Protein 4FMV (pdb70)

Solvent-accessible surface area: 14353 Å² total; per-residue (Å²): 104,64,0,50,1,26,22,53,30,71,85,25,70,0,47,0,0,0,0,0,0,0,110,20,41,87,5,47,84,133,0,1,62,12,0,4,22,97,10,4,0,1,0,0,0,0,14,0,47,36,38,10,24,68,38,22,112,120,44,85,47,73,120,2,48,45,14,16,25,0,0,102,45,0,44,85,85,54,8,43,3,0,0,0,0,9,23,1,0,81,52,0,37,59,90,38,77,78,120,76,62,81,74,6,56,64,4,78,124,103,41,20,84,24,0,4,96,0,0,27,16,1,12,130,23,0,129,92,53,69,4,112,15,30,0,1,0,0,0,1,10,0,30,130,0,141,125,55,0,43,5,67,44,104,12,0,25,46,0,0,82,118,20,2,52,70,15,117,25,104,3,0,0,2,0,2,34,50,3,66,47,95,1,2,43,36,1,1,98,25,83,64,0,30,108,26,0,43,1,1,0,0,0,1,49,66,16,52,59,110,72,5,40,9,103,39,7,80,133,66,31,95,80,38,23,0,0,0,0,12,24,72,20,95,52,44,82,38,42,29,2,12,82,0,0,53,18,0,5,9,0,0,31,45,1,45,0,14,0,0,0,0,18,39,0,23,87,102,34,0,0,0,44,86,92,5,75,30,43,30,4,0,46,0,0,0,0,0,0,74,28,0,72,52,40,8,89,19,1,51,18,50,30,87,9,66,111,63,0,42,0,2,0,1,24,20,96,122,71,4,1,3,1,0,0,1,32,13,119,64,58,45,63,6,81,0,39,17,82,108,41,47,8,88,52,4,57,9,59,9,0,13,84,94,85,62,25,33,86,32,70,123,29,74,19,96,153,14,20,7,72,8,120,0,31,32,59,0,0,6,0,4,24,6,93,71

Secondary structure (DSSP, 8-state):
-PEEEEEEEEEEEP-EEEEE-TT--S--HHHHIIIIIIS---EEEEEP-GGGTTGGGGT--GGGHHHHHHHHHHHHTT-EEEEE-S---GGGEEEEEETTEEEEEEE-GGGHHHHHHHHHHHHHHHHHTT---SEEES-S-TTS-TTSEE--HHHHHHHHHHTGGG-SSEEEEEEETT--HHHHHHHHT-HHHHHH-SEEEEE-SS--GGGG--HHHHHT-TT-EEEEEE---S-SSHHHHHHHHHHHHHHHHTS--SEEEEEESSSTTSSB-TTS-B-HHHHHHHHHHTTS-TT-EEEEE-S-SBTTEEEEEEEETTEEEEEEEE-SSS-EEEEEEEESS--SEEEEEEESSS-SSEE---EE-BTTEEEEEE-TTEEEEEEEE-

Radius of gyration: 21.22 Å; Cα contacts (8 Å, |Δi|>4): 945; chains: 1; bounding box: 60×41×52 Å

InterPro domains:
  IPR001139 Glycoside hydrolase family 30 [PTHR11069] (36-416)
  IPR002105 Dockerin type I repeat [PF00404] (565-618)
  IPR005084 Carbohydrate binding module family 6 [PF03422] (435-556)
  IPR005084 Carbohydrate binding module family 6 [PS51175] (432-556)
  IPR006584 Cellulose binding, type IV [SM00606] (427-557)
  IPR008979 Galactose-binding-like domain superfamily [SSF49785] (427-555)
  IPR013780 Glycosyl hydrolase, all-beta [G3DSA:2.60.40.1180] (43-417)
  IPR016134 Dockerin domain [PS51766] (561-626)
  IPR017853 Glycoside hydrolase superfamily [SSF51445] (48-330)
  IPR018247 EF-Hand 1, calcium-binding site [PS00018] (598-610)
  IPR036439 Dockerin domain superfamily [G3DSA:1.10.1330.10] (563-627)
  IPR036439 Dockerin domain superfamily [SSF63446] (562-626)
  IPR049161 Glycosyl hydrolase family 59, catalytic domain [PF02057] (119-299)

CATH classification: 2.60.40.1180 (+1 more: 3.20.20.80)

Organism: NCBI:txid588581

Sequence (386 aa):
SDVTVNLGSTKQEIRGFGASSAWCGTISDYVMNSLYGDLGYSILRLRIEEGIGDAWKTGNFSKWSPELANAKKASAKGAIVFASPWNPPASMQENFSKSGDSSAQRLRYDKYTEYAQYLNAYVKYMKDNGVDLYAISVQNEPDYAQDWTWWTPQEMLNFMKNNAGSINCRVMAPESFQFLKNMSDPILNDATALDNMDVLGCHFYGTSVNNMAYPLYQQKSAGKELWMTEKYFDDDTTGNIMNMSKEIHDSMVTGNMNAYIIYWWITWPNGLATSSGTIYKRAYVLGQFAKFIRPGYKRVDATATPNTNVYVSAYTGDNKAVIVAINTGTAAVVSQKFNFQNGSASSVVSYVTDSSRNMAAGANIAVTNGSFTAQLPAQSITTFVGNA

Nearest PDB structures (foldseek):
  4fmv-assembly1_A  TM=1.003E+00  e=9.236E-91  Ruminiclostridium papyrosolvens DSM 2782
  4qaw-assembly1_A  TM=9.466E-01  e=1.411E-60  Paenibacillus barcinonensis
  4qaw-assembly2_B  TM=9.473E-01  e=1.695E-60  Paenibacillus barcinonensis
  4qaw-assembly5_E  TM=9.475E-01  e=2.445E-60  Paenibacillus barcinonensis
  4qaw-assembly7_G  TM=9.470E-01  e=1.954E-59  Paenibacillus barcinonensis

Foldseek 3Di:
DAKEFEQPFFFFFAQFEEAEAEPVQAFDLLQLCVQCPVLNGAEYEYEDDLVCACCLVVPDCVVVVSVLNVLVSNVVSNHAYEYAYQAHHPVQKDFDQDPNRRRAIAGDPVCLQVLLVVLQSSQVVSVVSPHRHQEYEPHAQLPVNRPGHHDQLVRLLVSLQPPLQVRPHAYEDDAHQDLPVNNVVSQLPDPRSLVSHAEYEYEHDPHDLLSLADVSCVVSVVNHFYEDAEDFFQAQPLVRLQVLLVVVLSNVPVNVHNYYYYYHDQDNSHAANSVNRGGLSSLSSSLCRVPQDRRKTWGDMDADPDPQKGWTWIDDPQKIKIKIFRQAQAKDKHKYAYDPDAFQWKWKFKRGPPHRRHTDDTWGQDPRMTMDIDGHSMMMMIMGGD

Structure (mmCIF, N/CA/C/O backbone):
data_4FMV
#
_entry.id   4FMV
#
_cell.length_a   66.020
_cell.length_b   76.520
_cell.length_c   150.550
_cell.angle_alpha   90.00
_cell.angle_beta   90.00
_cell.angle_gamma   90.00
#
_symmetry.space_group_name_H-M   'C 2 2 21'
#
loop_
_entity.id
_entity.type
_entity.pdbx_description
1 polymer 'Glucuronoarabinoxylan endo-1,4-beta-xylanase'
2 water water
#
loop_
_atom_site.group_PDB
_atom_site.id
_atom_site.type_symbol
_atom_site.label_atom_id
_atom_site.label_alt_id
_atom_site.label_comp_id
_atom_site.label_asym_id
_atom_site.label_entity_id
_atom_site.label_seq_id
_atom_site.pdbx_PDB_ins_code
_atom_site.Cartn_x
_atom_site.Cartn_y
_atom_site.Cartn_z
_atom_site.occupancy
_atom_site.B_iso_or_equiv
_atom_site.auth_seq_id
_atom_site.auth_comp_id
_atom_site.auth_asym_id
_atom_site.auth_atom_id
_atom_site.pdbx_PDB_model_num
ATOM 1 N N . SER A 1 3 ? 28.546 -16.508 25.552 1.00 37.49 3 SER A N 1
ATOM 2 C CA . SER A 1 3 ? 27.850 -16.095 26.768 1.00 36.18 3 SER A CA 1
ATOM 3 C C . SER A 1 3 ? 27.102 -17.264 27.423 1.00 31.80 3 SER A C 1
ATOM 4 O O . SER A 1 3 ? 26.624 -18.169 26.741 1.00 29.49 3 SER A O 1
ATOM 7 N N . ASP A 1 4 ? 27.008 -17.239 28.750 1.00 29.21 4 ASP A N 1
ATOM 8 C CA . ASP A 1 4 ? 26.375 -18.316 29.499 1.00 27.99 4 ASP A CA 1
ATOM 9 C C . ASP A 1 4 ? 24.881 -18.289 29.271 1.00 27.41 4 ASP A C 1
ATOM 10 O O . ASP A 1 4 ? 24.303 -17.238 28.999 1.00 28.12 4 ASP A O 1
ATOM 15 N N . VAL A 1 5 ? 24.251 -19.447 29.402 1.00 25.19 5 VAL A N 1
ATOM 16 C CA . VAL A 1 5 ? 22.803 -19.517 29.456 1.00 22.22 5 VAL A CA 1
ATOM 17 C C . VAL A 1 5 ? 22.388 -19.539 30.921 1.00 24.25 5 VAL A C 1
ATOM 18 O O . VAL A 1 5 ? 22.917 -20.325 31.716 1.00 26.41 5 VAL A O 1
ATOM 22 N N . THR A 1 6 ? 21.460 -18.660 31.281 1.00 23.91 6 THR A N 1
ATOM 23 C CA . THR A 1 6 ? 20.854 -18.674 32.610 1.00 24.45 6 THR A CA 1
ATOM 24 C C . THR A 1 6 ? 19.482 -19.331 32.520 1.00 22.77 6 THR A C 1
ATOM 25 O O . THR A 1 6 ? 18.608 -18.853 31.801 1.00 23.83 6 THR A O 1
ATOM 29 N N . VAL A 1 7 ? 19.297 -20.444 33.217 1.00 21.35 7 VAL A N 1
ATOM 30 C CA . VAL A 1 7 ? 17.985 -21.088 33.261 1.00 20.67 7 VAL A CA 1
ATOM 31 C C . VAL A 1 7 ? 17.335 -20.743 34.594 1.00 20.49 7 VAL A C 1
ATOM 32 O O . VAL A 1 7 ? 17.836 -21.131 35.657 1.00 18.39 7 VAL A O 1
ATOM 36 N N . ASN A 1 8 ? 16.250 -19.972 34.560 1.00 20.23 8 ASN A N 1
ATOM 37 C CA . ASN A 1 8 ? 15.645 -19.576 35.827 1.00 20.73 8 ASN A CA 1
ATOM 38 C C . ASN A 1 8 ? 14.448 -20.456 36.053 1.00 19.37 8 ASN A C 1
ATOM 39 O O . ASN A 1 8 ? 13.386 -20.249 35.479 1.00 20.94 8 ASN A O 1
ATOM 44 N N . LEU A 1 9 ? 14.617 -21.396 36.968 1.00 21.33 9 LEU A N 1
ATOM 45 C CA . LEU A 1 9 ? 13.632 -22.443 37.209 1.00 22.83 9 LEU A CA 1
ATOM 46 C C . LEU A 1 9 ? 12.434 -21.863 37.941 1.00 25.28 9 LEU A C 1
ATOM 47 O O . LEU A 1 9 ? 11.390 -22.505 38.054 1.00 23.18 9 LEU A O 1
ATOM 52 N N . GLY A 1 10 ? 12.608 -20.644 38.447 1.00 26.72 10 GLY A N 1
ATOM 53 C CA . GLY A 1 10 ? 11.596 -20.001 39.259 1.00 26.20 10 GLY A CA 1
ATOM 54 C C . GLY A 1 10 ? 10.719 -19.093 38.432 1.00 26.03 10 GLY A C 1
ATOM 55 O O . GLY A 1 10 ? 9.734 -18.542 38.940 1.00 24.79 10 GLY A O 1
ATOM 56 N N . SER A 1 11 ? 11.062 -18.930 37.154 1.00 22.22 11 SER A N 1
ATOM 57 C CA . SER A 1 11 ? 10.260 -18.066 36.297 1.00 22.08 11 SER A CA 1
ATOM 58 C C . SER A 1 11 ? 9.580 -18.872 35.198 1.00 23.18 11 SER A C 1
ATOM 59 O O . SER A 1 11 ? 10.210 -19.217 34.186 1.00 25.15 11 SER A O 1
ATOM 62 N N . THR A 1 12 ? 8.271 -19.058 35.343 1.00 19.68 12 THR A N 1
ATOM 63 C CA . THR A 1 12 ? 7.513 -19.916 34.450 1.00 18.31 12 THR A CA 1
ATOM 64 C C . THR A 1 12 ? 6.749 -19.140 33.376 1.00 18.50 12 THR A C 1
ATOM 65 O O . THR A 1 12 ? 6.326 -18.013 33.560 1.00 20.82 12 THR A O 1
ATOM 69 N N . LYS A 1 13 ? 6.597 -19.804 32.248 1.00 16.19 13 LYS A N 1
ATOM 70 C CA . LYS A 1 13 ? 6.098 -19.301 30.985 1.00 18.34 13 LYS A CA 1
ATOM 71 C C . LYS A 1 13 ? 4.949 -20.253 30.732 1.00 20.50 13 LYS A C 1
ATOM 72 O O . LYS A 1 13 ? 4.317 -20.666 31.711 1.00 20.26 13 LYS A O 1
ATOM 78 N N . GLN A 1 14 ? 4.500 -20.387 29.484 1.00 15.38 14 GLN A N 1
ATOM 79 C CA . GLN A 1 14 ? 3.334 -21.220 29.172 1.00 13.20 14 GLN A CA 1
ATOM 80 C C . GLN A 1 14 ? 3.422 -22.689 29.635 1.00 12.85 14 GLN A C 1
ATOM 81 O O . GLN A 1 14 ? 4.499 -23.271 29.760 1.00 12.85 14 GLN A O 1
ATOM 87 N N . GLU A 1 15 ? 2.262 -23.268 29.920 1.00 13.48 15 GLU A N 1
ATOM 88 C CA . GLU A 1 15 ? 2.163 -24.677 30.266 1.00 14.75 15 GLU A CA 1
ATOM 89 C C . GLU A 1 15 ? 2.239 -25.525 29.001 1.00 16.98 15 GLU A C 1
ATOM 90 O O . GLU A 1 15 ? 1.702 -25.151 27.957 1.00 19.95 15 GLU A O 1
ATOM 96 N N . ILE A 1 16 ? 2.926 -26.655 29.082 1.00 12.85 16 ILE A N 1
ATOM 97 C CA . ILE A 1 16 ? 3.066 -27.514 27.911 1.00 12.77 16 ILE A CA 1
ATOM 98 C C . ILE A 1 16 ? 1.929 -28.522 27.843 1.00 13.79 16 ILE A C 1
ATOM 99 O O . ILE A 1 16 ? 1.718 -29.295 28.777 1.00 12.76 16 ILE A O 1
ATOM 104 N N . ARG A 1 17 ? 1.161 -28.475 26.757 1.00 12.06 17 ARG A N 1
ATOM 105 C CA . ARG A 1 17 ? 0.120 -29.462 26.531 1.00 8.27 17 ARG A CA 1
ATOM 106 C C . ARG A 1 17 ? 0.708 -30.753 25.936 1.00 12.34 17 ARG A C 1
ATOM 107 O O . ARG A 1 17 ? 0.292 -31.858 26.295 1.00 10.70 17 ARG A O 1
ATOM 115 N N . GLY A 1 18 ? 1.673 -30.611 25.027 1.00 10.21 18 GLY A N 1
ATOM 116 C CA . GLY A 1 18 ? 2.313 -31.780 24.451 1.00 11.47 18 GLY A CA 1
ATOM 117 C C . GLY A 1 18 ? 2.805 -31.588 23.035 1.00 12.19 18 GLY A C 1
ATOM 118 O O . GLY A 1 18 ? 2.890 -30.455 22.542 1.00 10.41 18 GLY A O 1
ATOM 119 N N . PHE A 1 19 ? 3.142 -32.703 22.385 1.00 9.76 19 PHE A N 1
ATOM 120 C CA . PHE A 1 19 ? 3.756 -32.698 21.057 1.00 8.96 19 PHE A CA 1
ATOM 121 C C . PHE A 1 19 ? 3.302 -33.963 20.378 1.00 8.68 19 PHE A C 1
ATOM 122 O O . PHE A 1 19 ? 3.076 -34.959 21.042 1.00 9.59 19 PHE A O 1
ATOM 130 N N . GLY A 1 20 ? 3.189 -33.961 19.059 1.00 10.80 20 GLY A N 1
ATOM 131 C CA . GLY A 1 20 ? 2.615 -35.125 18.399 1.00 10.36 20 GLY A CA 1
ATOM 132 C C . GLY A 1 20 ? 2.583 -34.976 16.895 1.00 10.94 20 GLY A C 1
ATOM 133 O O . GLY A 1 20 ? 3.348 -34.198 16.323 1.00 10.02 20 GLY A O 1
ATOM 134 N N . ALA A 1 21 ? 1.686 -35.732 16.263 1.00 8.13 21 ALA A N 1
ATOM 135 C CA . ALA A 1 21 ? 1.597 -35.798 14.813 1.00 7.66 21 ALA A CA 1
ATOM 136 C C . ALA A 1 21 ? 0.165 -36.151 14.425 1.00 6.75 21 ALA A C 1
ATOM 137 O O . ALA A 1 21 ? -0.723 -36.215 15.283 1.00 8.62 21 ALA A O 1
ATOM 139 N N . SER A 1 22 ? -0.068 -36.422 13.148 1.00 6.64 22 SER A N 1
ATOM 140 C CA . SER A 1 22 ? -1.419 -36.726 12.707 1.00 8.58 22 SER A CA 1
ATOM 141 C C . SER A 1 22 ? -1.525 -38.095 12.031 1.00 7.95 22 SER A C 1
ATOM 142 O O . SER A 1 22 ? -0.643 -38.495 11.282 1.00 9.10 22 SER A O 1
ATOM 145 N N . SER A 1 23 ? -2.610 -38.803 12.312 1.00 7.46 23 SER A N 1
ATOM 146 C CA . SER A 1 23 ? -2.935 -40.061 11.623 1.00 8.00 23 SER A CA 1
ATOM 147 C C . SER A 1 23 ? -3.829 -39.855 10.383 1.00 8.61 23 SER A C 1
ATOM 148 O O . SER A 1 23 ? -4.332 -40.825 9.810 1.00 8.36 23 SER A O 1
ATOM 151 N N . ALA A 1 24 ? -4.080 -38.596 10.008 1.00 7.72 24 ALA A N 1
ATOM 152 C CA . ALA A 1 24 ? -4.944 -38.293 8.851 1.00 7.26 24 ALA A CA 1
ATOM 153 C C . ALA A 1 24 ? -4.508 -39.033 7.600 1.00 8.06 24 ALA A C 1
ATOM 154 O O . ALA A 1 24 ? -3.333 -39.031 7.261 1.00 11.68 24 ALA A O 1
ATOM 156 N N . TRP A 1 25 ? -5.458 -39.675 6.926 1.00 10.37 25 TRP A N 1
ATOM 157 C CA . TRP A 1 25 ? -5.202 -40.418 5.686 1.00 10.35 25 TRP A CA 1
ATOM 158 C C . TRP A 1 25 ? -4.143 -41.522 5.822 1.00 12.31 25 TRP A C 1
ATOM 159 O O . TRP A 1 25 ? -3.579 -41.971 4.828 1.00 13.52 25 TRP A O 1
ATOM 170 N N . CYS A 1 26 ? -3.900 -41.982 7.045 1.00 9.96 26 CYS A N 1
ATOM 171 C CA . CYS A 1 26 ? -2.962 -43.093 7.289 1.00 10.31 26 CYS A CA 1
ATOM 172 C C . CYS A 1 26 ? -3.654 -44.448 7.395 1.00 14.49 26 CYS A C 1
ATOM 173 O O . CYS A 1 26 ? -3.022 -45.458 7.757 1.00 18.22 26 CYS A O 1
ATOM 176 N N . GLY A 1 27 ? -4.958 -44.466 7.138 1.00 12.64 27 GLY A N 1
ATOM 177 C CA . GLY A 1 27 ? -5.743 -45.665 7.375 1.00 13.39 27 GLY A CA 1
ATOM 178 C C . GLY A 1 27 ? -5.599 -46.071 8.836 1.00 13.32 27 GLY A C 1
ATOM 179 O O . GLY A 1 27 ? -5.608 -45.216 9.740 1.00 7.94 27 GLY A O 1
ATOM 180 N N . THR A 1 28 ? -5.462 -47.377 9.062 1.00 12.41 28 THR A N 1
ATOM 181 C CA . THR A 1 28 ? -5.223 -47.907 10.393 1.00 13.94 28 THR A CA 1
ATOM 182 C C . THR A 1 28 ? -3.729 -48.103 10.586 1.00 15.99 28 THR A C 1
ATOM 183 O O . THR A 1 28 ? -3.122 -48.981 9.959 1.00 13.16 28 THR A O 1
ATOM 187 N N . ILE A 1 29 ? -3.139 -47.289 11.468 1.00 15.23 29 ILE A N 1
ATOM 188 C CA . ILE A 1 29 ? -1.702 -47.346 11.708 1.00 12.26 29 ILE A CA 1
ATOM 189 C C . ILE A 1 29 ? -1.364 -48.579 12.582 1.00 12.86 29 ILE A C 1
ATOM 190 O O . ILE A 1 29 ? -2.153 -48.954 13.469 1.00 11.46 29 ILE A O 1
ATOM 195 N N . SER A 1 30 ? -0.221 -49.219 12.309 1.00 9.24 30 SER A N 1
ATOM 196 C CA . SER A 1 30 ? 0.156 -50.441 13.036 1.00 13.90 30 SER A CA 1
ATOM 197 C C . SER A 1 30 ? 0.508 -50.173 14.502 1.00 13.31 30 SER A C 1
ATOM 198 O O . SER A 1 30 ? 0.881 -49.055 14.875 1.00 8.77 30 SER A O 1
ATOM 201 N N . ASP A 1 31 ? 0.404 -51.195 15.343 1.00 11.52 31 ASP A N 1
ATOM 202 C CA . ASP A 1 31 ? 0.917 -51.057 16.696 1.00 14.11 31 ASP A CA 1
ATOM 203 C C . ASP A 1 31 ? 2.390 -50.680 16.644 1.00 12.97 31 ASP A C 1
ATOM 204 O O . ASP A 1 31 ? 2.849 -49.879 17.443 1.00 14.11 31 ASP A O 1
ATOM 209 N N . TYR A 1 32 ? 3.137 -51.269 15.711 1.00 10.77 32 TYR A N 1
ATOM 210 C CA . TYR A 1 32 ? 4.576 -51.017 15.635 1.00 12.78 32 TYR A CA 1
ATOM 211 C C . TYR A 1 32 ? 4.871 -49.508 15.538 1.00 13.25 32 TYR A C 1
ATOM 212 O O . TYR A 1 32 ? 5.705 -48.943 16.271 1.00 10.82 32 TYR A O 1
ATOM 221 N N . VAL A 1 33 ? 4.207 -48.854 14.605 1.00 10.26 33 VAL A N 1
ATOM 222 C CA . VAL A 1 33 ? 4.478 -47.436 14.374 1.00 9.79 33 VAL A CA 1
ATOM 223 C C . VAL A 1 33 ? 4.012 -46.558 15.543 1.00 12.47 33 VAL A C 1
ATOM 224 O O . VAL A 1 33 ? 4.732 -45.652 15.972 1.00 13.17 33 VAL A O 1
ATOM 228 N N . MET A 1 34 ? 2.816 -46.836 16.065 1.00 13.33 34 MET A N 1
ATOM 229 C CA . MET A 1 34 ? 2.296 -46.124 17.243 1.00 11.81 34 MET A CA 1
ATOM 230 C C . MET A 1 34 ? 3.158 -46.358 18.489 1.00 11.65 34 MET A C 1
ATOM 231 O O . MET A 1 34 ? 3.369 -45.434 19.291 1.00 12.01 34 MET A O 1
ATOM 236 N N . ASN A 1 35 ? 3.678 -47.580 18.641 1.00 10.89 35 ASN A N 1
ATOM 237 C CA . ASN A 1 35 ? 4.572 -47.895 19.772 1.00 14.02 35 ASN A CA 1
ATOM 238 C C . ASN A 1 35 ? 5.892 -47.161 19.664 1.00 12.57 35 ASN A C 1
ATOM 239 O O . ASN A 1 35 ? 6.450 -46.713 20.670 1.00 13.04 35 ASN A O 1
ATOM 244 N N . SER A 1 36 ? 6.392 -47.018 18.438 1.00 11.55 36 SER A N 1
ATOM 245 C CA . SER A 1 36 ? 7.632 -46.275 18.224 1.00 10.28 36 SER A CA 1
ATOM 246 C C . SER A 1 36 ? 7.429 -44.792 18.527 1.00 10.77 36 SER A C 1
ATOM 247 O O . SER A 1 36 ? 8.238 -44.174 19.222 1.00 12.71 36 SER A O 1
ATOM 250 N N . LEU A 1 37 ? 6.357 -44.222 17.980 1.00 9.09 37 LEU A N 1
ATOM 251 C CA . LEU A 1 37 ? 6.113 -42.785 18.103 1.00 10.75 37 LEU A CA 1
ATOM 252 C C . LEU A 1 37 ? 5.528 -42.386 19.454 1.00 9.93 37 LEU A C 1
ATOM 253 O O . LEU A 1 37 ? 5.972 -41.405 20.075 1.00 8.57 37 LEU A O 1
ATOM 258 N N . TYR A 1 38 ? 4.483 -43.101 19.867 1.00 7.25 38 TYR A N 1
ATOM 259 C CA . TYR A 1 38 ? 3.805 -42.792 21.116 1.00 8.02 38 TYR A CA 1
ATOM 260 C C . TYR A 1 38 ? 4.432 -43.387 22.368 1.00 13.31 38 TYR A C 1
ATOM 261 O O . TYR A 1 38 ? 4.335 -42.775 23.434 1.00 11.81 38 TYR A O 1
ATOM 270 N N . GLY A 1 39 ? 4.946 -44.619 22.287 1.00 14.25 39 GLY A N 1
ATOM 271 C CA . GLY A 1 39 ? 5.810 -45.136 23.347 1.00 13.72 39 GLY A CA 1
ATOM 272 C C . GLY A 1 39 ? 7.270 -44.716 23.455 1.00 12.21 39 GLY A C 1
ATOM 273 O O . GLY A 1 39 ? 7.631 -43.968 24.368 1.00 12.20 39 GLY A O 1
ATOM 274 N N . ASP A 1 40 ? 8.067 -45.048 22.432 1.00 10.91 40 ASP A N 1
ATOM 275 C CA . ASP A 1 40 ? 9.518 -44.841 22.453 1.00 10.43 40 ASP A CA 1
ATOM 276 C C . ASP A 1 40 ? 9.829 -43.354 22.464 1.00 10.06 40 ASP A C 1
ATOM 277 O O . ASP A 1 40 ? 10.621 -42.916 23.278 1.00 12.25 40 ASP A O 1
ATOM 282 N N . LEU A 1 41 ? 9.233 -42.602 21.537 1.00 6.91 41 LEU A N 1
ATOM 283 C CA . LEU A 1 41 ? 9.464 -41.157 21.466 1.00 11.15 41 LEU A CA 1
ATOM 284 C C . LEU A 1 41 ? 8.500 -40.321 22.309 1.00 11.20 41 LEU A C 1
ATOM 285 O O . LEU A 1 41 ? 8.587 -39.089 22.319 1.00 11.56 41 LEU A O 1
ATOM 290 N N . GLY A 1 42 ? 7.564 -40.983 22.980 1.00 8.48 42 G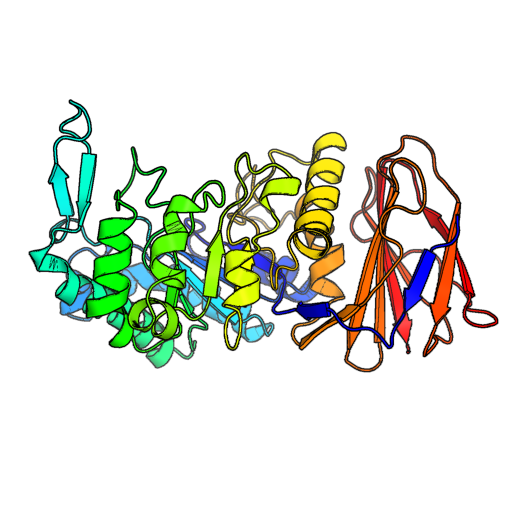LY A N 1
ATOM 291 C CA . GLY A 1 42 ? 6.697 -40.316 23.940 1.00 10.80 42 GLY A CA 1
ATOM 292 C C . GLY A 1 42 ? 5.768 -39.229 23.403 1.00 9.55 42 GLY A C 1
ATOM 293 O O . GLY A 1 42 ? 5.405 -38.315 24.154 1.00 9.67 42 GLY A O 1
ATOM 294 N N . TYR A 1 43 ? 5.362 -39.310 22.134 1.00 11.92 43 TYR A N 1
ATOM 295 C CA . TYR A 1 43 ? 4.406 -38.323 21.607 1.00 11.89 43 TYR A CA 1
ATOM 296 C C . TYR A 1 43 ? 3.143 -38.317 22.475 1.00 14.02 43 TYR A C 1
ATOM 297 O O . TYR A 1 43 ? 2.589 -39.376 22.821 1.00 10.35 43 TYR A O 1
ATOM 306 N N . SER A 1 44 ? 2.770 -37.120 22.917 1.00 13.91 44 SER A N 1
ATOM 307 C CA . SER A 1 44 ? 1.624 -36.913 23.800 1.00 12.78 44 SER A CA 1
ATOM 308 C C . SER A 1 44 ? 0.316 -36.382 23.158 1.00 6.85 44 SER A C 1
ATOM 309 O O . SER A 1 44 ? -0.641 -36.096 23.866 1.00 6.83 44 SER A O 1
ATOM 312 N N . ILE A 1 45 ? 0.302 -36.179 21.842 1.00 7.04 45 ILE A N 1
ATOM 313 C CA . ILE A 1 45 ? -0.894 -35.697 21.161 1.00 8.40 45 ILE A CA 1
ATOM 314 C C . ILE A 1 45 ? -1.017 -36.371 19.790 1.00 8.70 45 ILE A C 1
ATOM 315 O O . ILE A 1 45 ? -0.027 -36.501 19.069 1.00 10.28 45 ILE A O 1
ATOM 320 N N . LEU A 1 46 ? -2.232 -36.791 19.446 1.00 7.20 46 LEU A N 1
ATOM 321 C CA . LEU A 1 46 ? -2.549 -37.317 18.117 1.00 7.79 46 LEU A CA 1
ATOM 322 C C . LEU A 1 46 ? -3.687 -36.523 17.500 1.00 9.84 46 LEU A C 1
ATOM 323 O O . LEU A 1 46 ? -4.703 -36.257 18.154 1.00 9.08 46 LEU A O 1
ATOM 328 N N . ARG A 1 47 ? -3.516 -36.157 16.235 1.00 10.28 47 ARG A N 1
ATOM 329 C CA . ARG A 1 47 ? -4.537 -35.455 15.466 1.00 9.26 47 ARG A CA 1
ATOM 330 C C . ARG A 1 47 ? -5.174 -36.404 14.450 1.00 8.10 47 ARG A C 1
ATOM 331 O O . ARG A 1 47 ? -4.490 -36.911 13.554 1.00 9.90 47 ARG A O 1
ATOM 339 N N . LEU A 1 48 ? -6.493 -36.579 14.563 1.00 8.23 48 LEU A N 1
ATOM 340 C CA . LEU A 1 48 ? -7.310 -37.353 13.628 1.00 9.34 48 LEU A CA 1
ATOM 341 C C . LEU A 1 48 ? -7.897 -36.446 12.543 1.00 10.78 48 LEU A C 1
ATOM 342 O O . LEU A 1 48 ? -8.095 -35.245 12.757 1.00 7.04 48 LEU A O 1
ATOM 347 N N . ARG A 1 49 ? -8.075 -36.993 11.347 1.00 9.49 49 ARG A N 1
ATOM 348 C CA . ARG A 1 49 ? -8.881 -36.311 10.344 1.00 10.47 49 ARG A CA 1
ATOM 349 C C . ARG A 1 49 ? -10.280 -36.924 10.360 1.00 12.31 49 ARG A C 1
ATOM 350 O O . ARG A 1 49 ? -10.422 -38.150 10.321 1.00 11.45 49 ARG A O 1
ATOM 358 N N . ILE A 1 50 ? -11.303 -36.071 10.404 1.00 11.43 50 ILE A N 1
ATOM 359 C CA . ILE A 1 50 ? -12.696 -36.520 10.397 1.00 11.02 50 ILE A CA 1
ATOM 360 C C . ILE A 1 50 ? -13.118 -36.866 8.967 1.00 12.83 50 ILE A C 1
ATOM 361 O O . ILE A 1 50 ? -13.200 -35.982 8.091 1.00 10.24 50 ILE A O 1
ATOM 366 N N . GLU A 1 51 ? -13.496 -38.122 8.740 1.00 11.66 51 GLU A N 1
ATOM 367 C CA . GLU A 1 51 ? -13.659 -38.587 7.361 1.00 11.27 51 GLU A CA 1
ATOM 368 C C . GLU A 1 51 ? -15.079 -38.323 6.841 1.00 8.44 51 GLU A C 1
ATOM 369 O O . GLU A 1 51 ? -16.025 -38.997 7.233 1.00 7.97 51 GLU A O 1
ATOM 375 N N . GLU A 1 52 ? -15.198 -37.390 5.891 1.00 8.65 52 GLU A N 1
ATOM 376 C CA . GLU A 1 52 ? -16.506 -36.949 5.368 1.00 7.92 52 GLU A CA 1
ATOM 377 C C . GLU A 1 52 ? -17.043 -37.942 4.348 1.00 9.90 52 GLU A C 1
ATOM 378 O O . GLU A 1 52 ? -18.193 -37.842 3.927 1.00 12.45 52 GLU A O 1
ATOM 384 N N . GLY A 1 53 ? -16.213 -38.925 3.995 1.00 8.87 53 GLY A N 1
ATOM 385 C CA . GLY A 1 53 ? -16.606 -39.999 3.099 1.00 8.72 53 GLY A CA 1
ATOM 386 C C . GLY A 1 53 ? -17.774 -40.791 3.657 1.00 10.19 53 GLY A C 1
ATOM 387 O O . GLY A 1 53 ? -18.428 -41.544 2.934 1.00 12.00 53 GLY A O 1
ATOM 388 N N . ILE A 1 54 ? -18.024 -40.631 4.955 1.00 9.23 54 ILE A N 1
ATOM 389 C CA . ILE A 1 54 ? -19.199 -41.202 5.607 1.00 9.55 54 ILE A CA 1
ATOM 390 C C . ILE A 1 54 ? -20.488 -40.653 4.979 1.00 11.42 54 ILE A C 1
ATOM 391 O O . ILE A 1 54 ? -21.519 -41.322 4.971 1.00 9.22 54 ILE A O 1
ATOM 396 N N . GLY A 1 55 ? -20.440 -39.438 4.434 1.00 10.36 55 GLY A N 1
ATOM 397 C CA . GLY A 1 55 ? -21.643 -38.898 3.824 1.00 13.07 55 GLY A CA 1
ATOM 398 C C . GLY A 1 55 ? -22.733 -38.651 4.860 1.00 12.36 55 GLY A C 1
ATOM 399 O O . GLY A 1 55 ? -22.457 -38.114 5.925 1.00 12.42 55 GLY A O 1
ATOM 400 N N . ASP A 1 56 ? -23.965 -39.053 4.572 1.00 11.71 56 ASP A N 1
ATOM 401 C CA . ASP A 1 56 ? -25.048 -38.826 5.529 1.00 15.63 56 ASP A CA 1
ATOM 402 C C . ASP A 1 56 ? -25.251 -39.991 6.499 1.00 16.75 56 ASP A C 1
ATOM 403 O O . ASP A 1 56 ? -26.142 -39.936 7.357 1.00 15.10 56 ASP A O 1
ATOM 408 N N . ALA A 1 57 ? -24.428 -41.035 6.362 1.00 14.10 57 ALA A N 1
ATOM 409 C CA . ALA A 1 57 ? -24.637 -42.273 7.117 1.00 9.47 57 ALA A CA 1
ATOM 410 C C . ALA A 1 57 ? -24.469 -42.043 8.618 1.00 13.34 57 ALA A C 1
ATOM 411 O O . ALA A 1 57 ? -24.936 -42.847 9.436 1.00 15.01 57 ALA A O 1
ATOM 413 N N . TRP A 1 58 ? -23.809 -40.942 8.987 1.00 11.86 58 TRP A N 1
ATOM 414 C CA . TRP A 1 58 ? -23.683 -40.605 10.394 1.00 12.20 58 TRP A CA 1
ATOM 415 C C . TRP A 1 58 ? -25.039 -40.378 11.056 1.00 14.55 58 TRP A C 1
ATOM 416 O O . TRP A 1 58 ? -25.182 -40.581 12.264 1.00 15.33 58 TRP A O 1
ATOM 427 N N . LYS A 1 59 ? -26.024 -39.940 10.273 1.00 13.08 59 LYS A N 1
ATOM 428 C CA . LYS A 1 59 ? -27.358 -39.693 10.807 1.00 14.71 59 LYS A CA 1
ATOM 429 C C . LYS A 1 59 ? -28.048 -40.986 11.232 1.00 16.59 59 LYS A C 1
ATOM 430 O O . LYS A 1 59 ? -28.888 -40.974 12.135 1.00 16.66 59 LYS A O 1
ATOM 436 N N . THR A 1 60 ? -27.717 -42.091 10.568 1.00 19.73 60 THR A N 1
ATOM 437 C CA . THR A 1 60 ? -28.292 -43.399 10.918 1.00 22.23 60 THR A CA 1
ATOM 438 C C . THR A 1 60 ? -27.399 -44.238 11.828 1.00 18.97 60 THR A C 1
ATOM 439 O O . THR A 1 60 ? -27.742 -45.366 12.132 1.00 18.83 60 THR A O 1
ATOM 443 N N . GLY A 1 61 ? -26.253 -43.693 12.240 1.00 15.58 61 GLY A N 1
ATOM 444 C CA . GLY A 1 61 ? -25.404 -44.347 13.208 1.00 15.97 61 GLY A CA 1
ATOM 445 C C . GLY A 1 61 ? -24.512 -45.444 12.636 1.00 18.91 61 GLY A C 1
ATOM 446 O O . GLY A 1 61 ? -24.075 -46.345 13.372 1.00 15.04 61 GLY A O 1
ATOM 447 N N . ASN A 1 62 ? -24.216 -45.387 11.336 1.00 16.42 62 ASN A N 1
ATOM 448 C CA . ASN A 1 62 ? -23.222 -46.324 10.835 1.00 16.59 62 ASN A CA 1
ATOM 449 C C . ASN A 1 62 ? -21.900 -45.574 10.703 1.00 14.83 62 ASN A C 1
ATOM 450 O O . ASN A 1 62 ? -21.673 -44.816 9.778 1.00 14.86 62 ASN A O 1
ATOM 455 N N . PHE A 1 63 ? -21.028 -45.842 11.661 1.00 14.95 63 PHE A N 1
ATOM 456 C CA . PHE A 1 63 ? -19.764 -45.151 11.854 1.00 14.21 63 PHE A CA 1
ATOM 457 C C . PHE A 1 63 ? -18.541 -45.901 11.298 1.00 14.87 63 PHE A C 1
ATOM 458 O O . PHE A 1 63 ? -17.407 -45.580 11.643 1.00 13.47 63 PHE A O 1
ATOM 466 N N . SER A 1 64 ? -18.763 -46.991 10.575 1.00 15.76 64 SER A N 1
ATOM 467 C CA . SER A 1 64 ? -17.629 -47.822 10.149 1.00 18.04 64 SER A CA 1
ATOM 468 C C . SER A 1 64 ? -16.509 -47.020 9.474 1.00 14.51 64 SER A C 1
ATOM 469 O O . SER A 1 64 ? -15.335 -47.349 9.623 1.00 17.16 64 SER A O 1
ATOM 472 N N . LYS A 1 65 ? -16.852 -45.960 8.749 1.00 10.85 65 LYS A N 1
ATOM 473 C CA . LYS A 1 65 ? -15.825 -45.221 8.013 1.00 9.76 65 LYS A CA 1
ATOM 474 C C . LYS A 1 65 ? -14.965 -44.366 8.930 1.00 11.85 65 LYS A C 1
ATOM 475 O O . LYS A 1 65 ? -13.920 -43.817 8.516 1.00 13.18 65 LYS A O 1
ATOM 481 N N . TRP A 1 66 ? -15.422 -44.257 10.172 1.00 9.26 66 TRP A N 1
ATOM 482 C CA . TRP A 1 66 ? -14.681 -43.586 11.243 1.00 9.13 66 TRP A CA 1
ATOM 483 C C . TRP A 1 66 ? -13.849 -44.545 12.108 1.00 10.93 66 TRP A C 1
ATOM 484 O O . TRP A 1 66 ? -13.128 -44.120 13.024 1.00 8.87 66 TRP A O 1
ATOM 495 N N . SER A 1 67 ? -13.956 -45.844 11.830 1.00 12.24 67 SER A N 1
ATOM 496 C CA . SER A 1 67 ? -13.250 -46.852 12.610 1.00 11.41 67 SER A CA 1
ATOM 497 C C . SER A 1 67 ? -11.710 -46.825 12.514 1.00 10.01 67 SER A C 1
ATOM 498 O O . SER A 1 67 ? -11.041 -47.167 13.485 1.00 8.69 67 SER A O 1
ATOM 501 N N . PRO A 1 68 ? -11.151 -46.521 11.328 1.00 8.60 68 PRO A N 1
ATOM 502 C CA . PRO A 1 68 ? -9.688 -46.452 11.266 1.00 9.91 68 PRO A CA 1
ATOM 503 C C . PRO A 1 68 ? -9.115 -45.401 12.231 1.00 9.36 68 PRO A C 1
ATOM 504 O O . PRO A 1 68 ? -8.125 -45.659 12.902 1.00 11.10 68 PRO A O 1
ATOM 508 N N . GLU A 1 69 ? -9.735 -44.233 12.309 1.00 8.77 69 GLU A N 1
ATOM 509 C CA . GLU A 1 69 ? -9.225 -43.189 13.174 1.00 6.95 69 GLU A CA 1
ATOM 510 C C . GLU A 1 69 ? -9.544 -43.489 14.638 1.00 8.89 69 GLU A C 1
ATOM 511 O O . GLU A 1 69 ? -8.778 -43.129 15.521 1.00 8.57 69 GLU A O 1
ATOM 517 N N . LEU A 1 70 ? -10.669 -44.152 14.900 1.00 9.42 70 LEU A N 1
ATOM 518 C CA . LEU A 1 70 ? -10.901 -44.690 16.248 1.00 11.06 70 LEU A CA 1
ATOM 519 C C . LEU A 1 70 ? -9.744 -45.614 16.698 1.00 11.63 70 LEU A C 1
ATOM 520 O O . LEU A 1 70 ? -9.270 -45.527 17.828 1.00 10.21 70 LEU A O 1
ATOM 525 N N . ALA A 1 71 ? -9.295 -46.504 15.818 1.00 11.67 71 ALA A N 1
ATOM 526 C CA . ALA A 1 71 ? -8.223 -47.417 16.177 1.00 11.91 71 ALA A CA 1
ATOM 527 C C . ALA A 1 71 ? -6.929 -46.643 16.471 1.00 9.66 71 ALA A C 1
ATOM 528 O O . ALA A 1 71 ? -6.196 -46.964 17.414 1.00 7.90 71 ALA A O 1
ATOM 530 N N . ASN A 1 72 ? -6.651 -45.628 15.658 1.00 11.34 72 ASN A N 1
ATOM 531 C CA . ASN A 1 72 ? -5.491 -44.769 15.859 1.00 10.59 72 ASN A CA 1
ATOM 532 C C . ASN A 1 72 ? -5.571 -44.062 17.207 1.00 12.33 72 ASN A C 1
ATOM 533 O O . ASN A 1 72 ? -4.622 -44.060 17.983 1.00 14.99 72 ASN A O 1
ATOM 538 N N . ALA A 1 73 ? -6.739 -43.496 17.483 1.00 12.14 73 ALA A N 1
ATOM 539 C CA . ALA A 1 73 ? -7.022 -42.835 18.747 1.00 11.36 73 ALA A CA 1
ATOM 540 C C . ALA A 1 73 ? -6.799 -43.760 19.932 1.00 11.41 73 ALA A C 1
ATOM 541 O O . ALA A 1 73 ? -6.194 -43.363 20.931 1.00 11.04 73 ALA A O 1
ATOM 543 N N . LYS A 1 74 ? -7.277 -45.004 19.834 1.00 9.98 74 LYS A N 1
ATOM 544 C CA . LYS A 1 74 ? -7.100 -45.940 20.945 1.00 9.56 74 LYS A CA 1
ATOM 545 C C . LYS A 1 74 ? -5.628 -46.254 21.206 1.00 10.04 74 LYS A C 1
ATOM 546 O O . LYS A 1 74 ? -5.223 -46.397 22.360 1.00 11.74 74 LYS A O 1
ATOM 552 N N . LYS A 1 75 ? -4.823 -46.368 20.148 1.00 8.92 75 LYS A N 1
ATOM 553 C CA . LYS A 1 75 ? -3.397 -46.645 20.341 1.00 13.14 75 LYS A CA 1
ATOM 554 C C . LYS A 1 75 ? -2.665 -45.468 21.001 1.00 10.71 75 LYS A C 1
ATOM 555 O O . LYS A 1 75 ? -1.843 -45.660 21.908 1.00 13.06 75 LYS A O 1
ATOM 561 N N . ALA A 1 76 ? -2.970 -44.258 20.550 1.00 7.73 76 ALA A N 1
ATOM 562 C CA . ALA A 1 76 ? -2.379 -43.062 21.134 1.00 9.39 76 ALA A CA 1
ATOM 563 C C . ALA A 1 76 ? -2.788 -42.929 22.599 1.00 12.87 76 ALA A C 1
ATOM 564 O O . ALA A 1 76 ? -1.944 -42.679 23.459 1.00 14.91 76 ALA A O 1
ATOM 566 N N . SER A 1 77 ? -4.073 -43.137 22.887 1.00 12.99 77 SER A N 1
ATOM 567 C CA . SER A 1 77 ? -4.591 -4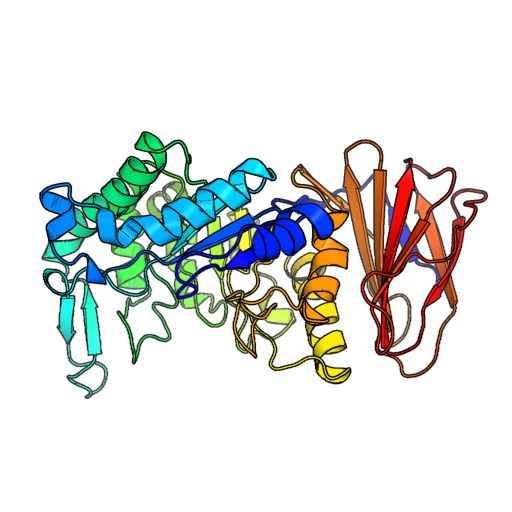2.979 24.241 1.00 14.33 77 SER A CA 1
ATOM 568 C C . SER A 1 77 ? -3.969 -43.959 25.217 1.00 14.48 77 SER A C 1
ATOM 569 O O . SER A 1 77 ? -3.767 -43.627 26.383 1.00 13.41 77 SER A O 1
ATOM 572 N N . ALA A 1 78 ? -3.705 -45.181 24.755 1.00 12.86 78 ALA A N 1
ATOM 573 C CA . ALA A 1 78 ? -3.168 -46.211 25.631 1.00 14.71 78 ALA A CA 1
ATOM 574 C C . ALA A 1 78 ? -1.754 -45.833 26.050 1.00 15.87 78 ALA A C 1
ATOM 575 O O . ALA A 1 78 ? -1.214 -46.385 27.018 1.00 17.72 78 ALA A O 1
ATOM 577 N N . LYS A 1 79 ? -1.139 -44.935 25.278 1.00 15.15 79 LYS A N 1
ATOM 578 C CA . LYS A 1 79 ? 0.214 -44.428 25.549 1.00 14.92 79 LYS A CA 1
ATOM 579 C C . LYS A 1 79 ? 0.191 -43.104 26.311 1.00 15.33 79 LYS A C 1
ATOM 580 O O . LYS A 1 79 ? 1.220 -42.438 26.447 1.00 16.11 79 LYS A O 1
ATOM 586 N N . GLY A 1 80 ? -0.996 -42.676 26.712 1.00 13.20 80 GLY A N 1
ATOM 587 C CA . GLY A 1 80 ? -1.121 -41.440 27.459 1.00 16.84 80 GLY A CA 1
ATOM 588 C C . GLY A 1 80 ? -1.258 -40.165 26.628 1.00 14.21 80 GLY A C 1
ATOM 589 O O . GLY A 1 80 ? -1.230 -39.063 27.184 1.00 17.30 80 GLY A O 1
ATOM 590 N N . ALA A 1 81 ? -1.398 -40.285 25.312 1.00 9.56 81 ALA A N 1
ATOM 591 C CA . ALA A 1 81 ? -1.604 -39.081 24.484 1.00 9.69 81 ALA A CA 1
ATOM 592 C C . ALA A 1 81 ? -3.037 -38.602 24.546 1.00 12.14 81 ALA A C 1
ATOM 593 O O . ALA A 1 81 ? -3.950 -39.400 24.778 1.00 13.73 81 ALA A O 1
ATOM 595 N N . ILE A 1 82 ? -3.256 -37.308 24.314 1.00 8.58 82 ILE A N 1
ATOM 596 C CA . ILE A 1 82 ? -4.621 -36.853 24.132 1.00 7.35 82 ILE A CA 1
ATOM 597 C C . ILE A 1 82 ? -4.875 -36.897 22.636 1.00 8.32 82 ILE A C 1
ATOM 598 O O . ILE A 1 82 ? -3.933 -37.051 21.854 1.00 9.94 82 ILE A O 1
ATOM 603 N N . VAL A 1 83 ? -6.115 -36.650 22.232 1.00 7.13 83 VAL A N 1
ATOM 604 C CA . VAL A 1 83 ? -6.508 -36.829 20.831 1.00 8.91 83 VAL A CA 1
ATOM 605 C C . VAL A 1 83 ? -7.434 -35.709 20.426 1.00 8.82 83 VAL A C 1
ATOM 606 O O . VAL A 1 83 ? -8.381 -35.401 21.150 1.00 9.15 83 VAL A O 1
ATOM 610 N N . PHE A 1 84 ? -7.173 -35.096 19.279 1.00 8.44 84 PHE A N 1
ATOM 611 C CA . PHE A 1 84 ? -8.119 -34.134 18.720 1.00 8.17 84 PHE A CA 1
ATOM 612 C C . PHE A 1 84 ? -8.378 -34.444 17.257 1.00 9.16 84 PHE A C 1
ATOM 613 O O . PHE A 1 84 ? -7.690 -35.285 16.675 1.00 10.19 84 PHE A O 1
ATOM 621 N N . ALA A 1 85 ? -9.396 -33.803 16.683 1.00 11.51 85 ALA A N 1
ATOM 622 C CA . ALA A 1 85 ? -9.840 -34.104 15.319 1.00 11.26 85 ALA A CA 1
ATOM 623 C C . ALA A 1 85 ? -10.105 -32.834 14.522 1.00 10.34 85 ALA A C 1
ATOM 624 O O . ALA A 1 85 ? -10.684 -31.883 15.067 1.00 9.94 85 ALA A O 1
ATOM 626 N N . SER A 1 86 ? -9.687 -32.812 13.249 1.00 8.17 86 SER A N 1
ATOM 627 C CA . SER A 1 86 ? -10.010 -31.687 12.346 1.00 4.55 86 SER A CA 1
ATOM 628 C C . SER A 1 86 ? -10.711 -32.239 11.098 1.00 8.22 86 SER A C 1
ATOM 629 O O . SER A 1 86 ? -10.294 -33.289 10.565 1.00 10.14 86 SER A O 1
ATOM 632 N N . PRO A 1 87 ? -11.796 -31.576 10.651 1.00 8.09 87 PRO A N 1
ATOM 633 C CA . PRO A 1 87 ? -12.441 -31.725 9.336 1.00 9.57 87 PRO A CA 1
ATOM 634 C C . PRO A 1 87 ? -11.790 -30.901 8.202 1.00 8.43 87 PRO A C 1
ATOM 635 O O . PRO A 1 87 ? -11.519 -29.704 8.414 1.00 5.58 87 PRO A O 1
ATOM 639 N N . TRP A 1 88 ? -11.586 -31.493 7.025 1.00 10.40 88 TRP A N 1
ATOM 640 C CA . TRP A 1 88 ? -11.351 -30.742 5.786 1.00 7.59 88 TRP A CA 1
ATOM 641 C C . TRP A 1 88 ? -12.616 -30.314 5.054 1.00 9.13 88 TRP A C 1
ATOM 642 O O . TRP A 1 88 ? -12.621 -29.310 4.358 1.00 9.13 88 TRP A O 1
ATOM 653 N N . ASN A 1 89 ? -13.653 -31.146 5.129 1.00 10.50 89 ASN A N 1
ATOM 654 C CA . ASN A 1 89 ? -14.940 -30.825 4.520 1.00 11.04 89 ASN A CA 1
ATOM 655 C C . ASN A 1 89 ? -16.067 -31.366 5.381 1.00 11.41 89 ASN A C 1
ATOM 656 O O . ASN A 1 89 ? -15.891 -32.364 6.084 1.00 10.16 89 ASN A O 1
ATOM 661 N N . PRO A 1 90 ? -17.247 -30.727 5.322 1.00 8.94 90 PRO A N 1
ATOM 662 C CA . PRO A 1 90 ? -18.364 -31.488 5.882 1.00 10.69 90 PRO A CA 1
ATOM 663 C C . PRO A 1 90 ? -18.806 -32.539 4.857 1.00 9.86 90 PRO A C 1
ATOM 664 O O . PRO A 1 90 ? -18.261 -32.543 3.749 1.00 6.86 90 PRO A O 1
ATOM 668 N N . PRO A 1 91 ? -19.817 -33.368 5.194 1.00 8.59 91 PRO A N 1
ATOM 669 C CA . PRO A 1 91 ? -20.427 -34.234 4.184 1.00 8.27 91 PRO A CA 1
ATOM 670 C C . PRO A 1 91 ? -20.882 -33.435 2.971 1.00 9.72 91 PRO A C 1
ATOM 671 O O . PRO A 1 91 ? -21.294 -32.281 3.106 1.00 11.79 91 PRO A O 1
ATOM 675 N N . ALA A 1 92 ? -20.800 -34.053 1.799 1.00 9.00 92 ALA A N 1
ATOM 676 C CA . ALA A 1 92 ? -21.100 -33.380 0.541 1.00 8.48 92 ALA A CA 1
ATOM 677 C C . ALA A 1 92 ? -22.466 -32.699 0.557 1.00 11.30 92 ALA A C 1
ATOM 678 O O . ALA A 1 92 ? -22.620 -31.633 -0.035 1.00 14.38 92 ALA A O 1
ATOM 680 N N . SER A 1 93 ? -23.447 -33.295 1.246 1.00 9.47 93 SER A N 1
ATOM 681 C CA . SER A 1 93 ? -24.816 -32.763 1.230 1.00 11.04 93 SER A CA 1
ATOM 682 C C . SER A 1 93 ? -24.954 -31.429 1.964 1.00 12.70 93 SER A C 1
ATOM 683 O O . SER A 1 93 ? -25.974 -30.758 1.831 1.00 13.83 93 SER A O 1
ATOM 686 N N . MET A 1 94 ? -23.954 -31.070 2.773 1.00 14.77 94 MET A N 1
ATOM 687 C CA . MET A 1 94 ? -23.975 -29.784 3.474 1.00 10.41 94 MET A CA 1
ATOM 688 C C . MET A 1 94 ? -23.276 -28.638 2.725 1.00 11.65 94 MET A C 1
ATOM 689 O O . MET A 1 94 ? -23.375 -27.476 3.139 1.00 11.56 94 MET A O 1
ATOM 694 N N . GLN A 1 95 ? -22.539 -28.980 1.673 1.00 9.87 95 GLN A N 1
ATOM 695 C CA . GLN A 1 95 ? -21.803 -28.021 0.842 1.00 9.28 95 GLN A CA 1
ATOM 696 C C . GLN A 1 95 ? -22.611 -27.316 -0.248 1.00 14.18 95 GLN A C 1
ATOM 697 O O . GLN A 1 95 ? -23.633 -27.814 -0.708 1.00 14.27 95 GLN A O 1
ATOM 703 N N . GLU A 1 96 ? -22.144 -26.144 -0.659 1.00 14.16 96 GLU A N 1
ATOM 704 C CA . GLU A 1 96 ? -22.640 -25.546 -1.884 1.00 12.72 96 GLU A CA 1
ATOM 705 C C . GLU A 1 96 ? -21.497 -24.855 -2.575 1.00 13.83 96 GLU A C 1
ATOM 706 O O . GLU A 1 96 ? -20.528 -24.457 -1.926 1.00 13.52 96 GLU A O 1
ATOM 712 N N . ASN A 1 97 ? -21.615 -24.708 -3.894 1.00 13.85 97 ASN A N 1
ATOM 713 C CA . ASN A 1 97 ? -20.696 -23.879 -4.650 1.00 16.26 97 ASN A CA 1
ATOM 714 C C . ASN A 1 97 ? -21.012 -22.431 -4.420 1.00 16.40 97 ASN A C 1
ATOM 715 O O . ASN A 1 97 ? -22.147 -22.086 -4.122 1.00 17.47 97 ASN A O 1
ATOM 720 N N . PHE A 1 98 ? -20.009 -21.578 -4.563 1.00 14.97 98 PHE A N 1
ATOM 721 C CA . PHE A 1 98 ? -20.241 -20.148 -4.598 1.00 13.47 98 PHE A CA 1
ATOM 722 C C . PHE A 1 98 ? -19.154 -19.565 -5.477 1.00 15.71 98 PHE A C 1
ATOM 723 O O . PHE A 1 98 ? -18.142 -20.219 -5.760 1.00 13.14 98 PHE A O 1
ATOM 731 N N . SER A 1 99 ? -19.366 -18.337 -5.915 1.00 16.39 99 SER A N 1
ATOM 732 C CA . SER A 1 99 ? -18.432 -17.698 -6.824 1.00 18.80 99 SER A CA 1
ATOM 733 C C . SER A 1 99 ? -17.420 -16.914 -5.981 1.00 15.30 99 SER A C 1
ATOM 734 O O . SER A 1 99 ? -17.781 -15.940 -5.320 1.00 14.27 99 SER A O 1
ATOM 737 N N . LYS A 1 100 ? -16.162 -17.358 -5.984 1.00 11.46 100 LYS A N 1
ATOM 738 C CA . LYS A 1 100 ? -15.126 -16.693 -5.198 1.00 12.09 100 LYS A CA 1
ATOM 739 C C . LYS A 1 100 ? -14.214 -15.986 -6.189 1.00 14.09 100 LYS A C 1
ATOM 740 O O . LYS A 1 100 ? -13.430 -16.619 -6.896 1.00 11.50 100 LYS A O 1
ATOM 746 N N . SER A 1 101 ? -14.358 -14.665 -6.230 1.00 12.31 101 SER A N 1
ATOM 747 C CA . SER A 1 101 ? -13.712 -13.801 -7.209 1.00 13.93 101 SER A CA 1
ATOM 748 C C . SER A 1 101 ? -13.665 -14.398 -8.610 1.00 13.83 101 SER A C 1
ATOM 749 O O . SER A 1 101 ? -12.603 -14.416 -9.237 1.00 14.99 101 SER A O 1
ATOM 752 N N . GLY A 1 102 ? -14.834 -14.714 -9.159 1.00 12.43 102 GLY A N 1
ATOM 753 C CA . GLY A 1 102 ? -14.922 -15.229 -10.510 1.00 14.35 102 GLY A CA 1
ATOM 754 C C . GLY A 1 102 ? -14.677 -16.719 -10.667 1.00 17.50 102 GLY A C 1
ATOM 755 O O . GLY A 1 102 ? -14.683 -17.215 -11.793 1.00 22.09 102 GLY A O 1
ATOM 756 N N . ASP A 1 103 ? -14.439 -17.438 -9.569 1.00 13.26 103 ASP A N 1
ATOM 757 C CA . ASP A 1 103 ? -14.256 -18.895 -9.654 1.00 13.75 103 ASP A CA 1
ATOM 758 C C . ASP A 1 103 ? -15.460 -19.617 -9.048 1.00 11.66 103 ASP A C 1
ATOM 759 O O . ASP A 1 103 ? -15.613 -19.653 -7.830 1.00 10.92 103 ASP A O 1
ATOM 764 N N . SER A 1 104 ? -16.282 -20.233 -9.895 1.00 9.41 104 SER A N 1
ATOM 765 C CA . SER A 1 104 ? -17.548 -20.826 -9.466 1.00 11.60 104 SER A CA 1
ATOM 766 C C . SER A 1 104 ? -17.377 -22.215 -8.863 1.00 15.16 104 SER A C 1
ATOM 767 O O . SER A 1 104 ? -18.356 -22.832 -8.432 1.00 15.49 104 SER A O 1
ATOM 770 N N . SER A 1 105 ? -16.144 -22.705 -8.823 1.00 13.66 105 SER A N 1
ATOM 771 C CA . SER A 1 105 ? -15.901 -24.043 -8.301 1.00 16.12 105 SER A CA 1
ATOM 772 C C . SER A 1 105 ? -15.700 -24.071 -6.785 1.00 16.24 105 SER A C 1
ATOM 773 O O . SER A 1 105 ? -15.577 -25.147 -6.195 1.00 15.49 105 SER A O 1
ATOM 776 N N . ALA A 1 106 ? -15.660 -22.899 -6.153 1.00 11.43 106 ALA A N 1
ATOM 777 C CA . ALA A 1 106 ? -15.317 -22.818 -4.729 1.00 8.79 106 ALA A CA 1
ATOM 778 C C . ALA A 1 106 ? -16.445 -23.453 -3.934 1.00 10.99 106 ALA A C 1
ATOM 779 O O . ALA A 1 106 ? -17.593 -23.407 -4.359 1.00 11.78 106 ALA A O 1
ATOM 781 N N . GLN A 1 107 ? -16.110 -24.082 -2.811 1.00 11.93 107 GLN A N 1
ATOM 782 C CA . GLN A 1 107 ? -17.095 -24.780 -1.992 1.00 13.09 107 GLN A CA 1
ATOM 783 C C . GLN A 1 107 ? -17.138 -24.128 -0.625 1.00 11.77 107 GLN A C 1
ATOM 784 O O . GLN A 1 107 ? -16.104 -23.716 -0.104 1.00 11.63 107 GLN A O 1
ATOM 790 N N . ARG A 1 108 ? -18.328 -24.040 -0.045 1.00 7.21 108 ARG A N 1
ATOM 791 C CA . ARG A 1 108 ? -18.466 -23.604 1.339 1.00 10.16 108 ARG A CA 1
ATOM 792 C C . ARG A 1 108 ? -19.569 -24.432 1.995 1.00 10.28 108 ARG A C 1
ATOM 793 O O . ARG A 1 108 ? -20.356 -25.077 1.295 1.00 11.42 108 ARG A O 1
ATOM 801 N N . LEU A 1 109 ? -19.622 -24.405 3.328 1.00 8.89 109 LEU A N 1
ATOM 802 C CA . LEU A 1 109 ? -20.748 -24.959 4.088 1.00 8.73 109 LEU A CA 1
ATOM 803 C C . LEU A 1 109 ? -21.969 -24.087 3.884 1.00 12.37 109 LEU A C 1
ATOM 804 O O . LEU A 1 109 ? -21.901 -22.866 4.109 1.00 8.23 109 LEU A O 1
ATOM 809 N N . ARG A 1 110 ? -23.082 -24.697 3.466 1.00 9.46 110 ARG A N 1
ATOM 810 C CA . ARG A 1 110 ? -24.340 -23.974 3.366 1.00 12.63 110 ARG A CA 1
ATOM 811 C C . ARG A 1 110 ? -24.674 -23.290 4.699 1.00 11.71 110 ARG A C 1
ATOM 812 O O . ARG A 1 110 ? -24.530 -23.894 5.762 1.00 10.15 110 ARG A O 1
ATOM 820 N N . TYR A 1 111 ? -25.107 -22.038 4.655 1.00 11.61 111 TYR A N 1
ATOM 821 C CA . TYR A 1 111 ? -25.507 -21.346 5.894 1.00 12.91 111 TYR A CA 1
ATOM 822 C C . TYR A 1 111 ? -26.663 -22.074 6.602 1.00 14.41 111 TYR A C 1
ATOM 823 O O . TYR A 1 111 ? -26.725 -22.133 7.839 1.00 13.22 111 TYR A O 1
ATOM 832 N N . ASP A 1 112 ? -27.564 -22.660 5.824 1.00 14.71 112 ASP A N 1
ATOM 833 C CA . ASP A 1 112 ? -28.683 -23.385 6.426 1.00 14.79 112 ASP A CA 1
ATOM 834 C C . ASP A 1 112 ? -28.272 -24.734 7.018 1.00 14.68 112 ASP A C 1
ATOM 835 O O . ASP A 1 112 ? -29.111 -25.438 7.585 1.00 16.33 112 ASP A O 1
ATOM 840 N N . LYS A 1 113 ? -27.007 -25.116 6.805 1.00 10.76 113 LYS A N 1
ATOM 841 C CA . LYS A 1 113 ? -26.412 -26.340 7.359 1.00 12.77 113 LYS A CA 1
ATOM 842 C C . LYS A 1 113 ? -25.543 -26.162 8.601 1.00 13.83 113 LYS A C 1
ATOM 843 O O . LYS A 1 113 ? -24.900 -27.112 9.041 1.00 13.77 113 LYS A O 1
ATOM 849 N N . TYR A 1 114 ? -25.434 -24.948 9.126 1.00 9.58 114 TYR A N 1
ATOM 850 C CA . TYR A 1 114 ? -24.505 -24.755 10.236 1.00 12.02 114 TYR A CA 1
ATOM 851 C C . TYR A 1 114 ? -24.943 -25.602 11.439 1.00 12.60 114 TYR A C 1
ATOM 852 O O . TYR A 1 114 ? -24.102 -26.143 12.177 1.00 11.89 114 TYR A O 1
ATOM 861 N N . THR A 1 115 ? -26.255 -25.693 11.645 1.00 11.20 115 THR A N 1
ATOM 862 C CA . THR A 1 115 ? -26.815 -26.485 12.757 1.00 11.43 115 THR A CA 1
ATOM 863 C C . THR A 1 115 ? -26.518 -27.976 12.550 1.00 13.06 115 THR A C 1
ATOM 864 O O . THR A 1 115 ? -26.003 -28.647 13.444 1.00 13.06 115 THR A O 1
ATOM 868 N N . GLU A 1 116 ? -26.810 -28.475 11.352 1.00 12.09 116 GLU A N 1
ATOM 869 C CA . GLU A 1 116 ? -26.514 -29.861 11.023 1.00 12.44 116 GLU A CA 1
ATOM 870 C C . GLU A 1 116 ? -25.018 -30.152 11.186 1.00 10.40 116 GLU A C 1
ATOM 871 O O . GLU A 1 116 ? -24.619 -31.225 11.674 1.00 10.13 116 GLU A O 1
ATOM 877 N N . TYR A 1 117 ? -24.185 -29.195 10.801 1.00 9.97 117 TYR A N 1
ATOM 878 C CA . TYR A 1 117 ? -22.739 -29.395 10.881 1.00 9.56 117 TYR A CA 1
ATOM 879 C C . TYR A 1 117 ? -22.268 -29.541 12.331 1.00 10.80 117 TYR A C 1
ATOM 880 O O . TYR A 1 117 ? -21.401 -30.372 12.627 1.00 9.60 117 TYR A O 1
ATOM 889 N N . ALA A 1 118 ? -22.847 -28.755 13.235 1.00 10.23 118 ALA A N 1
ATOM 890 C CA . ALA A 1 118 ? -22.553 -28.899 14.656 1.00 12.15 118 ALA A CA 1
ATOM 891 C C . ALA A 1 118 ? -23.010 -30.263 15.171 1.00 12.40 118 ALA A C 1
ATOM 892 O O . ALA A 1 118 ? -22.348 -30.850 16.011 1.00 14.24 118 ALA A O 1
ATOM 894 N N . GLN A 1 119 ? -24.143 -30.758 14.681 1.00 11.54 119 GLN A N 1
ATOM 895 C CA . GLN A 1 119 ? -24.612 -32.114 15.048 1.00 14.99 119 GLN A CA 1
ATOM 896 C C . GLN A 1 119 ? -23.678 -33.196 14.523 1.00 13.46 119 GLN A C 1
ATOM 897 O O . GLN A 1 119 ? -23.428 -34.207 15.176 1.00 15.35 119 GLN A O 1
ATOM 903 N N . TYR A 1 120 ? -23.184 -32.976 13.316 1.00 11.97 120 TYR A N 1
ATOM 904 C CA . TYR A 1 120 ? -22.186 -33.852 12.714 1.00 9.60 120 TYR A CA 1
ATOM 905 C C . TYR A 1 120 ? -20.933 -33.905 13.575 1.00 8.42 120 TYR A C 1
ATOM 906 O O . TYR A 1 120 ? -20.450 -34.984 13.940 1.00 5.94 120 TYR A O 1
ATOM 915 N N . LEU A 1 121 ? -20.385 -32.738 13.900 1.00 7.50 121 LEU A N 1
ATOM 916 C CA . LEU A 1 121 ? -19.233 -32.690 14.790 1.00 8.49 121 LEU A CA 1
ATOM 917 C C . LEU A 1 121 ? -19.544 -33.386 16.121 1.00 12.36 121 LEU A C 1
ATOM 918 O O . LEU A 1 121 ? -18.714 -34.133 16.656 1.00 13.55 121 LEU A O 1
ATOM 923 N N . ASN A 1 122 ? -20.729 -33.136 16.669 1.00 11.53 122 ASN A N 1
ATOM 924 C CA . ASN A 1 122 ? -21.114 -33.806 17.908 1.00 12.65 122 ASN A CA 1
ATOM 925 C C . ASN A 1 122 ? -21.192 -35.322 17.739 1.00 11.49 122 ASN A C 1
ATOM 926 O O . ASN A 1 122 ? -20.945 -36.066 18.669 1.00 8.15 122 ASN A O 1
ATOM 931 N N . ALA A 1 123 ? -21.547 -35.786 16.550 1.00 12.80 123 ALA A N 1
ATOM 932 C CA . ALA A 1 123 ? -21.678 -37.227 16.358 1.00 13.32 123 ALA A CA 1
ATOM 933 C C . ALA A 1 123 ? -20.303 -37.913 16.353 1.00 10.38 123 ALA A C 1
ATOM 934 O O . ALA A 1 123 ? -20.161 -39.064 16.786 1.00 11.03 123 ALA A O 1
ATOM 936 N N . TYR A 1 124 ? -19.298 -37.202 15.856 1.00 6.81 124 TYR A N 1
ATOM 937 C CA . TYR A 1 124 ? -17.919 -37.689 15.889 1.00 8.75 124 TYR A CA 1
ATOM 938 C C . TYR A 1 124 ? -17.421 -37.776 17.321 1.00 9.60 124 TYR A C 1
ATOM 939 O O . TYR A 1 124 ? -16.871 -38.790 17.740 1.00 10.60 124 TYR A O 1
ATOM 948 N N . VAL A 1 125 ? -17.616 -36.711 18.078 1.00 7.86 125 VAL A N 1
ATOM 949 C CA . VAL A 1 125 ? -17.308 -36.741 19.500 1.00 8.06 125 VAL A CA 1
ATOM 950 C C . VAL A 1 125 ? -17.997 -37.913 20.222 1.00 7.36 125 VAL A C 1
ATOM 951 O O . VAL A 1 125 ? -17.377 -38.598 21.025 1.00 7.94 125 VAL A O 1
ATOM 955 N N . LYS A 1 126 ? -19.281 -38.140 19.947 1.00 8.49 126 LYS A N 1
ATOM 956 C CA . LYS A 1 126 ? -20.014 -39.174 20.672 1.00 10.47 126 LYS A CA 1
ATOM 957 C C . LYS A 1 126 ? -19.559 -40.574 20.253 1.00 12.68 126 LYS A C 1
ATOM 958 O O . LYS A 1 126 ? -19.397 -41.456 21.094 1.00 13.46 126 LYS A O 1
ATOM 964 N N . TYR A 1 127 ? -19.332 -40.785 18.961 1.00 12.13 127 TYR A N 1
ATOM 965 C CA . TYR A 1 127 ? -18.770 -42.063 18.503 1.00 10.59 127 TYR A CA 1
ATOM 966 C C . TYR A 1 127 ? -17.459 -42.381 19.226 1.00 13.15 127 TYR A C 1
ATOM 967 O O . TYR A 1 127 ? -17.237 -43.502 19.703 1.00 16.11 127 TYR A O 1
ATOM 976 N N . MET A 1 128 ? -16.575 -41.393 19.308 1.00 10.64 128 MET A N 1
ATOM 977 C CA . MET A 1 128 ? -15.338 -41.592 20.045 1.00 12.14 128 MET A CA 1
ATOM 978 C C . MET A 1 128 ? -15.613 -41.908 21.525 1.00 14.35 128 MET A C 1
ATOM 979 O O . MET A 1 128 ? -15.028 -42.850 22.107 1.00 14.26 128 MET A O 1
ATOM 984 N N . LYS A 1 129 ? -16.495 -41.119 22.136 1.00 12.57 129 LYS A N 1
ATOM 985 C CA . LYS A 1 129 ? -16.834 -41.339 23.548 1.00 15.90 129 LYS A CA 1
ATOM 986 C C . LYS A 1 129 ? -17.424 -42.725 23.832 1.00 16.11 129 LYS A C 1
ATOM 987 O O . LYS A 1 129 ? -17.092 -43.367 24.836 1.00 16.50 129 LYS A O 1
ATOM 993 N N . ASP A 1 130 ? -18.319 -43.179 22.962 1.00 16.32 130 ASP A N 1
ATOM 994 C CA . ASP A 1 130 ? -18.997 -44.459 23.160 1.00 16.45 130 ASP A CA 1
ATOM 995 C C . ASP A 1 130 ? -18.000 -45.610 23.011 1.00 16.82 130 ASP A C 1
ATOM 996 O O . ASP A 1 130 ? -18.222 -46.734 23.477 1.00 16.78 130 ASP A O 1
ATOM 1001 N N . ASN A 1 131 ? -16.938 -45.331 22.277 1.00 16.85 131 ASN A N 1
ATOM 1002 C CA . ASN A 1 131 ? -15.850 -46.278 22.044 1.00 15.37 131 ASN A CA 1
ATOM 1003 C C . ASN A 1 131 ? -14.635 -46.140 22.944 1.00 16.92 131 ASN A C 1
ATOM 1004 O O . ASN A 1 131 ? -13.591 -46.699 22.653 1.00 16.23 131 ASN A O 1
ATOM 1009 N N . GLY A 1 132 ? -14.735 -45.287 23.961 1.00 18.13 132 GLY A N 1
ATOM 1010 C CA . GLY A 1 132 ? -13.719 -45.231 24.996 1.00 16.35 132 GLY A CA 1
ATOM 1011 C C . GLY A 1 132 ? -12.662 -44.157 24.826 1.00 17.61 132 GLY A C 1
ATOM 1012 O O . GLY A 1 132 ? -11.704 -44.100 25.599 1.00 19.43 132 GLY A O 1
ATOM 1013 N N . VAL A 1 133 ? -12.812 -43.302 23.822 1.00 15.63 133 VAL A N 1
ATOM 1014 C CA . VAL A 1 133 ? -11.862 -42.213 23.627 1.00 14.19 133 VAL A CA 1
ATOM 1015 C C . VAL A 1 133 ? -12.571 -40.895 23.936 1.00 14.80 133 VAL A C 1
ATOM 1016 O O . VAL A 1 133 ? -13.558 -40.542 23.273 1.00 18.13 133 VAL A O 1
ATOM 1020 N N . ASP A 1 134 ? -12.103 -40.157 24.935 1.00 9.93 134 ASP A N 1
ATOM 1021 C CA . ASP A 1 134 ? -12.714 -38.860 25.167 1.00 13.05 134 ASP A CA 1
ATOM 1022 C C . ASP A 1 134 ? -11.875 -37.846 24.394 1.00 15.66 134 ASP A C 1
ATOM 1023 O O . ASP A 1 134 ? -10.741 -37.510 24.792 1.00 15.38 134 ASP A O 1
ATOM 1028 N N . LEU A 1 135 ? -12.438 -37.333 23.301 1.00 15.20 135 LEU A N 1
ATOM 1029 C CA . LEU A 1 135 ? -11.703 -36.393 22.455 1.00 14.57 135 LEU A CA 1
ATOM 1030 C C . LEU A 1 135 ? -11.342 -35.160 23.252 1.00 13.51 135 LEU A C 1
ATOM 1031 O O . LEU A 1 135 ? -12.207 -34.588 23.919 1.00 12.59 135 LEU A O 1
ATOM 1036 N N . TYR A 1 136 ? -10.091 -34.721 23.147 1.00 11.23 136 TYR A N 1
ATOM 1037 C CA . TYR A 1 136 ? -9.670 -33.519 23.862 1.00 10.63 136 TYR A CA 1
ATOM 1038 C C . TYR A 1 136 ? -10.322 -32.271 23.276 1.00 9.78 136 TYR A C 1
ATOM 1039 O O . TYR A 1 136 ? -10.766 -31.398 24.009 1.00 9.75 136 TYR A O 1
ATOM 1048 N N . ALA A 1 137 ? -10.345 -32.179 21.947 1.00 9.15 137 ALA A N 1
ATOM 1049 C CA . ALA A 1 137 ? -10.920 -31.028 21.259 1.00 8.88 137 ALA A CA 1
ATOM 1050 C C . ALA A 1 137 ? -11.310 -31.422 19.839 1.00 10.20 137 ALA A C 1
ATOM 1051 O O . ALA A 1 137 ? -10.811 -32.416 19.298 1.00 7.80 137 ALA A O 1
ATOM 1053 N N . ILE A 1 138 ? -12.196 -30.636 19.235 1.00 8.65 138 ILE A N 1
ATOM 1054 C CA . ILE A 1 138 ? -12.579 -30.845 17.854 1.00 7.92 138 ILE A CA 1
ATOM 1055 C C . ILE A 1 138 ? -12.574 -29.501 17.121 1.00 9.42 138 ILE A C 1
ATOM 1056 O O . ILE A 1 138 ? -13.010 -28.497 17.686 1.00 7.29 138 ILE A O 1
ATOM 1061 N N . SER A 1 139 ? -12.051 -29.502 15.889 1.00 10.29 139 SER A N 1
ATOM 1062 C CA . SER A 1 139 ? -11.809 -28.290 15.116 1.00 12.75 139 SER A CA 1
ATOM 1063 C C . SER A 1 139 ? -12.958 -28.028 14.153 1.00 12.56 139 SER A C 1
ATOM 1064 O O . SER A 1 139 ? -13.536 -28.966 13.613 1.00 11.72 139 SER A O 1
ATOM 1067 N N . VAL A 1 140 ? -13.297 -26.752 13.965 1.00 10.58 140 VAL A N 1
ATOM 1068 C CA . VAL A 1 140 ? -14.367 -26.357 13.055 1.00 10.16 140 VAL A CA 1
ATOM 1069 C C . VAL A 1 140 ? -13.941 -26.622 11.606 1.00 8.68 140 VAL A C 1
ATOM 1070 O O . 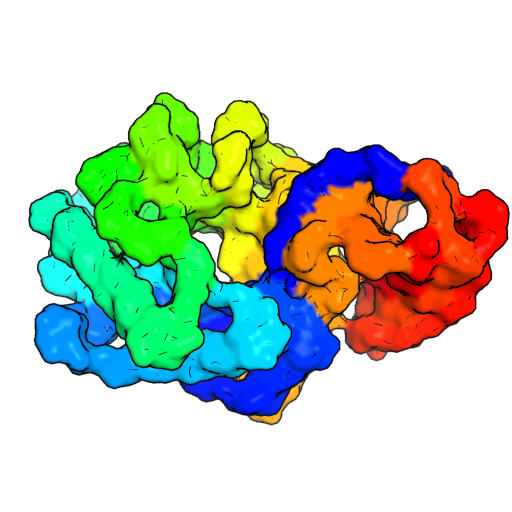VAL A 1 140 ? -14.703 -27.173 10.816 1.00 12.27 140 VAL A O 1
ATOM 1074 N N . GLN A 1 141 ? -12.756 -26.161 11.226 1.00 7.82 141 GLN A N 1
ATOM 1075 C CA . GLN A 1 141 ? -12.286 -26.386 9.865 1.00 7.67 141 GLN A CA 1
ATOM 1076 C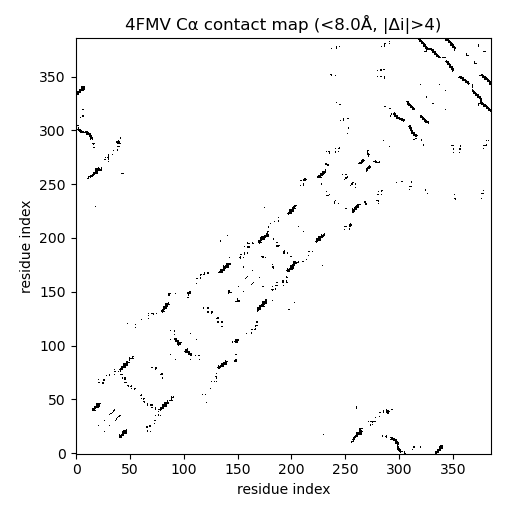 C . GLN A 1 141 ? -10.755 -26.396 9.771 1.00 11.82 141 GLN A C 1
ATOM 1077 O O . GLN A 1 141 ? -10.092 -25.502 10.319 1.00 12.62 141 GLN A O 1
ATOM 1083 N N . ASN A 1 142 ? -10.204 -27.308 8.980 1.00 8.95 142 ASN A N 1
ATOM 1084 C CA . ASN A 1 142 ? -8.807 -27.219 8.567 1.00 9.23 142 ASN A CA 1
ATOM 1085 C C . ASN A 1 142 ? -8.596 -26.147 7.482 1.00 11.74 142 ASN A C 1
ATOM 1086 O O . ASN A 1 142 ? -9.247 -26.189 6.435 1.00 11.21 142 ASN A O 1
ATOM 1091 N N . GLU A 1 143 ? -7.666 -25.227 7.715 1.00 9.60 143 GLU A N 1
ATOM 1092 C CA . GLU A 1 143 ? -7.281 -24.209 6.719 1.00 8.64 143 GLU A CA 1
ATOM 1093 C C . GLU A 1 143 ? -8.450 -23.638 5.927 1.00 11.85 143 GLU A C 1
ATOM 1094 O O . GLU A 1 143 ? -8.483 -23.747 4.696 1.00 13.85 143 GLU A O 1
ATOM 1100 N N . PRO A 1 144 ? -9.406 -23.011 6.633 1.00 7.92 144 PRO A N 1
ATOM 1101 C CA . PRO A 1 144 ? -10.567 -22.402 5.985 1.00 7.52 144 PRO A CA 1
ATOM 1102 C C . PRO A 1 144 ? -10.123 -21.310 5.035 1.00 6.88 144 PRO A C 1
ATOM 1103 O O . PRO A 1 144 ? -10.908 -20.914 4.173 1.00 6.25 144 PRO A O 1
ATOM 1107 N N . ASP A 1 145 ? -8.918 -20.779 5.256 1.00 11.88 145 ASP A N 1
ATOM 1108 C CA . ASP A 1 145 ? -8.337 -19.723 4.399 1.00 8.22 145 ASP A CA 1
ATOM 1109 C C . ASP A 1 145 ? -7.326 -20.194 3.338 1.00 12.44 145 ASP A C 1
ATOM 1110 O O . ASP A 1 145 ? -6.715 -19.353 2.689 1.00 10.25 145 ASP A O 1
ATOM 1115 N N . TYR A 1 146 ? -7.030 -21.491 3.217 1.00 13.45 146 TYR A N 1
ATOM 1116 C CA . TYR A 1 146 ? -6.484 -21.899 1.943 1.00 11.15 146 TYR A CA 1
ATOM 1117 C C . TYR A 1 146 ? -7.275 -23.126 1.547 1.00 10.99 146 TYR A C 1
ATOM 1118 O O . TYR A 1 146 ? -6.749 -24.229 1.530 1.00 11.61 146 TYR A O 1
ATOM 1127 N N . ALA A 1 147 ? -8.418 -22.867 0.939 1.00 13.00 147 ALA A N 1
ATOM 1128 C CA . ALA A 1 147 ? -9.451 -23.887 0.690 1.00 11.44 147 ALA A CA 1
ATOM 1129 C C . ALA A 1 147 ? -9.711 -24.354 -0.717 1.00 11.47 147 ALA A C 1
ATOM 1130 O O . ALA A 1 147 ? -10.761 -24.935 -0.959 1.00 12.05 147 ALA A O 1
ATOM 1132 N N . GLN A 1 148 ? -8.895 -23.925 -1.673 1.00 9.03 148 GLN A N 1
ATOM 1133 C CA . GLN A 1 148 ? -9.232 -24.170 -3.071 1.00 9.31 148 GLN A CA 1
ATOM 1134 C C . GLN A 1 148 ? -9.615 -25.642 -3.302 1.00 12.93 148 GLN A C 1
ATOM 1135 O O . GLN A 1 148 ? -10.441 -25.954 -4.160 1.00 14.02 148 GLN A O 1
ATOM 1141 N N . ASP A 1 149 ? -8.967 -26.540 -2.580 1.00 13.17 149 ASP A N 1
ATOM 1142 C CA . ASP A 1 149 ? -9.230 -27.991 -2.700 1.00 13.95 149 ASP A CA 1
ATOM 1143 C C . ASP A 1 149 ? -10.146 -28.630 -1.637 1.00 12.07 149 ASP A C 1
ATOM 1144 O O . ASP A 1 149 ? -10.207 -29.861 -1.504 1.00 10.34 149 ASP A O 1
ATOM 1149 N N . TRP A 1 150 ? -10.727 -27.780 -0.804 1.00 7.60 150 TRP A N 1
ATOM 1150 C CA . TRP A 1 150 ? -11.601 -28.187 0.311 1.00 13.10 150 TRP A CA 1
ATOM 1151 C C . TRP A 1 150 ? -12.654 -27.104 0.551 1.00 15.42 150 TRP A C 1
ATOM 1152 O O . TRP A 1 150 ? -13.123 -26.533 -0.426 1.00 15.78 150 TRP A O 1
ATOM 1163 N N . THR A 1 151 ? -13.221 -27.040 1.755 1.00 11.24 151 THR A N 1
ATOM 1164 C CA . THR A 1 151 ? -14.257 -26.055 2.110 1.00 7.83 151 THR A CA 1
ATOM 1165 C C . THR A 1 151 ? -13.743 -24.694 2.665 1.00 10.77 151 THR A C 1
ATOM 1166 O O . THR A 1 151 ? -13.048 -24.656 3.686 1.00 10.65 151 THR A O 1
ATOM 1170 N N . TRP A 1 152 ? -14.082 -23.592 1.987 1.00 8.88 152 TRP A N 1
ATOM 1171 C CA . TRP A 1 152 ? -13.729 -22.214 2.416 1.00 8.52 152 TRP A CA 1
ATOM 1172 C C . TRP A 1 152 ? -14.641 -21.659 3.517 1.00 6.83 152 TRP A C 1
ATOM 1173 O O . TRP A 1 152 ? -15.858 -21.872 3.485 1.00 7.56 152 TRP A O 1
ATOM 1184 N N . TRP A 1 153 ? -14.067 -20.902 4.457 1.00 7.01 153 TRP A N 1
ATOM 1185 C CA . TRP A 1 153 ? -14.832 -20.066 5.369 1.00 6.35 153 TRP A CA 1
ATOM 1186 C C . TRP A 1 153 ? -14.148 -18.719 5.445 1.00 9.48 153 TRP A C 1
ATOM 1187 O O . TRP A 1 153 ? -12.957 -18.660 5.703 1.00 11.61 153 TRP A O 1
ATOM 1198 N N . THR A 1 154 ? -14.886 -17.638 5.228 1.00 7.73 154 THR A N 1
ATOM 1199 C CA . THR A 1 154 ? -14.347 -16.315 5.476 1.00 6.27 154 THR A CA 1
ATOM 1200 C C . THR A 1 154 ? -14.172 -16.155 6.979 1.00 7.36 154 THR A C 1
ATOM 1201 O O . THR A 1 154 ? -14.745 -16.924 7.771 1.00 5.05 154 THR A O 1
ATOM 1205 N N . PRO A 1 155 ? -13.363 -15.167 7.394 1.00 10.52 155 PRO A N 1
ATOM 1206 C CA . PRO A 1 155 ? -13.301 -14.876 8.827 1.00 10.97 155 PRO A CA 1
ATOM 1207 C C . PRO A 1 155 ? -14.686 -14.639 9.412 1.00 11.38 155 PRO A C 1
ATOM 1208 O O . PRO A 1 155 ? -14.935 -15.025 10.554 1.00 13.89 155 PRO A O 1
ATOM 1212 N N . GLN A 1 156 ? -15.577 -14.016 8.647 1.00 8.88 156 GLN A N 1
ATOM 1213 C CA . GLN A 1 156 ? -16.919 -13.719 9.167 1.00 9.48 156 GLN A CA 1
ATOM 1214 C C . GLN A 1 156 ? -17.741 -15.001 9.292 1.00 9.81 156 GLN A C 1
ATOM 1215 O O . GLN A 1 156 ? -18.469 -15.185 10.260 1.00 9.06 156 GLN A O 1
ATOM 1221 N N . GLU A 1 157 ? -17.626 -15.891 8.315 1.00 11.57 157 GLU A N 1
ATOM 1222 C CA . GLU A 1 157 ? -18.336 -17.167 8.393 1.00 10.53 157 GLU A CA 1
ATOM 1223 C C . GLU A 1 157 ? -17.926 -17.964 9.628 1.00 9.49 157 GLU A C 1
ATOM 1224 O O . GLU A 1 157 ? -18.780 -18.481 10.347 1.00 10.70 157 GLU A O 1
ATOM 1230 N N . MET A 1 158 ? -16.617 -18.079 9.841 1.00 10.17 158 MET A N 1
ATOM 1231 C CA . MET A 1 158 ? -16.064 -18.731 11.030 1.00 9.94 158 MET A CA 1
ATOM 1232 C C . MET A 1 158 ? -16.586 -18.072 12.311 1.00 12.04 158 MET A C 1
ATOM 1233 O O . MET A 1 158 ? -16.967 -18.771 13.256 1.00 11.65 158 MET A O 1
ATOM 1238 N N . LEU A 1 159 ? -16.607 -16.736 12.341 1.00 9.89 159 LEU A N 1
ATOM 1239 C CA . LEU A 1 159 ? -17.176 -15.998 13.478 1.00 11.30 159 LEU A CA 1
ATOM 1240 C C . LEU A 1 159 ? -18.636 -16.389 13.726 1.00 8.73 159 LEU A C 1
ATOM 1241 O O . LEU A 1 159 ? -19.024 -16.676 14.862 1.00 8.49 159 LEU A O 1
ATOM 1246 N N . ASN A 1 160 ? -19.440 -16.416 12.664 1.00 8.76 160 ASN A N 1
ATOM 1247 C CA . ASN A 1 160 ? -20.864 -16.725 12.812 1.00 11.81 160 ASN A CA 1
ATOM 1248 C C . ASN A 1 160 ? -21.077 -18.101 13.476 1.00 12.82 160 ASN A C 1
ATOM 1249 O O . ASN A 1 160 ? -21.903 -18.254 14.380 1.00 11.15 160 ASN A O 1
ATOM 1254 N N . PHE A 1 161 ? -20.313 -19.093 13.026 1.00 10.89 161 PHE A N 1
ATOM 1255 C CA . PHE A 1 161 ? -20.417 -20.438 13.576 1.00 8.40 161 PHE A CA 1
ATOM 1256 C C . PHE A 1 161 ? -19.958 -20.466 15.036 1.00 11.62 161 PHE A C 1
ATOM 1257 O O . PHE A 1 161 ? -20.609 -21.070 15.920 1.00 13.27 161 PHE A O 1
ATOM 1265 N N . MET A 1 162 ? -18.819 -19.836 15.285 1.00 8.22 162 MET A N 1
ATOM 1266 C CA . MET A 1 162 ? -18.297 -19.709 16.646 1.00 11.23 162 MET A CA 1
ATOM 1267 C C . MET A 1 162 ? -19.269 -19.025 17.619 1.00 13.41 162 MET A C 1
ATOM 126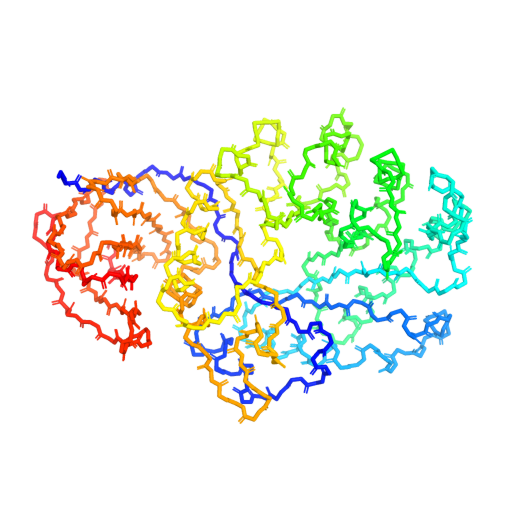8 O O . MET A 1 162 ? -19.363 -19.444 18.774 1.00 13.49 162 MET A O 1
ATOM 1273 N N . LYS A 1 163 ? -19.986 -17.979 17.190 1.00 13.63 163 LYS A N 1
ATOM 1274 C CA . LYS A 1 163 ? -21.006 -17.391 18.085 1.00 12.77 163 LYS A CA 1
ATOM 1275 C C . LYS A 1 163 ? -22.266 -18.246 18.234 1.00 15.79 163 LYS A C 1
ATOM 1276 O O . LYS A 1 163 ? -22.706 -18.529 19.345 1.00 17.25 163 LYS A O 1
ATOM 1282 N N . ASN A 1 164 ? -22.862 -18.618 17.105 1.00 13.39 164 ASN A N 1
ATOM 1283 C CA . ASN A 1 164 ? -24.196 -19.222 17.109 1.00 15.07 164 ASN A CA 1
ATOM 1284 C C . ASN A 1 164 ? -24.314 -20.724 17.191 1.00 13.72 164 ASN A C 1
ATOM 1285 O O . ASN A 1 164 ? -25.363 -21.240 17.533 1.00 12.18 164 ASN A O 1
ATOM 1290 N N . ASN A 1 165 ? -23.217 -21.411 16.928 1.00 11.31 165 ASN A N 1
ATOM 1291 C CA . ASN A 1 165 ? -23.206 -22.866 16.758 1.00 12.81 165 ASN A CA 1
ATOM 1292 C C . ASN A 1 165 ? -22.287 -23.593 17.737 1.00 14.31 165 ASN A C 1
ATOM 1293 O O . ASN A 1 165 ? -22.658 -24.621 18.312 1.00 16.19 165 ASN A O 1
ATOM 1298 N N . ALA A 1 166 ? -21.034 -23.170 17.753 1.00 12.42 166 ALA A N 1
ATOM 1299 C CA . ALA A 1 166 ? -19.973 -23.864 18.487 1.00 13.07 166 ALA A CA 1
ATOM 1300 C C . ALA A 1 166 ? -20.239 -24.091 19.983 1.00 13.82 166 ALA A C 1
ATOM 1301 O O . ALA A 1 166 ? -19.686 -25.010 20.579 1.00 16.06 166 ALA A O 1
ATOM 1303 N N . GLY A 1 167 ? -21.072 -23.267 20.596 1.00 12.81 167 GLY A N 1
ATOM 1304 C CA . GLY A 1 167 ? -21.425 -23.471 21.994 1.00 15.04 167 GLY A CA 1
ATOM 1305 C C . GLY A 1 167 ? -22.176 -24.769 22.255 1.00 17.08 167 GLY A C 1
ATOM 1306 O O . GLY A 1 167 ? -22.229 -25.244 23.386 1.00 19.40 167 GLY A O 1
ATOM 1307 N N . SER A 1 168 ? -22.761 -25.353 21.213 1.00 15.53 168 SER A N 1
ATOM 1308 C CA . SER A 1 168 ? -23.573 -26.556 21.387 1.00 16.56 168 SER A CA 1
ATOM 1309 C C . SER A 1 168 ? -22.705 -27.813 21.241 1.00 15.30 168 SER A C 1
ATOM 1310 O O . SER A 1 168 ? -23.197 -28.946 21.335 1.00 14.50 168 SER A O 1
ATOM 1313 N N . ILE A 1 169 ? -21.413 -27.610 20.986 1.00 12.73 169 ILE A N 1
ATOM 1314 C CA . ILE A 1 169 ? -20.511 -28.739 20.790 1.00 13.69 169 ILE A CA 1
ATOM 1315 C C . ILE A 1 169 ? -20.060 -29.332 22.132 1.00 14.24 169 ILE A C 1
ATOM 1316 O O . ILE A 1 169 ? -19.645 -28.624 23.036 1.00 17.21 169 ILE A O 1
ATOM 1321 N N . ASN A 1 170 ? -20.110 -30.650 22.209 1.00 14.22 170 ASN A N 1
ATOM 1322 C CA . ASN A 1 170 ? -19.997 -31.438 23.441 1.00 15.84 170 ASN A CA 1
ATOM 1323 C C . ASN A 1 170 ? -18.536 -31.697 23.802 1.00 14.06 170 ASN A C 1
ATOM 1324 O O . ASN A 1 170 ? -18.202 -32.769 24.277 1.00 13.56 170 ASN A O 1
ATOM 1329 N N . CYS A 1 171 ? -17.650 -30.874 23.264 1.00 11.44 171 CYS A N 1
ATOM 1330 C CA . CYS A 1 171 ? -16.225 -31.070 23.470 1.00 15.15 171 CYS A CA 1
ATOM 1331 C C . CYS A 1 171 ? -15.533 -29.696 23.472 1.00 15.34 171 CYS A C 1
ATOM 1332 O O . CYS A 1 171 ? -16.181 -28.674 23.201 1.00 17.19 171 CYS A O 1
ATOM 1335 N N . ARG A 1 172 ? -14.228 -29.645 23.734 1.00 9.73 172 ARG A N 1
ATOM 1336 C CA . ARG A 1 172 ? -13.521 -28.373 23.537 1.00 11.26 172 ARG A CA 1
ATOM 1337 C C . ARG A 1 172 ? -13.536 -28.052 22.036 1.00 12.91 172 ARG A C 1
ATOM 1338 O O . ARG A 1 172 ? -13.459 -28.956 21.195 1.00 11.79 172 ARG A O 1
ATOM 1346 N N . VAL A 1 173 ? -13.631 -26.771 21.707 1.00 10.40 173 VAL A N 1
ATOM 1347 C CA . VAL A 1 173 ? -13.647 -26.335 20.317 1.00 11.49 173 VAL A CA 1
ATOM 1348 C C . VAL A 1 173 ? -12.312 -25.702 19.915 1.00 11.03 173 VAL A C 1
ATOM 1349 O O . VAL A 1 173 ? -11.787 -24.822 20.610 1.00 8.42 173 VAL A O 1
ATOM 1353 N N . MET A 1 174 ? -11.773 -26.152 18.786 1.00 6.38 174 MET A N 1
ATOM 1354 C CA . MET A 1 174 ? -10.558 -25.589 18.241 1.00 8.28 174 MET A CA 1
ATOM 1355 C C . MET A 1 174 ? -10.904 -24.771 17.007 1.00 9.53 174 MET A C 1
ATOM 1356 O O . MET A 1 174 ? -11.711 -25.189 16.193 1.00 9.09 174 MET A O 1
ATOM 1361 N N . ALA A 1 175 ? -10.279 -23.611 16.861 1.00 9.38 175 ALA A N 1
ATOM 1362 C CA . ALA A 1 175 ? -10.388 -22.870 15.617 1.00 10.74 175 ALA A CA 1
ATOM 1363 C C . ALA A 1 175 ? -9.263 -21.858 15.521 1.00 8.67 175 ALA A C 1
ATOM 1364 O O . ALA A 1 175 ? -8.660 -21.529 16.545 1.00 10.64 175 ALA A O 1
ATOM 1366 N N . PRO A 1 176 ? -9.136 -21.196 14.365 1.00 9.98 176 PRO A N 1
ATOM 1367 C CA . PRO A 1 176 ? -9.498 -21.462 12.958 1.00 10.49 176 PRO A CA 1
ATOM 1368 C C . PRO A 1 176 ? -8.606 -22.423 12.160 1.00 11.34 176 PRO A C 1
ATOM 1369 O O . PRO A 1 176 ? -8.982 -22.726 11.039 1.00 10.79 176 PRO A O 1
ATOM 1373 N N . GLU A 1 177 ? -7.403 -22.746 12.650 1.00 9.84 177 GLU A N 1
ATOM 1374 C CA . GLU A 1 177 ? -6.410 -23.499 11.876 1.00 10.64 177 GLU A CA 1
ATOM 1375 C C . GLU A 1 177 ? -6.079 -22.851 10.525 1.00 11.64 177 GLU A C 1
ATOM 1376 O O . GLU A 1 177 ? -6.104 -23.508 9.485 1.00 10.28 177 GLU A O 1
ATOM 1382 N N . SER A 1 178 ? -5.778 -21.560 10.554 1.00 10.29 178 SER A N 1
ATOM 1383 C CA . SER A 1 178 ? -5.296 -20.858 9.371 1.00 8.78 178 SER A CA 1
ATOM 1384 C C . SER A 1 178 ? -4.005 -21.496 8.876 1.00 9.57 178 SER A C 1
ATOM 1385 O O . SER A 1 178 ? -3.150 -21.895 9.679 1.00 8.88 178 SER A O 1
ATOM 1388 N N . PHE A 1 179 ? -3.852 -21.586 7.552 1.00 7.87 179 PHE A N 1
ATOM 1389 C CA . PHE A 1 179 ? -2.714 -22.297 6.977 1.00 7.01 179 PHE A CA 1
ATOM 1390 C C . PHE A 1 179 ? -1.381 -21.673 7.366 1.00 11.19 179 PHE A C 1
ATOM 1391 O O . PHE A 1 179 ? -0.378 -22.368 7.448 1.00 9.77 179 PHE A O 1
ATOM 1399 N N . GLN A 1 180 ? -1.341 -20.340 7.393 1.00 12.25 180 GLN A N 1
ATOM 1400 C CA . GLN A 1 180 ? -0.246 -19.537 7.942 1.00 9.85 180 GLN A CA 1
ATOM 1401 C C . GLN A 1 180 ? -0.302 -18.793 9.289 1.00 9.24 180 GLN A C 1
ATOM 1402 O O . GLN A 1 180 ? 0.425 -17.802 9.445 1.00 8.59 180 GLN A O 1
ATOM 1408 N N . PHE A 1 181 ? -1.310 -19.069 10.108 1.00 6.80 181 PHE A N 1
ATOM 1409 C CA . PHE A 1 181 ? -1.509 -18.338 11.361 1.00 10.70 181 PHE A CA 1
ATOM 1410 C C . PHE A 1 181 ? -1.868 -16.888 11.011 1.00 11.75 181 PHE A C 1
ATOM 1411 O O . PHE A 1 181 ? -1.447 -15.948 11.679 1.00 12.92 181 PHE A O 1
ATOM 1419 N N . LEU A 1 182 ? -2.637 -16.707 9.950 1.00 10.06 182 LEU A N 1
ATOM 1420 C CA . LEU A 1 182 ? -3.046 -15.360 9.573 1.00 12.31 182 LEU A CA 1
ATOM 1421 C C . LEU A 1 182 ? -4.045 -14.855 10.611 1.00 12.32 182 LEU A C 1
ATOM 1422 O O . LEU A 1 182 ? -5.104 -15.479 10.850 1.00 8.50 182 LEU A O 1
ATOM 1427 N N . LYS A 1 183 ? -3.705 -13.719 11.222 1.00 11.36 183 LYS A N 1
ATOM 1428 C CA . LYS A 1 183 ? -4.452 -13.220 12.359 1.00 11.36 183 LYS A CA 1
ATOM 1429 C C . LYS A 1 183 ? -5.830 -12.744 11.952 1.00 8.44 183 LYS A C 1
ATOM 1430 O O . LYS A 1 183 ? -6.697 -12.624 12.796 1.00 9.30 183 LYS A O 1
ATOM 1436 N N . ASN A 1 184 ? -6.042 -12.458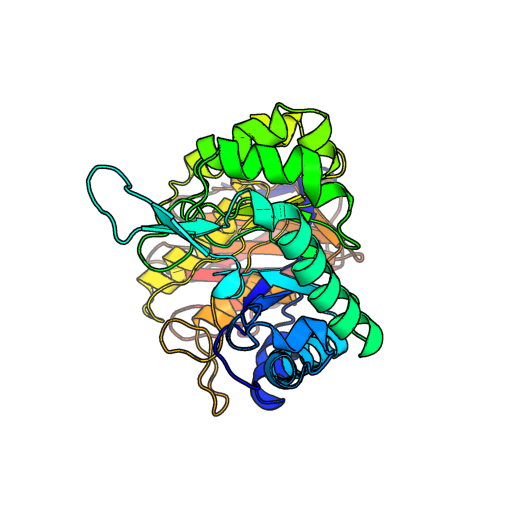 10.673 1.00 8.56 184 ASN A N 1
ATOM 1437 C CA . ASN A 1 184 ? -7.356 -11.971 10.276 1.00 10.18 184 ASN A CA 1
ATOM 1438 C C . ASN A 1 184 ? -8.403 -13.083 10.424 1.00 10.08 184 ASN A C 1
ATOM 1439 O O . ASN A 1 184 ? -9.600 -12.827 10.572 1.00 9.11 184 ASN A O 1
ATOM 1444 N N . MET A 1 185 ? -7.937 -14.326 10.405 1.00 9.11 185 MET A N 1
ATOM 1445 C CA . MET A 1 185 ? -8.824 -15.458 10.530 1.00 8.53 185 MET A CA 1
ATOM 1446 C C . MET A 1 185 ? -9.297 -15.635 11.991 1.00 13.57 185 MET A C 1
ATOM 1447 O O . MET A 1 185 ? -10.435 -16.074 12.223 1.00 13.13 185 MET A O 1
ATOM 1452 N N . SER A 1 186 ? -8.402 -15.409 12.963 1.00 11.45 186 SER A N 1
ATOM 1453 C CA . SER A 1 186 ? -8.757 -15.533 14.388 1.00 9.06 186 SER A CA 1
ATOM 1454 C C . SER A 1 186 ? -9.174 -14.273 15.156 1.00 13.18 186 SER A C 1
ATOM 1455 O O . SER A 1 186 ? -9.835 -14.370 16.211 1.00 14.04 186 SER A O 1
ATOM 1458 N N . ASP A 1 187 ? -8.863 -13.103 14.609 1.00 12.45 187 ASP A N 1
ATOM 1459 C CA . ASP A 1 187 ? -9.111 -11.860 15.327 1.00 12.68 187 ASP A CA 1
ATOM 1460 C C . ASP A 1 187 ? -10.596 -11.713 15.644 1.00 11.12 187 ASP A C 1
ATOM 1461 O O . ASP A 1 187 ? -10.944 -11.250 16.716 1.00 9.13 187 ASP A O 1
ATOM 1466 N N . PRO A 1 188 ? -11.481 -12.073 14.698 1.00 11.37 188 PRO A N 1
ATOM 1467 C CA . PRO A 1 188 ? -12.884 -11.813 15.051 1.00 12.44 188 PRO A CA 1
ATOM 1468 C C . PRO A 1 188 ? -13.360 -12.656 16.241 1.00 12.01 188 PRO A C 1
ATOM 1469 O O . PRO A 1 188 ? -14.188 -12.191 17.031 1.00 12.11 188 PRO A O 1
ATOM 1473 N N . ILE A 1 189 ? -12.844 -13.876 16.362 1.00 10.41 189 ILE A N 1
ATOM 1474 C CA . ILE A 1 189 ? -13.173 -14.753 17.487 1.00 9.33 189 ILE A CA 1
ATOM 1475 C C . ILE A 1 189 ? -12.691 -14.119 18.795 1.00 13.60 189 ILE A C 1
ATOM 1476 O O . ILE A 1 189 ? -13.446 -14.015 19.774 1.00 14.51 189 ILE A O 1
ATOM 1481 N N . LEU A 1 190 ? -11.431 -13.687 18.814 1.00 13.55 190 LEU A N 1
ATOM 1482 C CA . LEU A 1 190 ? -10.858 -13.117 20.035 1.00 13.74 190 LEU A CA 1
ATOM 1483 C C . LEU A 1 190 ? -11.554 -11.813 20.453 1.00 15.29 190 LEU A C 1
ATOM 1484 O O . LEU A 1 190 ? -11.664 -11.524 21.650 1.00 14.16 190 LEU A O 1
ATOM 1489 N N . ASN A 1 191 ? -12.043 -11.041 19.482 1.00 14.42 191 ASN A N 1
ATOM 1490 C CA . ASN A 1 191 ? -12.683 -9.750 19.793 1.00 18.11 191 ASN A CA 1
ATOM 1491 C C . ASN A 1 191 ? -14.171 -9.856 20.094 1.00 17.62 191 ASN A C 1
ATOM 1492 O O . ASN A 1 191 ? -14.843 -8.846 20.348 1.00 16.72 191 ASN A O 1
ATOM 1497 N N . ASP A 1 192 ? -14.707 -11.068 20.025 1.00 13.13 192 ASP A N 1
ATOM 1498 C CA . ASP A 1 192 ? -16.114 -11.237 20.336 1.00 13.30 192 ASP A CA 1
ATOM 1499 C C . ASP A 1 192 ? -16.192 -12.065 21.591 1.00 13.85 192 ASP A C 1
ATOM 1500 O O . ASP A 1 192 ? -15.640 -13.165 21.647 1.00 13.78 192 ASP A O 1
ATOM 1505 N N . ALA A 1 193 ? -16.879 -11.537 22.591 1.00 12.64 193 ALA A N 1
ATOM 1506 C CA . ALA A 1 193 ? -16.981 -12.200 23.889 1.00 16.46 193 ALA A CA 1
ATOM 1507 C C . ALA A 1 193 ? -17.622 -13.595 23.820 1.00 14.66 193 ALA A C 1
ATOM 1508 O O . ALA A 1 193 ? -17.166 -14.536 24.483 1.00 14.72 193 ALA A O 1
ATOM 1510 N N . THR A 1 194 ? -18.677 -13.725 23.024 1.00 13.87 194 THR A N 1
ATOM 1511 C CA . THR A 1 194 ? -19.361 -15.005 22.856 1.00 13.14 194 THR A CA 1
ATOM 1512 C C . THR A 1 194 ? -18.502 -16.015 22.102 1.00 14.90 194 THR A C 1
ATOM 1513 O O . THR A 1 194 ? -18.329 -17.155 22.540 1.00 17.40 194 THR A O 1
ATOM 1517 N N . ALA A 1 195 ? -17.970 -15.614 20.955 1.00 14.15 195 ALA A N 1
ATOM 1518 C CA . ALA A 1 195 ? -17.078 -16.487 20.191 1.00 9.76 195 ALA A CA 1
ATOM 1519 C C . ALA A 1 195 ? -15.886 -16.938 21.040 1.00 13.27 195 ALA A C 1
ATOM 1520 O O . ALA A 1 195 ? -15.516 -18.115 21.043 1.00 10.17 195 ALA A O 1
ATOM 1522 N N . LEU A 1 196 ? -15.282 -15.994 21.755 1.00 12.42 196 LEU A N 1
ATOM 1523 C CA . LEU A 1 196 ? -14.135 -16.296 22.595 1.00 13.45 196 LEU A CA 1
ATOM 1524 C C . LEU A 1 196 ? -14.498 -17.353 23.649 1.00 14.22 196 LEU A C 1
ATOM 1525 O O . LEU A 1 196 ? -13.715 -18.263 23.917 1.00 14.99 196 LEU A O 1
ATOM 1530 N N . ASP A 1 197 ? -15.687 -17.225 24.232 1.00 15.36 197 ASP A N 1
ATOM 1531 C CA . ASP A 1 197 ? -16.196 -18.187 25.210 1.00 18.72 197 ASP A CA 1
ATOM 1532 C C . ASP A 1 197 ? -16.314 -19.574 24.604 1.00 19.29 197 ASP A C 1
ATOM 1533 O O . ASP A 1 197 ? -16.100 -20.596 25.284 1.00 18.73 197 ASP A O 1
ATOM 1538 N N . ASN A 1 198 ? -16.696 -19.606 23.330 1.00 16.04 198 ASN A N 1
ATOM 1539 C CA . ASN A 1 198 ? -16.915 -20.867 22.637 1.00 16.10 198 ASN A CA 1
ATOM 1540 C C . ASN A 1 198 ? -15.639 -21.478 22.050 1.00 13.22 198 ASN A C 1
ATOM 1541 O O . ASN A 1 198 ? -15.681 -22.581 21.528 1.00 18.17 198 ASN A O 1
ATOM 1546 N N . MET A 1 199 ? -14.521 -20.751 22.143 1.00 9.83 199 MET A N 1
ATOM 1547 C CA . MET A 1 199 ? -13.208 -21.239 21.716 1.00 11.86 199 MET A CA 1
ATOM 1548 C C . MET A 1 199 ? -12.361 -21.685 22.892 1.00 12.21 199 MET A C 1
ATOM 1549 O O . MET A 1 199 ? -12.125 -20.911 23.811 1.00 13.37 199 MET A O 1
ATOM 1554 N N . ASP A 1 200 ? -12.025 -22.967 22.925 1.00 7.28 200 ASP A N 1
ATOM 1555 C CA . ASP A 1 200 ? -11.018 -23.505 23.836 1.00 10.65 200 ASP A CA 1
ATOM 1556 C C . ASP A 1 200 ? -9.552 -23.501 23.414 1.00 13.02 200 ASP A C 1
ATOM 1557 O O . ASP A 1 200 ? -8.667 -23.224 24.227 1.00 10.79 200 ASP A O 1
ATOM 1562 N N . VAL A 1 201 ? -9.298 -23.857 22.155 1.00 8.91 201 VAL A N 1
ATOM 1563 C CA . VAL A 1 201 ? -7.935 -23.929 21.659 1.00 10.90 201 VAL A CA 1
ATOM 1564 C C . VAL A 1 201 ? -7.841 -23.132 20.369 1.00 11.42 201 VAL A C 1
ATOM 1565 O O . VAL A 1 201 ? -8.636 -23.346 19.453 1.00 8.97 201 VAL A O 1
ATOM 1569 N N . LEU A 1 202 ? -6.886 -22.208 20.299 1.00 9.06 202 LEU A N 1
ATOM 1570 C CA . LEU A 1 202 ? -6.674 -21.484 19.045 1.00 7.06 202 LEU A CA 1
ATOM 1571 C C . LEU A 1 202 ? -5.621 -22.315 18.317 1.00 7.53 202 LEU A C 1
ATOM 1572 O O . LEU A 1 202 ? -4.479 -22.409 18.783 1.00 10.02 202 LEU A O 1
ATOM 1577 N N . GLY A 1 203 ? -6.036 -22.998 17.245 1.00 8.49 203 GLY A N 1
ATOM 1578 C CA . GLY A 1 203 ? -5.115 -23.733 16.397 1.00 9.85 203 GLY A CA 1
ATOM 1579 C C . GLY A 1 203 ? -4.624 -22.927 15.209 1.00 8.29 203 GLY A C 1
ATOM 1580 O O . GLY A 1 203 ? -5.382 -22.176 14.611 1.00 13.12 203 GLY A O 1
ATOM 1581 N N . CYS A 1 204 ? -3.391 -23.172 14.794 1.00 7.44 204 CYS A N 1
ATOM 1582 C CA . CYS A 1 204 ? -2.817 -22.494 13.642 1.00 7.52 204 CYS A CA 1
ATOM 1583 C C . CYS A 1 204 ? -1.821 -23.416 12.947 1.00 7.33 204 CYS A C 1
ATOM 1584 O O . CYS A 1 204 ? -1.270 -24.327 13.571 1.00 10.38 204 CYS A O 1
ATOM 1587 N N . HIS A 1 205 ? -1.580 -23.167 11.661 1.00 6.13 205 HIS A N 1
ATOM 1588 C CA . HIS A 1 205 ? -0.527 -23.868 10.935 1.00 8.55 205 HIS A CA 1
ATOM 1589 C C . HIS A 1 205 ? 0.569 -22.885 10.539 1.00 11.29 205 HIS A C 1
ATOM 1590 O O . HIS A 1 205 ? 0.349 -21.678 10.460 1.00 11.99 205 HIS A O 1
ATOM 1597 N N . PHE A 1 206 ? 1.753 -23.455 10.354 1.00 10.55 206 PHE A N 1
ATOM 1598 C CA . PHE A 1 206 ? 3.038 -22.808 10.038 1.00 9.77 206 PHE A CA 1
ATOM 1599 C C . PHE A 1 206 ? 3.496 -22.696 8.570 1.00 11.36 206 PHE A C 1
ATOM 1600 O O . PHE A 1 206 ? 4.712 -22.688 8.315 1.00 9.44 206 PHE A O 1
ATOM 1608 N N . TYR A 1 207 ? 2.609 -22.828 7.591 1.00 11.12 207 TYR A N 1
ATOM 1609 C CA . TYR A 1 207 ? 3.158 -22.884 6.263 1.00 10.87 207 TYR A CA 1
ATOM 1610 C C . TYR A 1 207 ? 3.342 -21.452 5.783 1.00 15.02 207 TYR A C 1
ATOM 1611 O O . TYR A 1 207 ? 2.420 -20.814 5.274 1.00 15.21 207 TYR A O 1
ATOM 1620 N N . GLY A 1 208 ? 4.608 -21.024 5.812 1.00 15.36 208 GLY A N 1
ATOM 1621 C CA . GLY A 1 208 ? 5.007 -19.668 5.468 1.00 14.85 208 GLY A CA 1
ATOM 1622 C C . GLY A 1 208 ? 4.968 -18.612 6.572 1.00 14.98 208 GLY A C 1
ATOM 1623 O O . GLY A 1 208 ? 5.131 -17.423 6.292 1.00 12.90 208 GLY A O 1
ATOM 1624 N N . THR A 1 209 ? 4.770 -19.018 7.823 1.00 14.41 209 THR A N 1
ATOM 1625 C CA . THR A 1 209 ? 4.701 -18.062 8.942 1.00 11.43 209 THR A CA 1
ATOM 1626 C C . THR A 1 209 ? 6.095 -17.617 9.369 1.00 13.52 209 THR A C 1
ATOM 1627 O O . THR A 1 209 ? 6.902 -18.451 9.776 1.00 9.96 209 THR A O 1
ATOM 1631 N N . SER A 1 210 ? 6.379 -16.311 9.310 1.00 11.49 210 SER A N 1
ATOM 1632 C CA . SER A 1 210 ? 7.675 -15.812 9.754 1.00 11.97 210 SER A CA 1
ATOM 1633 C C . SER A 1 210 ? 7.742 -15.842 11.280 1.00 12.20 210 SER A C 1
ATOM 1634 O O . SER A 1 210 ? 6.707 -15.846 11.955 1.00 7.94 210 SER A O 1
ATOM 1637 N N . VAL A 1 211 ? 8.955 -15.873 11.823 1.00 8.63 211 VAL A N 1
ATOM 1638 C CA . VAL A 1 211 ? 9.142 -15.937 13.274 1.00 11.76 211 VAL A CA 1
ATOM 1639 C C . VAL A 1 211 ? 8.379 -14.827 14.033 1.00 15.29 211 VAL A C 1
ATOM 1640 O O . VAL A 1 211 ? 7.686 -15.108 15.019 1.00 15.95 211 VAL A O 1
ATOM 1644 N N . ASN A 1 212 ? 8.479 -13.575 13.578 1.00 12.48 212 ASN A N 1
ATOM 1645 C CA . ASN A 1 212 ? 7.783 -12.508 14.275 1.00 14.03 212 ASN A CA 1
ATOM 1646 C C . ASN A 1 212 ? 6.263 -12.718 14.274 1.00 13.30 212 ASN A C 1
ATOM 1647 O O . ASN A 1 212 ? 5.554 -12.246 15.185 1.00 14.14 212 ASN A O 1
ATOM 1652 N N . ASN A 1 213 ? 5.762 -13.424 13.264 1.00 10.43 213 ASN A N 1
ATOM 1653 C CA . ASN A 1 213 ? 4.317 -13.656 13.154 1.00 12.02 213 ASN A CA 1
ATOM 1654 C C . ASN A 1 213 ? 3.854 -14.847 13.968 1.00 11.73 213 ASN A C 1
ATOM 1655 O O . ASN A 1 213 ? 2.675 -15.186 13.968 1.00 13.33 213 ASN A O 1
ATOM 1660 N N . MET A 1 214 ? 4.790 -15.472 14.674 1.00 13.45 214 MET A N 1
ATOM 1661 C CA . MET A 1 214 ? 4.454 -16.539 15.612 1.00 11.15 214 MET A CA 1
ATOM 1662 C C . MET A 1 214 ? 3.935 -15.979 16.935 1.00 12.02 214 MET A C 1
ATOM 1663 O O . MET A 1 214 ? 3.227 -16.672 17.671 1.00 14.13 214 MET A O 1
ATOM 1668 N N . ALA A 1 215 ? 4.315 -14.744 17.259 1.00 12.30 215 ALA A N 1
ATOM 1669 C CA . ALA A 1 215 ? 3.800 -14.065 18.449 1.00 12.32 215 ALA A CA 1
ATOM 1670 C C . ALA A 1 215 ? 2.407 -13.517 18.134 1.00 13.01 215 ALA A C 1
ATOM 1671 O O . ALA A 1 215 ? 2.140 -13.076 17.013 1.00 12.56 215 ALA A O 1
ATOM 1673 N N . TYR A 1 216 ? 1.514 -13.538 19.109 1.00 13.37 216 TYR A N 1
ATOM 1674 C CA . TYR A 1 216 ? 0.138 -13.110 18.857 1.00 14.73 216 TYR A CA 1
ATOM 1675 C C . TYR A 1 216 ? -0.335 -12.282 20.041 1.00 14.10 216 TYR A C 1
ATOM 1676 O O . TYR A 1 216 ? -0.981 -12.811 20.916 1.00 12.52 216 TYR A O 1
ATOM 1685 N N . PRO A 1 217 ? 0.017 -10.988 20.086 1.00 15.21 217 PRO A N 1
ATOM 1686 C CA . PRO A 1 217 ? -0.370 -10.165 21.243 1.00 13.96 217 PRO A CA 1
ATOM 1687 C C . PRO A 1 217 ? -1.860 -10.216 21.594 1.00 13.38 217 PRO A C 1
ATOM 1688 O O . PRO A 1 217 ? -2.210 -10.292 22.779 1.00 15.95 217 PRO A O 1
ATOM 1692 N N . LEU A 1 218 ? -2.743 -10.148 20.607 1.00 12.31 218 LEU A N 1
ATOM 1693 C CA . LEU A 1 218 ? -4.171 -10.132 20.940 1.00 14.04 218 LEU A CA 1
ATOM 1694 C C . LEU A 1 218 ? -4.592 -11.429 21.649 1.00 11.50 218 LEU A C 1
ATOM 1695 O O . LEU A 1 218 ? -5.331 -11.408 22.638 1.00 11.13 218 LEU A O 1
ATOM 1700 N N . TYR A 1 219 ? -4.105 -12.561 21.164 1.00 10.03 219 TYR A N 1
ATOM 1701 C CA . TYR A 1 219 ? -4.400 -13.816 21.851 1.00 10.71 219 TYR A CA 1
ATOM 1702 C C . TYR A 1 219 ? -3.884 -13.779 23.281 1.00 13.46 219 TYR A C 1
ATOM 1703 O O . TYR A 1 219 ? -4.601 -14.159 24.207 1.00 16.55 219 TYR A O 1
ATOM 1712 N N . GLN A 1 220 ? -2.638 -13.340 23.473 1.00 13.98 220 GLN A N 1
ATOM 1713 C CA . GLN A 1 220 ? -2.083 -13.275 24.829 1.00 14.74 220 GLN A CA 1
ATOM 1714 C C . GLN A 1 220 ? -2.964 -12.452 25.755 1.00 16.27 220 GLN A C 1
ATOM 1715 O O . GLN A 1 220 ? -3.198 -12.828 26.898 1.00 19.83 220 GLN A O 1
ATOM 1721 N N . GLN A 1 221 ? -3.467 -11.328 25.273 1.00 15.63 221 GLN A N 1
ATOM 1722 C CA . GLN A 1 221 ? -4.287 -10.501 26.144 1.00 17.54 221 GLN A CA 1
ATOM 1723 C C . GLN A 1 221 ? -5.647 -11.169 26.408 1.00 18.39 221 GLN A C 1
ATOM 1724 O O . GLN A 1 221 ? -6.270 -10.938 27.436 1.00 15.71 221 GLN A O 1
ATOM 1730 N N . LYS A 1 222 ? -6.081 -12.002 25.463 1.00 16.49 222 LYS A N 1
ATOM 1731 C CA . LYS A 1 222 ? -7.337 -12.766 25.519 1.00 17.28 222 LYS A CA 1
ATOM 1732 C C . LYS A 1 222 ? -7.192 -14.224 25.998 1.00 17.12 222 LYS A C 1
ATOM 1733 O O . LYS A 1 222 ? -8.117 -15.016 25.839 1.00 16.45 222 LYS A O 1
ATOM 1739 N N . SER A 1 223 ? -6.008 -14.607 26.460 1.00 14.94 223 SER A N 1
ATOM 1740 C CA . SER A 1 223 ? -5.668 -16.020 26.636 1.00 14.29 223 SER A CA 1
ATOM 1741 C C . SER A 1 223 ? -6.144 -16.714 27.919 1.00 16.91 223 SER A C 1
ATOM 1742 O O . SER A 1 223 ? -5.844 -17.892 28.118 1.00 18.03 223 SER A O 1
ATOM 1745 N N . ALA A 1 224 ? -6.839 -16.011 28.804 1.00 17.79 224 ALA A N 1
ATOM 1746 C CA . ALA A 1 224 ? -7.266 -16.652 30.050 1.00 19.27 224 ALA A CA 1
ATOM 1747 C C . ALA A 1 224 ? -8.205 -17.840 29.773 1.00 17.42 224 ALA A C 1
ATOM 1748 O O . ALA A 1 224 ? -9.284 -17.675 29.186 1.00 18.69 224 ALA A O 1
ATOM 1750 N N . GLY A 1 225 ? -7.827 -19.017 30.260 1.00 14.34 225 GLY A N 1
ATOM 1751 C CA . GLY A 1 225 ? -8.620 -20.216 30.045 1.00 15.58 225 GLY A CA 1
ATOM 1752 C C . GLY A 1 225 ? -8.462 -20.857 28.671 1.00 16.07 225 GLY A C 1
ATOM 1753 O O . GLY A 1 225 ? -9.148 -21.833 28.350 1.00 14.82 225 GLY A O 1
ATOM 1754 N N . LYS A 1 226 ? -7.536 -20.345 27.862 1.00 18.63 226 LYS A N 1
ATOM 1755 C CA . LYS A 1 226 ? -7.404 -20.791 26.464 1.00 15.70 226 LYS A CA 1
ATOM 1756 C C . LYS A 1 226 ? -6.030 -21.403 26.243 1.00 15.13 226 LYS A C 1
ATOM 1757 O O . LYS A 1 226 ? -5.129 -21.240 27.064 1.00 14.76 226 LYS A O 1
ATOM 1763 N N . GLU A 1 227 ? -5.893 -22.101 25.124 1.00 12.55 227 GLU A N 1
ATOM 1764 C CA . GLU A 1 227 ? -4.621 -22.650 24.702 1.00 13.66 227 GLU A CA 1
ATOM 1765 C C . GLU A 1 227 ? -4.357 -22.264 23.250 1.00 11.35 227 GLU A C 1
ATOM 1766 O O . GLU A 1 227 ? -5.277 -21.964 22.498 1.00 12.51 227 GLU A O 1
ATOM 1772 N N . LEU A 1 228 ? -3.085 -22.274 22.879 1.00 11.87 228 LEU A N 1
ATOM 1773 C CA . LEU A 1 228 ? -2.630 -21.925 21.546 1.00 7.27 228 LEU A CA 1
ATOM 1774 C C . LEU A 1 228 ? -1.714 -23.047 21.042 1.00 12.29 228 LEU A C 1
ATOM 1775 O O . LEU A 1 228 ? -0.654 -23.293 21.633 1.00 14.27 228 LEU A O 1
ATOM 1780 N N . TRP A 1 229 ? -2.115 -23.734 19.967 1.00 8.31 229 TRP A N 1
ATOM 1781 C CA . TRP A 1 229 ? -1.341 -24.862 19.467 1.00 10.88 229 TRP A CA 1
ATOM 1782 C C . TRP A 1 229 ? -1.006 -24.649 18.003 1.00 12.57 229 TRP A C 1
ATOM 1783 O O . TRP A 1 229 ? -1.851 -24.198 17.235 1.00 12.90 229 TRP A O 1
ATOM 1794 N N . MET A 1 230 ? 0.197 -25.046 17.608 1.00 11.56 230 MET A N 1
ATOM 1795 C CA . MET A 1 230 ? 0.508 -25.127 16.193 1.00 8.77 230 MET A CA 1
ATOM 1796 C C . MET A 1 230 ? 0.121 -26.564 15.825 1.00 11.85 230 MET A C 1
ATOM 1797 O O . MET A 1 230 ? 0.749 -27.524 16.278 1.00 13.06 230 MET A O 1
ATOM 1802 N N . THR A 1 231 ? -0.957 -26.703 15.058 1.00 10.04 231 THR A N 1
ATOM 1803 C CA . THR A 1 231 ? -1.561 -28.017 14.805 1.00 9.25 231 THR A CA 1
ATOM 1804 C C . THR A 1 231 ? -1.172 -28.783 13.537 1.00 8.00 231 THR A C 1
ATOM 1805 O O . THR A 1 231 ? -1.591 -29.929 13.362 1.00 9.86 231 THR A O 1
ATOM 1809 N N . GLU A 1 232 ? -0.500 -28.141 12.592 1.00 8.38 232 GLU A N 1
ATOM 1810 C CA . GLU A 1 232 ? 0.055 -28.877 11.451 1.00 7.44 232 GLU A CA 1
ATOM 1811 C C . GLU A 1 232 ? 1.284 -28.215 10.854 1.00 8.46 232 GLU A C 1
ATOM 1812 O O . GLU A 1 232 ? 1.243 -27.024 10.510 1.00 8.30 232 GLU A O 1
ATOM 1818 N N . LYS A 1 233 ? 2.353 -28.982 10.667 1.00 12.36 233 LYS A N 1
ATOM 1819 C CA . LYS A 1 233 ? 3.476 -28.553 9.840 1.00 11.46 233 LYS A CA 1
ATOM 1820 C C . LYS A 1 233 ? 4.199 -29.820 9.383 1.00 10.87 233 LYS A C 1
ATOM 1821 O O . LYS A 1 233 ? 4.297 -30.796 10.138 1.00 8.69 233 LYS A O 1
ATOM 1827 N N . TYR A 1 234 ? 4.756 -29.814 8.185 1.00 9.73 234 TYR A N 1
ATOM 1828 C CA . TYR A 1 234 ? 5.698 -30.871 7.834 1.00 10.21 234 TYR A CA 1
ATOM 1829 C C . TYR A 1 234 ? 6.960 -30.253 7.259 1.00 12.52 234 TYR A C 1
ATOM 1830 O O . TYR A 1 234 ? 6.987 -29.053 6.907 1.00 12.53 234 TYR A O 1
ATOM 1839 N N . PHE A 1 235 ? 8.015 -31.062 7.205 1.00 10.39 235 PHE A N 1
ATOM 1840 C CA . PHE A 1 235 ? 9.239 -30.701 6.511 1.00 10.97 235 PHE A CA 1
ATOM 1841 C C . PHE A 1 235 ? 9.537 -31.825 5.532 1.00 12.49 235 PHE A C 1
ATOM 1842 O O . PHE A 1 235 ? 9.242 -33.003 5.795 1.00 11.70 235 PHE A O 1
ATOM 1850 N N . ASP A 1 236 ? 10.134 -31.450 4.406 1.00 13.54 236 ASP A N 1
ATOM 1851 C CA . ASP A 1 236 ? 10.262 -32.321 3.252 1.00 13.08 236 ASP A CA 1
ATOM 1852 C C . ASP A 1 236 ? 10.993 -33.642 3.447 1.00 11.96 236 ASP A C 1
ATOM 1853 O O . ASP A 1 236 ? 10.596 -34.644 2.871 1.00 14.06 236 ASP A O 1
ATOM 1858 N N . ASP A 1 237 ? 12.098 -33.627 4.183 1.00 9.03 237 ASP A N 1
ATOM 1859 C CA . ASP A 1 237 ? 12.983 -34.786 4.214 1.00 12.67 237 ASP A CA 1
ATOM 1860 C C . ASP A 1 237 ? 13.963 -34.695 5.374 1.00 14.71 237 ASP A C 1
ATOM 1861 O O . ASP A 1 237 ? 13.903 -33.760 6.182 1.00 17.22 237 ASP A O 1
ATOM 1866 N N . ASP A 1 238 ? 14.877 -35.661 5.426 1.00 10.35 238 ASP A N 1
ATOM 1867 C CA . ASP A 1 238 ? 15.812 -35.794 6.531 1.00 13.19 238 ASP A CA 1
ATOM 1868 C C . ASP A 1 238 ? 17.191 -35.156 6.319 1.00 12.19 238 ASP A C 1
ATOM 1869 O O . ASP A 1 238 ? 18.108 -35.386 7.120 1.00 8.24 238 ASP A O 1
ATOM 1874 N N . THR A 1 239 ? 17.364 -34.420 5.225 1.00 13.73 239 THR A N 1
ATOM 1875 C CA . THR A 1 239 ? 18.618 -33.703 5.008 1.00 13.58 239 THR A CA 1
ATOM 1876 C C . THR A 1 239 ? 18.870 -32.767 6.196 1.00 11.90 239 THR A C 1
ATOM 1877 O O . THR A 1 239 ? 17.939 -32.321 6.856 1.00 13.07 239 THR A O 1
ATOM 1881 N N . THR A 1 240 ? 20.136 -32.531 6.502 1.00 12.67 240 THR A N 1
ATOM 1882 C CA . THR A 1 240 ? 20.511 -31.694 7.635 1.00 15.98 240 THR A CA 1
ATOM 1883 C C . THR A 1 240 ? 19.856 -30.294 7.651 1.00 14.53 240 THR A C 1
ATOM 1884 O O . THR A 1 240 ? 19.471 -29.801 8.712 1.00 12.12 240 THR A O 1
ATOM 1888 N N . GLY A 1 241 ? 19.714 -29.662 6.491 1.00 12.27 241 GLY A N 1
ATOM 1889 C CA . GLY A 1 241 ? 19.071 -28.350 6.445 1.00 16.92 241 GLY A CA 1
ATOM 1890 C C . GLY A 1 241 ? 17.667 -28.376 7.040 1.00 15.37 241 GLY A C 1
ATOM 1891 O O . GLY A 1 241 ? 17.295 -27.476 7.797 1.00 15.84 241 GLY A O 1
ATOM 1892 N N . ASN A 1 242 ? 16.889 -29.401 6.684 1.00 11.63 242 ASN A N 1
ATOM 1893 C CA . ASN A 1 242 ? 15.528 -29.573 7.207 1.00 12.22 242 ASN A CA 1
ATOM 1894 C C . ASN A 1 242 ? 15.456 -30.060 8.648 1.00 9.47 242 ASN A C 1
ATOM 1895 O O . ASN A 1 242 ? 14.540 -29.703 9.365 1.00 13.26 242 ASN A O 1
ATOM 1900 N N . ILE A 1 243 ? 16.416 -30.886 9.057 1.00 10.73 243 ILE A N 1
ATOM 1901 C CA . ILE A 1 243 ? 16.571 -31.233 10.457 1.00 12.65 243 ILE A CA 1
ATOM 1902 C C . ILE A 1 243 ? 16.741 -29.943 11.282 1.00 14.26 243 ILE A C 1
ATOM 1903 O O . ILE A 1 243 ? 16.105 -29.775 12.319 1.00 13.36 243 ILE A O 1
ATOM 1908 N N . MET A 1 244 ? 17.607 -29.037 10.822 1.00 13.75 244 MET A N 1
ATOM 1909 C CA . MET A 1 244 ? 17.821 -27.760 11.518 1.00 13.01 244 MET A CA 1
ATOM 1910 C C . MET A 1 244 ? 16.628 -26.805 11.391 1.00 14.42 244 MET A C 1
ATOM 1911 O O . MET A 1 244 ? 16.250 -26.134 12.355 1.00 11.92 244 MET A O 1
ATOM 1916 N N . ASN A 1 245 ? 16.042 -26.735 10.200 1.00 12.71 245 ASN A N 1
ATOM 1917 C CA . ASN A 1 245 ? 14.857 -25.913 10.006 1.00 13.68 245 ASN A CA 1
ATOM 1918 C C . ASN A 1 245 ? 13.762 -26.319 10.960 1.00 11.41 245 ASN A C 1
ATOM 1919 O O . ASN A 1 245 ? 13.076 -25.466 11.508 1.00 10.20 245 ASN A O 1
ATOM 1924 N N . MET A 1 246 ? 13.592 -27.630 11.128 1.00 10.09 246 MET A N 1
ATOM 1925 C CA . MET A 1 246 ? 12.520 -28.171 11.973 1.00 9.95 246 MET A CA 1
ATOM 1926 C C . MET A 1 246 ? 12.839 -27.988 13.454 1.00 10.78 246 MET A C 1
ATOM 1927 O O . MET A 1 246 ? 11.975 -27.572 14.210 1.00 10.38 246 MET A O 1
ATOM 1932 N N . SER A 1 247 ? 14.080 -28.277 13.848 1.00 13.43 247 SER A N 1
ATOM 1933 C CA . SER A 1 247 ? 14.535 -28.046 15.232 1.00 11.58 247 SER A CA 1
ATOM 1934 C C . SER A 1 247 ? 14.253 -26.603 15.607 1.00 13.81 247 SER A C 1
ATOM 1935 O O . SER A 1 247 ? 13.619 -26.326 16.623 1.00 11.50 247 SER A O 1
ATOM 1938 N N . LYS A 1 248 ? 14.739 -25.679 14.776 1.00 13.23 248 LYS A N 1
ATOM 1939 C CA . LYS A 1 248 ? 14.622 -24.254 15.063 1.00 7.76 248 LYS A CA 1
ATOM 1940 C C . LYS A 1 248 ? 13.166 -23.767 15.131 1.00 7.99 248 LYS A C 1
ATOM 1941 O O . LYS A 1 248 ? 12.818 -22.982 15.995 1.00 10.84 248 LYS A O 1
ATOM 1947 N N . GLU A 1 249 ? 12.314 -24.213 14.217 1.00 10.05 249 GLU A N 1
ATOM 1948 C CA . GLU A 1 249 ? 10.911 -23.800 14.258 1.00 11.58 249 GLU A CA 1
ATOM 1949 C C . GLU A 1 249 ? 10.166 -24.249 15.524 1.00 11.37 249 GLU A C 1
ATOM 1950 O O . GLU A 1 249 ? 9.347 -23.502 16.085 1.00 10.92 249 GLU A O 1
ATOM 1956 N N . ILE A 1 250 ? 10.437 -25.457 15.999 1.00 5.79 250 ILE A N 1
ATOM 1957 C CA . ILE A 1 250 ? 9.785 -25.867 17.239 1.00 5.52 250 ILE A CA 1
ATOM 1958 C C . ILE A 1 250 ? 10.247 -24.974 18.389 1.00 8.53 250 ILE A C 1
ATOM 1959 O O . ILE A 1 250 ? 9.442 -24.532 19.206 1.00 11.54 250 ILE A O 1
ATOM 1964 N N . HIS A 1 251 ? 11.543 -24.691 18.431 1.00 11.34 251 HIS A N 1
ATOM 1965 C CA . HIS A 1 251 ? 12.083 -23.723 19.386 1.00 12.50 251 HIS A CA 1
ATOM 1966 C C . HIS A 1 251 ? 11.336 -22.397 19.288 1.00 11.96 251 HIS A C 1
ATOM 1967 O O . HIS A 1 251 ? 10.907 -21.842 20.305 1.00 11.69 251 HIS A O 1
ATOM 1974 N N . ASP A 1 252 ? 11.161 -21.893 18.067 1.00 12.38 252 ASP A N 1
ATOM 1975 C CA . ASP A 1 252 ? 10.521 -20.585 17.862 1.00 10.15 252 ASP A CA 1
ATOM 1976 C C . ASP A 1 252 ? 9.046 -20.624 18.297 1.00 10.59 252 ASP A C 1
ATOM 1977 O O . ASP A 1 252 ? 8.529 -19.669 18.866 1.00 11.57 252 ASP A O 1
ATOM 1982 N N . SER A 1 253 ? 8.370 -21.739 18.044 1.00 9.91 253 SER A N 1
ATOM 1983 C CA . SER A 1 253 ? 6.974 -21.892 18.464 1.00 11.22 253 SER A CA 1
ATOM 1984 C C . SER A 1 253 ? 6.853 -21.856 19.990 1.00 11.33 253 SER A C 1
ATOM 1985 O O . SER A 1 253 ? 5.868 -21.355 20.518 1.00 11.44 253 SER A O 1
ATOM 1988 N N . MET A 1 254 ? 7.854 -22.403 20.682 1.00 12.89 254 MET A N 1
ATOM 1989 C CA . MET A 1 254 ? 7.892 -22.411 22.140 1.00 13.69 254 MET A CA 1
ATOM 1990 C C . MET A 1 254 ? 8.290 -21.056 22.711 1.00 15.07 254 MET A C 1
ATOM 1991 O O . MET A 1 254 ? 7.677 -20.577 23.660 1.00 15.76 254 MET A O 1
ATOM 1996 N N . VAL A 1 255 ? 9.328 -20.454 22.131 1.00 13.39 255 VAL A N 1
ATOM 1997 C CA . VAL A 1 255 ? 9.968 -19.269 22.705 1.00 13.36 255 VAL A CA 1
ATOM 1998 C C . VAL A 1 255 ? 9.312 -17.952 22.244 1.00 15.29 255 VAL A C 1
ATOM 1999 O O . VAL A 1 255 ? 8.844 -17.154 23.060 1.00 18.93 255 VAL A O 1
ATOM 2003 N N . THR A 1 256 ? 9.328 -17.696 20.943 1.00 13.13 256 THR A N 1
ATOM 2004 C CA . THR A 1 256 ? 8.579 -16.564 20.396 1.00 13.97 256 THR A CA 1
ATOM 2005 C C . THR A 1 256 ? 7.051 -16.761 20.422 1.00 14.76 256 THR A C 1
ATOM 2006 O O . THR A 1 256 ? 6.306 -15.841 20.766 1.00 15.99 256 THR A O 1
ATOM 2010 N N . GLY A 1 257 ? 6.584 -17.957 20.074 1.00 13.52 257 GLY A N 1
ATOM 2011 C CA . GLY A 1 257 ? 5.154 -18.194 19.995 1.00 13.34 257 GLY A CA 1
ATOM 2012 C C . GLY A 1 257 ? 4.474 -18.420 21.336 1.00 12.46 257 GLY A C 1
ATOM 2013 O O . GLY A 1 257 ? 3.262 -18.205 21.468 1.00 12.92 257 GLY A O 1
ATOM 2014 N N . ASN A 1 258 ? 5.245 -18.835 22.340 1.00 10.86 258 ASN A N 1
ATOM 2015 C CA . ASN A 1 258 ? 4.681 -19.217 23.647 1.00 11.00 258 ASN A CA 1
ATOM 2016 C C . ASN A 1 258 ? 3.568 -20.259 23.517 1.00 11.49 258 ASN A C 1
ATOM 2017 O O . ASN A 1 258 ? 2.638 -20.330 24.322 1.00 12.99 258 ASN A O 1
ATOM 2022 N N . MET A 1 259 ? 3.695 -21.107 22.516 1.00 9.68 259 MET A N 1
ATOM 2023 C CA . MET A 1 259 ? 2.630 -22.053 22.231 1.00 8.90 259 MET A CA 1
ATOM 2024 C C . MET A 1 259 ? 2.617 -23.205 23.206 1.00 10.20 259 MET A C 1
ATOM 2025 O O . MET A 1 259 ? 3.658 -23.561 23.779 1.00 13.44 259 MET A O 1
ATOM 2030 N N . ASN A 1 260 ? 1.422 -23.756 23.429 1.00 8.99 260 ASN A N 1
ATOM 2031 C CA . ASN A 1 260 ? 1.260 -24.870 24.353 1.00 7.97 260 ASN A CA 1
ATOM 2032 C C . ASN A 1 260 ? 1.589 -26.218 23.720 1.00 11.58 260 ASN A C 1
ATOM 2033 O O . ASN A 1 260 ? 1.868 -27.185 24.418 1.00 12.52 260 ASN A O 1
ATOM 2038 N N . ALA A 1 261 ? 1.548 -26.289 22.389 1.00 13.82 261 ALA A N 1
ATOM 2039 C CA . ALA A 1 261 ? 1.762 -27.556 21.696 1.00 9.76 261 ALA A CA 1
ATOM 2040 C C . ALA A 1 261 ? 2.300 -27.338 20.278 1.00 10.98 261 ALA A C 1
ATOM 2041 O O . ALA A 1 261 ? 2.041 -26.301 19.670 1.00 10.29 261 ALA A O 1
ATOM 2043 N N . TYR A 1 262 ? 3.035 -28.318 19.757 1.00 10.09 262 TYR A N 1
ATOM 2044 C CA . TYR A 1 262 ? 3.480 -28.296 18.362 1.00 11.42 262 TYR A CA 1
ATOM 2045 C C . TYR A 1 262 ? 3.178 -29.678 17.786 1.00 11.63 262 TYR A C 1
ATOM 2046 O O . TYR A 1 262 ? 3.722 -30.690 18.249 1.00 11.76 262 TYR A O 1
ATOM 2055 N N A ILE A 1 263 ? 2.299 -29.733 16.787 0.50 9.68 263 ILE A N 1
ATOM 2056 N N B ILE A 1 263 ? 2.309 -29.713 16.777 0.50 9.63 263 ILE A N 1
ATOM 2057 C CA A ILE A 1 263 ? 1.857 -31.015 16.243 0.50 8.59 263 ILE A CA 1
ATOM 2058 C CA B ILE A 1 263 ? 1.843 -30.970 16.209 0.50 8.55 263 ILE A CA 1
ATOM 2059 C C A ILE A 1 263 ? 2.233 -31.132 14.773 0.50 8.72 263 ILE A C 1
ATOM 2060 C C B ILE A 1 263 ? 2.307 -31.077 14.765 0.50 8.71 263 ILE A C 1
ATOM 2061 O O A ILE A 1 263 ? 1.820 -30.321 13.952 0.50 6.84 263 ILE A O 1
ATOM 2062 O O B ILE A 1 263 ? 2.039 -30.198 13.953 0.50 6.82 263 ILE A O 1
ATOM 2071 N N . TYR A 1 264 ? 3.029 -32.148 14.459 1.00 6.22 264 TYR A N 1
ATOM 2072 C CA . TYR A 1 264 ? 3.460 -32.437 13.101 1.00 10.34 264 TYR A CA 1
ATOM 2073 C C . TYR A 1 264 ? 2.266 -32.885 12.236 1.00 9.16 264 TYR A C 1
ATOM 2074 O O . TYR A 1 264 ? 1.216 -33.273 12.732 1.00 8.93 264 TYR A O 1
ATOM 2083 N N . TRP A 1 265 ? 2.460 -32.833 10.933 1.00 7.58 265 TRP A N 1
ATOM 2084 C CA . TRP A 1 265 ? 1.520 -33.358 9.955 1.00 8.39 265 TRP A CA 1
ATOM 2085 C C . TRP A 1 265 ? 1.577 -34.913 9.964 1.00 11.48 265 TRP A C 1
ATOM 2086 O O . TRP A 1 265 ? 1.904 -35.521 10.994 1.00 12.44 265 TRP A O 1
ATOM 2097 N N . TRP A 1 266 ? 1.050 -35.544 8.922 1.00 8.21 266 TRP A N 1
ATOM 2098 C CA . TRP A 1 266 ? 0.759 -36.970 8.933 1.00 6.35 266 TRP A CA 1
ATOM 2099 C C . TRP A 1 266 ? 1.937 -37.941 9.083 1.00 11.24 266 TRP A C 1
ATOM 2100 O O . TRP A 1 266 ? 3.100 -37.621 8.781 1.00 9.68 266 TRP A O 1
ATOM 2111 N N . ILE A 1 267 ? 1.622 -39.145 9.570 1.00 10.59 267 ILE A N 1
ATOM 2112 C CA . ILE A 1 267 ? 2.658 -40.062 10.013 1.00 10.03 267 ILE A CA 1
ATOM 2113 C C . ILE A 1 267 ? 3.250 -40.947 8.921 1.00 11.65 267 ILE A C 1
ATOM 2114 O O . ILE A 1 267 ? 4.448 -40.826 8.639 1.00 13.26 267 ILE A O 1
ATOM 2119 N N . THR A 1 268 ? 2.487 -41.831 8.283 1.00 10.12 268 THR A N 1
ATOM 2120 C CA . THR A 1 268 ? 3.268 -42.731 7.443 1.00 9.88 268 THR A CA 1
ATOM 2121 C C . THR A 1 268 ? 3.181 -42.269 5.999 1.00 8.85 268 THR A C 1
ATOM 2122 O O . THR A 1 268 ? 2.539 -42.893 5.160 1.00 10.29 268 THR A O 1
ATOM 2126 N N . TRP A 1 269 ? 4.099 -41.365 5.695 1.00 10.25 269 TRP A N 1
ATOM 2127 C CA . TRP A 1 269 ? 4.216 -40.687 4.405 1.00 12.82 269 TRP A CA 1
ATOM 2128 C C . TRP A 1 269 ? 5.670 -40.257 4.275 1.00 13.73 269 TRP A C 1
ATOM 2129 O O . TRP A 1 269 ? 6.308 -40.038 5.296 1.00 17.29 269 TRP A O 1
ATOM 2140 N N . PRO A 1 270 ? 6.179 -40.077 3.049 1.00 14.26 270 PRO A N 1
ATOM 2141 C CA . PRO A 1 270 ? 7.557 -39.603 2.843 1.00 15.86 270 PRO A CA 1
ATOM 2142 C C . PRO A 1 270 ? 7.866 -38.230 3.462 1.00 16.49 270 PRO A C 1
ATOM 2143 O O . PRO A 1 270 ? 8.982 -38.030 3.952 1.00 14.42 270 PRO A O 1
ATOM 2147 N N . ASN A 1 271 ? 6.913 -37.298 3.433 1.00 13.81 271 ASN A N 1
ATOM 2148 C CA . ASN A 1 271 ? 7.113 -36.008 4.109 1.00 13.43 271 ASN A CA 1
ATOM 2149 C C . ASN A 1 271 ? 6.620 -36.112 5.547 1.00 12.08 271 ASN A C 1
ATOM 2150 O O . ASN A 1 271 ? 6.546 -35.112 6.271 1.00 11.09 271 ASN A O 1
ATOM 2155 N N . GLY A 1 272 ? 6.240 -37.333 5.926 1.00 12.69 272 GLY A N 1
ATOM 2156 C CA . GLY A 1 272 ? 5.785 -37.632 7.274 1.00 12.17 272 GLY A CA 1
ATOM 2157 C C . GLY A 1 272 ? 6.917 -38.081 8.183 1.00 14.44 272 GLY A C 1
ATOM 2158 O O . GLY A 1 272 ? 8.052 -37.618 8.045 1.00 16.82 272 GLY A O 1
ATOM 2159 N N . LEU A 1 273 ? 6.579 -38.845 9.216 1.00 13.18 273 LEU A N 1
ATOM 2160 C CA . LEU A 1 273 ? 7.574 -39.364 10.157 1.00 8.75 273 LEU A CA 1
ATOM 2161 C C . LEU A 1 273 ? 7.986 -40.843 10.073 1.00 8.73 273 LEU A C 1
ATOM 2162 O O . LEU A 1 273 ? 8.912 -41.265 10.776 1.00 8.88 273 LEU A O 1
ATOM 2167 N N . ALA A 1 274 ? 7.325 -41.634 9.243 1.00 6.67 274 ALA A N 1
ATOM 2168 C CA . ALA A 1 274 ? 7.565 -43.084 9.315 1.00 11.64 274 ALA A CA 1
ATOM 2169 C C . ALA A 1 274 ? 7.120 -43.768 8.034 1.00 13.46 274 ALA A C 1
ATOM 2170 O O . ALA A 1 274 ? 6.351 -43.179 7.271 1.00 12.75 274 ALA A O 1
ATOM 2172 N N . THR A 1 275 ? 7.571 -45.000 7.782 1.00 11.89 275 THR A N 1
ATOM 2173 C CA . THR A 1 275 ? 6.884 -45.766 6.752 1.00 12.53 275 THR A CA 1
ATOM 2174 C C . THR A 1 275 ? 5.852 -46.626 7.446 1.00 12.33 275 THR A C 1
ATOM 2175 O O . THR A 1 275 ? 5.914 -46.835 8.663 1.00 9.67 275 THR A O 1
ATOM 2179 N N . SER A 1 276 ? 5.005 -47.276 6.671 1.00 12.79 276 SER A N 1
ATOM 2180 C CA . SER A 1 276 ? 3.921 -48.011 7.287 1.00 16.67 276 SER A CA 1
ATOM 2181 C C . SER A 1 276 ? 4.446 -49.369 7.793 1.00 18.67 276 SER A C 1
ATOM 2182 O O . SER A 1 276 ? 3.820 -50.007 8.652 1.00 19.18 276 SER A O 1
ATOM 2185 N N . SER A 1 277 ? 5.612 -49.777 7.287 1.00 14.31 277 SER A N 1
ATOM 2186 C CA . SER A 1 277 ? 6.273 -51.009 7.738 1.00 13.43 277 SER A CA 1
ATOM 2187 C C . SER A 1 277 ? 7.133 -50.795 8.995 1.00 12.92 277 SER A C 1
ATOM 2188 O O . SER A 1 277 ? 7.752 -51.736 9.500 1.00 11.86 277 SER A O 1
ATOM 2191 N N . GLY A 1 278 ? 7.160 -49.565 9.503 1.00 8.13 278 GLY A N 1
ATOM 2192 C CA . GLY A 1 278 ? 7.720 -49.290 10.813 1.00 8.11 278 GLY A CA 1
ATOM 2193 C C . GLY A 1 278 ? 9.054 -48.562 10.879 1.00 13.00 278 GLY A C 1
ATOM 2194 O O . GLY A 1 278 ? 9.565 -48.325 11.982 1.00 10.02 278 GLY A O 1
ATOM 2195 N N . THR A 1 279 ? 9.611 -48.187 9.725 1.00 11.00 279 THR A N 1
ATOM 2196 C CA . THR A 1 279 ? 10.807 -47.341 9.678 1.00 9.93 279 THR A CA 1
ATOM 2197 C C . THR A 1 279 ? 10.479 -45.951 10.249 1.00 12.55 279 THR A C 1
ATOM 2198 O O . THR A 1 279 ? 9.408 -45.410 9.981 1.00 9.53 279 THR A O 1
ATOM 2202 N N . ILE A 1 280 ? 11.385 -45.391 11.051 1.00 12.49 280 ILE A N 1
ATOM 2203 C CA . ILE A 1 280 ? 11.166 -44.099 11.713 1.00 12.00 280 ILE A CA 1
ATOM 2204 C C . ILE A 1 280 ? 12.178 -43.067 11.212 1.00 12.06 280 ILE A C 1
ATOM 2205 O O . ILE A 1 280 ? 13.379 -43.287 11.315 1.00 13.28 280 ILE A O 1
ATOM 2210 N N . TYR A 1 281 ? 11.695 -41.948 10.682 1.00 9.47 281 TYR A N 1
ATOM 2211 C CA . TYR A 1 281 ? 12.553 -40.940 10.075 1.00 10.30 281 TYR A CA 1
ATOM 2212 C C . TYR A 1 281 ? 13.245 -40.061 11.097 1.00 9.95 281 TYR A C 1
ATOM 2213 O O . TYR A 1 281 ? 12.774 -39.898 12.220 1.00 10.65 281 TYR A O 1
ATOM 2222 N N . LYS A 1 282 ? 14.371 -39.490 10.696 1.00 7.67 282 LYS A N 1
ATOM 2223 C CA . LYS A 1 282 ? 15.107 -38.588 11.582 1.00 8.68 282 LYS A CA 1
ATOM 2224 C C . LYS A 1 282 ? 14.225 -37.469 12.132 1.00 8.47 282 LYS A C 1
ATOM 2225 O O . LYS A 1 282 ? 14.329 -37.125 13.309 1.00 7.45 282 LYS A O 1
ATOM 2231 N N . ARG A 1 283 ? 13.357 -36.907 11.287 1.00 8.65 283 ARG A N 1
ATOM 2232 C CA . ARG A 1 283 ? 12.437 -35.855 11.713 1.00 10.67 283 ARG A CA 1
ATOM 2233 C C . ARG A 1 283 ? 11.594 -36.261 12.919 1.00 13.39 283 ARG A C 1
ATOM 2234 O O . ARG A 1 283 ? 11.272 -35.414 13.759 1.00 12.12 283 ARG A O 1
ATOM 2242 N N . ALA A 1 284 ? 11.248 -37.546 13.022 1.00 13.53 284 ALA A N 1
ATOM 2243 C CA . ALA A 1 284 ? 10.482 -38.028 14.179 1.00 9.83 284 ALA A CA 1
ATOM 2244 C C . ALA A 1 284 ? 11.271 -37.841 15.469 1.00 9.01 284 ALA A C 1
ATOM 2245 O O . ALA A 1 284 ? 10.709 -37.487 16.502 1.00 9.49 284 ALA A O 1
ATOM 2247 N N . TYR A 1 285 ? 12.573 -38.093 15.400 1.00 10.25 285 TYR A N 1
ATOM 2248 C CA . TYR A 1 285 ? 13.466 -37.942 16.547 1.00 10.84 285 TYR A CA 1
ATOM 2249 C C . TYR A 1 285 ? 13.691 -36.463 16.902 1.00 12.99 285 TYR A C 1
ATOM 2250 O O . TYR A 1 285 ? 13.776 -36.115 18.083 1.00 9.80 285 TYR A O 1
ATOM 2259 N N . VAL A 1 286 ? 13.757 -35.593 15.894 1.00 11.05 286 VAL A N 1
ATOM 2260 C CA . VAL A 1 286 ? 13.795 -34.153 16.165 1.00 10.56 286 VAL A CA 1
ATOM 2261 C C . VAL A 1 286 ? 12.608 -33.773 17.063 1.00 10.57 286 VAL A C 1
ATOM 2262 O O . VAL A 1 286 ? 12.780 -33.117 18.091 1.00 10.92 286 VAL A O 1
ATOM 2266 N N . LEU A 1 287 ? 11.402 -34.185 16.681 1.00 9.86 287 LEU A N 1
ATOM 2267 C CA . LEU A 1 287 ? 10.230 -33.876 17.498 1.00 10.10 287 LEU A CA 1
ATOM 2268 C C . LEU A 1 287 ? 10.311 -34.569 18.854 1.00 12.21 287 LEU A C 1
ATOM 2269 O O . LEU A 1 287 ? 9.881 -34.012 19.874 1.00 12.37 287 LEU A O 1
ATOM 2274 N N . GLY A 1 288 ? 10.869 -35.779 18.874 1.00 12.93 288 GLY A N 1
ATOM 2275 C CA . GLY A 1 288 ? 11.037 -36.520 20.117 1.00 12.95 288 GLY A CA 1
ATOM 2276 C C . GLY A 1 288 ? 11.954 -35.873 21.153 1.00 12.78 288 GLY A C 1
ATOM 2277 O O . GLY A 1 288 ? 11.799 -36.109 22.359 1.00 10.53 288 GLY A O 1
ATOM 2278 N N . GLN A 1 289 ? 12.933 -35.089 20.694 1.00 9.86 289 GLN A N 1
ATOM 2279 C CA . GLN A 1 289 ? 13.812 -34.335 21.589 1.00 9.84 289 GLN A CA 1
ATOM 2280 C C . GLN A 1 289 ? 12.992 -33.434 22.499 1.00 12.36 289 GLN A C 1
ATOM 2281 O O . GLN A 1 289 ? 13.430 -33.071 23.609 1.00 12.75 289 GLN A O 1
ATOM 2287 N N . PHE A 1 290 ? 11.813 -33.052 22.002 1.00 12.93 290 PHE A N 1
ATOM 2288 C CA . PHE A 1 290 ? 10.812 -32.310 22.776 1.00 7.51 290 PHE A CA 1
ATOM 2289 C C . PHE A 1 290 ? 9.849 -33.255 23.477 1.00 8.21 290 PHE A C 1
ATOM 2290 O O . PHE A 1 290 ? 9.734 -33.214 24.714 1.00 9.26 290 PHE A O 1
ATOM 2298 N N . ALA A 1 291 ? 9.121 -34.052 22.683 1.00 6.29 291 ALA A N 1
ATOM 2299 C CA . ALA A 1 291 ? 7.979 -34.857 23.155 1.00 6.00 291 ALA A CA 1
ATOM 2300 C C . ALA A 1 291 ? 8.306 -35.803 24.270 1.00 10.22 291 ALA A C 1
ATOM 2301 O O . ALA A 1 291 ? 7.538 -35.941 25.212 1.00 13.78 291 ALA A O 1
ATOM 2303 N N . LYS A 1 292 ? 9.426 -36.503 24.133 1.00 10.37 292 LYS A N 1
ATOM 2304 C CA . LYS A 1 292 ? 9.763 -37.556 25.080 1.00 11.99 292 LYS A CA 1
ATOM 2305 C C . LYS A 1 292 ? 9.996 -36.963 26.452 1.00 14.39 292 LYS A C 1
ATOM 2306 O O . LYS A 1 292 ? 9.529 -37.512 27.449 1.00 14.39 292 LYS A O 1
ATOM 2312 N N . PHE A 1 293 ? 10.788 -35.887 26.501 1.00 12.25 293 PHE A N 1
ATOM 2313 C CA . PHE A 1 293 ? 11.184 -35.318 27.783 1.00 13.33 293 PHE A CA 1
ATOM 2314 C C . PHE A 1 293 ? 10.354 -34.173 28.364 1.00 11.77 293 PHE A C 1
ATOM 2315 O O . PHE A 1 293 ? 10.379 -33.970 29.582 1.00 12.13 293 PHE A O 1
ATOM 2323 N N . ILE A 1 294 ? 9.526 -33.508 27.557 1.00 10.03 294 ILE A N 1
ATOM 2324 C CA . ILE A 1 294 ? 8.741 -32.425 28.132 1.00 9.20 294 ILE A CA 1
ATOM 2325 C C . ILE A 1 294 ? 7.315 -32.930 28.135 1.00 10.66 294 ILE A C 1
ATOM 2326 O O . ILE A 1 294 ? 6.586 -32.800 27.144 1.00 7.70 294 ILE A O 1
ATOM 2331 N N . ARG A 1 295 ? 6.874 -33.343 29.316 1.00 14.31 295 ARG A N 1
ATOM 2332 C CA . ARG A 1 295 ? 5.625 -34.081 29.458 1.00 14.30 295 ARG A CA 1
ATOM 2333 C C . ARG A 1 295 ? 4.468 -33.104 29.608 1.00 13.71 295 ARG A C 1
ATOM 2334 O O . ARG A 1 295 ? 4.654 -31.980 30.062 1.00 17.17 295 ARG A O 1
ATOM 2342 N N . PRO A 1 296 ? 3.265 -33.537 29.246 1.00 12.23 296 PRO A N 1
ATOM 2343 C CA . PRO A 1 296 ? 2.108 -32.680 29.469 1.00 10.14 296 PRO A CA 1
ATOM 2344 C C . PRO A 1 296 ? 2.055 -32.202 30.926 1.00 16.00 296 PRO A C 1
ATOM 2345 O O . PRO A 1 296 ? 2.137 -33.017 31.860 1.00 15.24 296 PRO A O 1
ATOM 2349 N N . GLY A 1 297 ? 1.900 -30.894 31.118 1.00 15.92 297 GLY A N 1
ATOM 2350 C CA . GLY A 1 297 ? 1.842 -30.360 32.462 1.00 17.45 297 GLY A CA 1
ATOM 2351 C C . GLY A 1 297 ? 3.129 -29.698 32.905 1.00 17.55 297 GLY A C 1
ATOM 2352 O O . GLY A 1 297 ? 3.136 -28.984 33.898 1.00 18.69 297 GLY A O 1
ATOM 2353 N N . TYR A 1 298 ? 4.214 -29.922 32.167 1.00 16.82 298 TYR A N 1
ATOM 2354 C CA . TYR A 1 298 ? 5.451 -29.175 32.370 1.00 14.17 298 TYR A CA 1
ATOM 2355 C C . TYR A 1 298 ? 5.189 -27.725 31.977 1.00 16.29 298 TYR A C 1
ATOM 2356 O O . TYR A 1 298 ? 4.205 -27.415 31.301 1.00 16.16 298 TYR A O 1
ATOM 2365 N N . LYS A 1 299 ? 6.046 -26.829 32.435 1.00 14.97 299 LYS A N 1
ATOM 2366 C CA . LYS A 1 299 ? 5.958 -25.450 32.010 1.00 14.55 299 LYS A CA 1
ATOM 2367 C C . LYS A 1 299 ? 7.276 -25.022 31.371 1.00 12.75 299 LYS A C 1
ATOM 2368 O O . LYS A 1 299 ? 8.338 -25.446 31.794 1.00 12.61 299 LYS A O 1
ATOM 2374 N N . ARG A 1 300 ? 7.217 -24.182 30.350 1.00 11.25 300 ARG A N 1
ATOM 2375 C CA . ARG A 1 300 ? 8.440 -23.560 29.910 1.00 10.43 300 ARG A CA 1
ATOM 2376 C C . ARG A 1 300 ? 8.898 -22.602 31.013 1.00 14.45 300 ARG A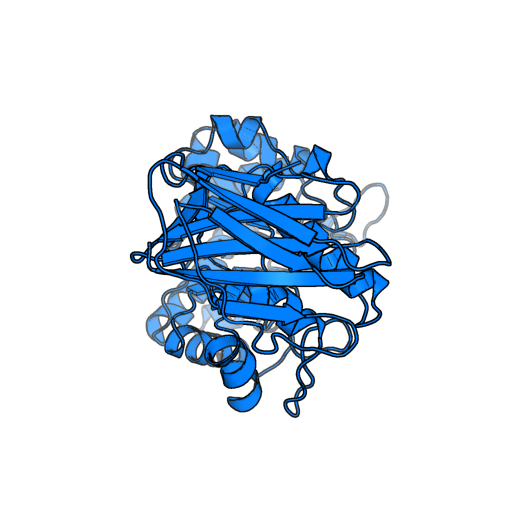 C 1
ATOM 2377 O O . ARG A 1 300 ? 8.077 -22.036 31.751 1.00 15.52 300 ARG A O 1
ATOM 2385 N N . VAL A 1 301 ? 10.206 -22.442 31.151 1.00 14.98 301 VAL A N 1
ATOM 2386 C CA . VAL A 1 301 ? 10.752 -21.454 32.073 1.00 16.81 301 VAL A CA 1
ATOM 2387 C C . VAL A 1 301 ? 11.746 -20.573 31.329 1.00 17.44 301 VAL A C 1
ATOM 2388 O O . VAL A 1 301 ? 12.194 -20.926 30.232 1.00 14.19 301 VAL A O 1
ATOM 2392 N N . ASP A 1 302 ? 12.076 -19.424 31.919 1.00 18.96 302 ASP A N 1
ATOM 2393 C CA . ASP A 1 302 ? 13.010 -18.480 31.310 1.00 20.97 302 ASP A CA 1
ATOM 2394 C C . ASP A 1 302 ? 14.397 -19.053 31.159 1.00 18.64 302 ASP A C 1
ATOM 2395 O O . ASP A 1 302 ? 14.965 -19.556 32.117 1.00 20.97 302 ASP A O 1
ATOM 2400 N N . ALA A 1 303 ? 14.943 -18.950 29.956 1.00 17.37 303 ALA A N 1
ATOM 2401 C CA . ALA A 1 303 ? 16.321 -19.342 29.693 1.00 19.04 303 ALA A CA 1
ATOM 2402 C C . ALA A 1 303 ? 16.898 -18.429 28.621 1.00 19.23 303 ALA A C 1
ATOM 2403 O O . ALA A 1 303 ? 16.184 -18.022 27.687 1.00 16.95 303 ALA A O 1
ATOM 2405 N N . THR A 1 304 ? 18.181 -18.098 28.742 1.00 19.67 304 THR A N 1
ATOM 2406 C CA . THR A 1 304 ? 18.791 -17.247 27.732 1.00 20.60 304 THR A CA 1
ATOM 2407 C C . THR A 1 304 ? 18.599 -17.954 26.388 1.00 21.02 304 THR A C 1
ATOM 2408 O O . THR A 1 304 ? 19.136 -19.040 26.176 1.00 24.63 304 THR A O 1
ATOM 2412 N N . ALA A 1 305 ? 17.902 -17.298 25.457 1.00 16.44 305 ALA A N 1
ATOM 2413 C CA . ALA A 1 305 ? 17.403 -17.985 24.255 1.00 17.42 305 ALA A CA 1
ATOM 2414 C C . ALA A 1 305 ? 18.380 -18.134 23.086 1.00 18.45 305 ALA A C 1
ATOM 2415 O O . ALA A 1 305 ? 18.310 -19.107 22.303 1.00 16.44 305 ALA A O 1
ATOM 2417 N N . THR A 1 306 ? 19.271 -17.156 22.954 1.00 16.80 306 THR A N 1
ATOM 2418 C CA . THR A 1 306 ? 20.255 -17.140 21.868 1.00 18.35 306 THR A CA 1
ATOM 2419 C C . THR A 1 306 ? 21.602 -16.732 22.443 1.00 20.08 306 THR A C 1
ATOM 2420 O O . THR A 1 306 ? 22.026 -15.583 22.269 1.00 21.56 306 THR A O 1
ATOM 2424 N N . PRO A 1 307 ? 22.267 -17.656 23.171 1.00 20.01 307 PRO A N 1
ATOM 2425 C CA . PRO A 1 307 ? 23.513 -17.353 23.894 1.00 20.73 307 PRO A CA 1
ATOM 2426 C C . PRO A 1 307 ? 24.709 -17.110 22.981 1.00 20.36 307 PRO A C 1
ATOM 2427 O O . PRO A 1 307 ? 25.708 -16.534 23.409 1.00 21.50 307 PRO A O 1
ATOM 2431 N N . ASN A 1 308 ? 24.610 -17.571 21.742 1.00 18.26 308 ASN A N 1
ATOM 2432 C CA . ASN A 1 308 ? 25.715 -17.478 20.807 1.00 18.62 308 ASN A CA 1
ATOM 2433 C C . ASN A 1 308 ? 25.156 -17.522 19.409 1.00 15.47 308 ASN A C 1
ATOM 2434 O O . ASN A 1 308 ? 23.999 -17.884 19.210 1.00 16.98 308 ASN A O 1
ATOM 2439 N N . THR A 1 309 ? 25.955 -17.146 18.427 1.00 15.98 309 THR A N 1
ATOM 2440 C CA . THR A 1 309 ? 25.521 -17.281 17.039 1.00 20.05 309 THR A CA 1
ATOM 2441 C C . THR A 1 309 ? 25.107 -18.716 16.696 1.00 18.33 309 THR A C 1
ATOM 2442 O O . THR A 1 309 ? 25.862 -19.664 16.918 1.00 20.33 309 THR A O 1
ATOM 2446 N N . ASN A 1 310 ? 23.919 -18.857 16.118 1.00 16.25 310 ASN A N 1
ATOM 2447 C CA . ASN A 1 310 ? 23.394 -20.143 15.673 1.00 14.47 310 ASN A CA 1
ATOM 2448 C C . ASN A 1 310 ? 23.170 -21.134 16.816 1.00 14.11 310 ASN A C 1
ATOM 2449 O O . ASN A 1 310 ? 23.043 -22.327 16.589 1.00 14.50 310 ASN A O 1
ATOM 2454 N N . VAL A 1 311 ? 23.036 -20.624 18.036 1.00 12.35 311 VAL A N 1
ATOM 2455 C CA . VAL A 1 311 ? 22.674 -21.467 19.170 1.00 13.80 311 VAL A CA 1
ATOM 2456 C C . VAL A 1 311 ? 21.340 -20.990 19.718 1.00 13.36 311 VAL A C 1
ATOM 2457 O O . VAL A 1 311 ? 21.158 -19.810 20.000 1.00 11.75 311 VAL A O 1
ATOM 2461 N N . TYR A 1 312 ? 20.407 -21.915 19.857 1.00 14.53 312 TYR A N 1
ATOM 2462 C CA . TYR A 1 312 ? 19.055 -21.591 20.305 1.00 11.96 312 TYR A CA 1
ATOM 2463 C C . TYR A 1 312 ? 18.704 -22.486 21.480 1.00 11.92 312 TYR A C 1
ATOM 2464 O O . TYR A 1 312 ? 18.870 -23.702 21.404 1.00 9.90 312 TYR A O 1
ATOM 2473 N N . VAL A 1 313 ? 18.243 -21.897 22.574 1.00 10.33 313 VAL A N 1
ATOM 2474 C CA . VAL A 1 313 ? 18.025 -22.678 23.785 1.00 10.73 313 VAL A CA 1
ATOM 2475 C C . VAL A 1 313 ? 16.677 -22.383 24.421 1.00 11.65 313 VAL A C 1
ATOM 2476 O O . VAL A 1 313 ? 16.272 -21.227 24.512 1.00 14.07 313 VAL A O 1
ATOM 2480 N N . SER A 1 314 ? 15.975 -23.428 24.850 1.00 11.25 314 SER A N 1
ATOM 2481 C CA . SER A 1 314 ? 14.773 -23.248 25.668 1.00 11.86 314 SER A CA 1
ATOM 2482 C C . SER A 1 314 ? 14.862 -24.195 26.842 1.00 13.43 314 SER A C 1
ATOM 2483 O O . SER A 1 314 ? 15.704 -25.076 26.839 1.00 13.52 314 SER A O 1
ATOM 2486 N N . ALA A 1 315 ? 14.017 -24.004 27.850 1.00 14.78 315 ALA A N 1
ATOM 2487 C CA . ALA A 1 315 ? 14.078 -24.821 29.062 1.00 15.49 315 ALA A CA 1
ATOM 2488 C C . ALA A 1 315 ? 12.686 -25.024 29.668 1.00 14.27 315 ALA A C 1
ATOM 2489 O O . ALA A 1 315 ? 11.796 -24.212 29.460 1.00 13.15 315 ALA A O 1
ATOM 2491 N N . TYR A 1 316 ? 12.498 -26.116 30.405 1.00 13.83 316 TYR A N 1
ATOM 2492 C CA . TYR A 1 316 ? 11.177 -26.513 30.901 1.00 12.58 316 TYR A CA 1
ATOM 2493 C C . TYR A 1 316 ? 11.334 -27.222 32.243 1.00 14.70 316 TYR A C 1
ATOM 2494 O O . TYR A 1 316 ? 12.397 -27.774 32.526 1.00 17.06 316 TYR A O 1
ATOM 2503 N N . THR A 1 317 ? 10.291 -27.209 33.074 1.00 13.89 317 THR A N 1
ATOM 2504 C CA . THR A 1 317 ? 10.320 -27.960 34.333 1.00 14.78 317 THR A CA 1
ATOM 2505 C C . THR A 1 317 ? 8.989 -28.636 34.600 1.00 16.22 317 THR A C 1
ATOM 2506 O O . THR A 1 317 ? 7.947 -28.200 34.116 1.00 16.38 317 THR A O 1
ATOM 2510 N N . GLY A 1 318 ? 9.035 -29.692 35.406 1.00 18.19 318 GLY A N 1
ATOM 2511 C CA . GLY A 1 318 ? 7.842 -30.354 35.900 1.00 18.70 318 GLY A CA 1
ATOM 2512 C C . GLY A 1 318 ? 8.254 -31.699 36.462 1.00 17.88 318 GLY A C 1
ATOM 2513 O O . GLY A 1 318 ? 9.355 -32.158 36.176 1.00 15.57 318 GLY A O 1
ATOM 2514 N N . ASP A 1 319 ? 7.378 -32.331 37.242 1.00 20.15 319 ASP A N 1
ATOM 2515 C CA . ASP A 1 319 ? 7.666 -33.657 37.809 1.00 23.30 319 ASP A CA 1
ATOM 2516 C C . ASP A 1 319 ? 9.078 -33.751 38.405 1.00 23.24 319 ASP A C 1
ATOM 2517 O O . ASP A 1 319 ? 9.768 -34.766 38.235 1.00 22.88 319 ASP A O 1
ATOM 2522 N N . ASN A 1 320 ? 9.495 -32.689 39.090 1.00 21.78 320 ASN A N 1
ATOM 2523 C CA . ASN A 1 320 ? 10.801 -32.622 39.751 1.00 24.43 320 ASN A CA 1
ATOM 2524 C C . ASN A 1 320 ? 11.957 -32.899 38.806 1.00 22.86 320 ASN A C 1
ATOM 2525 O O . ASN A 1 320 ? 12.981 -33.475 39.203 1.00 20.74 320 ASN A O 1
ATOM 2530 N N . LYS A 1 321 ? 11.774 -32.489 37.551 1.00 21.70 321 LYS A N 1
ATOM 2531 C CA . LYS A 1 321 ? 12.792 -32.618 36.512 1.00 18.46 321 LYS A CA 1
ATOM 2532 C C . LYS A 1 321 ? 13.035 -31.262 35.828 1.00 17.81 321 LYS A C 1
ATOM 2533 O O . LYS A 1 321 ? 12.134 -30.410 35.765 1.00 17.72 321 LYS A O 1
ATOM 2539 N N . ALA A 1 322 ? 14.249 -31.061 35.323 1.00 19.15 322 ALA A N 1
ATOM 2540 C CA . ALA A 1 322 ? 14.561 -29.901 34.481 1.00 17.11 322 ALA A CA 1
ATOM 2541 C C . ALA A 1 322 ? 14.940 -30.403 33.100 1.00 17.29 322 ALA A C 1
ATOM 2542 O O . ALA A 1 322 ? 15.644 -31.410 32.988 1.00 17.07 322 ALA A O 1
ATOM 2544 N N . VAL A 1 323 ? 14.469 -29.707 32.064 1.00 14.51 323 VAL A N 1
ATOM 2545 C CA . VAL A 1 323 ? 14.761 -30.040 30.677 1.00 13.58 323 VAL A CA 1
ATOM 2546 C C . VAL A 1 323 ? 15.275 -28.808 29.922 1.00 15.47 323 VAL A C 1
ATOM 2547 O O . VAL A 1 323 ? 14.644 -27.737 29.968 1.00 15.57 323 VAL A O 1
ATOM 2551 N N . ILE A 1 324 ? 16.421 -28.965 29.251 1.00 12.54 324 ILE A N 1
ATOM 2552 C CA . ILE A 1 324 ? 17.030 -27.923 28.410 1.00 9.39 324 ILE A CA 1
ATOM 2553 C C . ILE A 1 324 ? 17.218 -28.495 27.013 1.00 12.83 324 ILE A C 1
ATOM 2554 O O . ILE A 1 324 ? 17.822 -29.561 26.839 1.00 14.87 324 ILE A O 1
ATOM 2559 N N . VAL A 1 325 ? 16.673 -27.796 26.023 1.00 12.93 325 VAL A N 1
ATOM 2560 C CA . VAL A 1 325 ? 16.822 -28.169 24.627 1.00 10.96 325 VAL A CA 1
ATOM 2561 C C . VAL A 1 325 ? 17.697 -27.119 23.969 1.00 13.38 325 VAL A C 1
ATOM 2562 O O . VAL A 1 325 ? 17.344 -25.920 23.919 1.00 12.49 325 VAL A O 1
ATOM 2566 N N . ALA A 1 326 ? 18.848 -27.565 23.481 1.00 12.14 326 ALA A N 1
ATOM 2567 C CA . ALA A 1 326 ? 19.837 -26.660 22.890 1.00 11.87 326 ALA A CA 1
ATOM 2568 C C . ALA A 1 326 ? 20.160 -27.082 21.467 1.00 10.52 326 ALA A C 1
ATOM 2569 O O . ALA A 1 326 ? 20.601 -28.208 21.223 1.00 13.83 326 ALA A O 1
ATOM 2571 N N . ILE A 1 327 ? 19.923 -26.170 20.529 1.00 8.99 327 ILE A N 1
ATOM 2572 C CA . ILE A 1 327 ? 20.107 -26.427 19.110 1.00 9.52 327 ILE A CA 1
ATOM 2573 C C . ILE A 1 327 ? 21.329 -25.665 18.619 1.00 14.98 327 ILE A C 1
ATOM 2574 O O . ILE A 1 327 ? 21.449 -24.483 18.889 1.00 14.22 327 ILE A O 1
ATOM 2579 N N . ASN A 1 328 ? 22.258 -26.344 17.943 1.00 18.62 328 ASN A N 1
ATOM 2580 C CA . ASN A 1 328 ? 23.381 -25.647 17.307 1.00 18.75 328 ASN A CA 1
ATOM 2581 C C . ASN A 1 328 ? 23.292 -25.802 15.789 1.00 16.36 328 ASN A C 1
ATOM 2582 O O . ASN A 1 328 ? 23.597 -26.873 15.264 1.00 15.08 328 ASN A O 1
ATOM 2587 N N . THR A 1 329 ? 22.923 -24.728 15.086 1.00 13.18 329 THR A N 1
ATOM 2588 C CA . THR A 1 329 ? 22.736 -24.791 13.629 1.00 12.92 329 THR A CA 1
ATOM 2589 C C . THR A 1 329 ? 24.041 -24.478 12.909 1.00 18.13 329 THR A C 1
ATOM 2590 O O . THR A 1 329 ? 24.102 -24.500 11.672 1.00 21.14 329 THR A O 1
ATOM 2594 N N . GLY A 1 330 ? 25.080 -24.174 13.684 1.00 18.16 330 GLY A N 1
ATOM 2595 C CA . GLY A 1 330 ? 26.421 -23.962 13.151 1.00 17.81 330 GLY A CA 1
ATOM 2596 C C . GLY A 1 330 ? 27.084 -25.223 12.599 1.00 18.12 330 GLY A C 1
ATOM 2597 O O . GLY A 1 330 ? 26.721 -26.363 12.944 1.00 10.71 330 GLY A O 1
ATOM 2598 N N . THR A 1 331 ? 28.074 -25.023 11.739 1.00 18.81 331 THR A N 1
ATOM 2599 C CA . THR A 1 331 ? 28.760 -26.147 11.111 1.00 23.31 331 THR A CA 1
ATOM 2600 C C . THR A 1 331 ? 29.954 -26.623 11.925 1.00 25.70 331 THR A C 1
ATOM 2601 O O . THR A 1 331 ? 30.704 -27.490 11.484 1.00 26.44 331 THR A O 1
ATOM 2605 N N . ALA A 1 332 ? 30.153 -26.026 13.097 1.00 27.44 332 ALA A N 1
ATOM 2606 C CA . ALA A 1 332 ? 31.195 -26.473 14.008 1.00 26.15 332 ALA A CA 1
ATOM 2607 C C . ALA A 1 332 ? 30.629 -26.660 15.410 1.00 23.36 332 ALA A C 1
ATOM 2608 O O . ALA A 1 332 ? 29.756 -25.900 15.848 1.00 24.26 332 ALA A O 1
ATOM 2610 N N . ALA A 1 333 ? 31.115 -27.683 16.103 1.00 22.36 333 ALA A N 1
ATOM 2611 C CA . ALA A 1 333 ? 30.757 -27.889 17.502 1.00 24.51 333 ALA A CA 1
ATOM 2612 C C . ALA A 1 333 ? 31.164 -26.684 18.354 1.00 23.92 333 ALA A C 1
ATOM 2613 O O . ALA A 1 333 ? 32.218 -26.074 18.134 1.00 25.36 333 ALA A O 1
ATOM 2615 N N A VAL A 1 334 ? 30.324 -26.352 19.330 0.50 21.63 334 VAL A N 1
ATOM 2616 N N B VAL A 1 334 ? 30.310 -26.333 19.308 0.50 21.62 334 VAL A N 1
ATOM 2617 C CA A VAL A 1 334 ? 30.590 -25.244 20.240 0.50 22.33 334 VAL A CA 1
ATOM 2618 C CA B VAL A 1 334 ? 30.623 -25.276 20.255 0.50 22.16 334 VAL A CA 1
ATOM 2619 C C A VAL A 1 334 ? 30.300 -25.666 21.678 0.50 21.40 334 VAL A C 1
ATOM 2620 C C B VAL A 1 334 ? 30.381 -25.765 21.673 0.50 21.44 334 VAL A C 1
ATOM 2621 O O A VAL A 1 334 ? 29.371 -26.434 21.924 0.50 21.27 334 VAL A O 1
ATOM 2622 O O B VAL A 1 334 ? 29.572 -26.667 21.900 0.50 21.35 334 VAL A O 1
ATOM 2629 N N . SER A 1 335 ? 31.103 -25.184 22.621 1.00 19.94 335 SER A N 1
ATOM 2630 C CA . SER A 1 335 ? 30.858 -25.455 24.029 1.00 22.83 335 SER A CA 1
ATOM 2631 C C . SER A 1 335 ? 29.842 -24.427 24.528 1.00 23.38 335 SER A C 1
ATOM 2632 O O . SER A 1 335 ? 29.910 -23.248 24.152 1.00 21.33 335 SER A O 1
ATOM 2635 N N . GLN A 1 336 ? 28.893 -24.872 25.353 1.00 21.81 336 GLN A N 1
ATOM 2636 C CA . GLN A 1 336 ? 27.922 -23.957 25.955 1.00 20.21 336 GLN A CA 1
ATOM 2637 C C . GLN A 1 336 ? 27.806 -24.187 27.461 1.00 21.26 336 GLN A C 1
ATOM 2638 O O . GLN A 1 336 ? 27.607 -25.323 27.921 1.00 18.22 336 GLN A O 1
ATOM 2644 N N . LYS A 1 337 ? 27.939 -23.107 28.227 1.00 22.20 337 LYS A N 1
ATOM 2645 C CA . LYS A 1 337 ? 27.797 -23.174 29.680 1.00 21.76 337 LYS A CA 1
ATOM 2646 C C . LYS A 1 337 ? 26.368 -22.828 30.071 1.00 24.26 337 LYS A C 1
ATOM 2647 O O . LYS A 1 337 ? 25.767 -21.878 29.535 1.00 23.77 337 LYS A O 1
ATOM 2653 N N . PHE A 1 338 ? 25.821 -23.615 30.992 1.00 24.23 338 PHE A N 1
ATOM 2654 C CA . PHE A 1 338 ? 24.469 -23.399 31.477 1.00 24.11 338 PHE A CA 1
ATOM 2655 C C . PHE A 1 338 ? 24.487 -23.175 32.989 1.00 25.98 338 PHE A C 1
ATOM 2656 O O . PHE A 1 338 ? 25.206 -23.869 33.703 1.00 24.85 338 PHE A O 1
ATOM 2664 N N . ASN A 1 339 ? 23.690 -22.217 33.464 1.00 26.38 339 ASN A N 1
ATOM 2665 C CA . ASN A 1 339 ? 23.574 -21.916 34.894 1.00 28.51 339 ASN A CA 1
ATOM 2666 C C . ASN A 1 339 ? 22.124 -21.974 35.369 1.00 27.66 339 ASN A C 1
ATOM 2667 O O . ASN A 1 339 ? 21.271 -21.249 34.854 1.00 26.36 339 ASN A O 1
ATOM 2672 N N . PHE A 1 340 ? 21.853 -22.805 36.372 1.00 27.33 340 PHE A N 1
ATOM 2673 C CA . PHE A 1 340 ? 20.534 -22.848 36.990 1.00 24.51 340 PHE A CA 1
ATOM 2674 C C . PHE A 1 340 ? 20.422 -21.784 38.070 1.00 29.97 340 PHE A C 1
ATOM 2675 O O . PHE A 1 340 ? 21.347 -21.597 38.887 1.00 30.05 340 PHE A O 1
ATOM 2683 N N . GLN A 1 341 ? 19.298 -21.074 38.072 1.00 29.01 341 GLN A N 1
ATOM 2684 C CA . GLN A 1 341 ? 18.993 -20.218 39.197 1.00 33.08 341 GLN A CA 1
ATOM 2685 C C . GLN A 1 341 ? 17.593 -20.511 39.740 1.00 30.50 341 GLN A C 1
ATOM 2686 O O . GLN A 1 341 ? 16.713 -21.015 39.024 1.00 27.19 341 GLN A O 1
ATOM 2692 N N . ASN A 1 342 ? 17.414 -20.246 41.027 1.00 27.47 342 ASN A N 1
ATOM 2693 C CA . ASN A 1 342 ? 16.177 -20.588 41.706 1.00 30.96 342 ASN A CA 1
ATOM 2694 C C . ASN A 1 342 ? 15.890 -22.081 41.680 1.00 33.34 342 ASN A C 1
ATOM 2695 O O . ASN A 1 342 ? 14.739 -22.501 41.593 1.00 33.40 342 ASN A O 1
ATOM 2700 N N . GLY A 1 343 ? 16.960 -22.868 41.755 1.00 34.11 343 GLY A N 1
ATOM 2701 C CA . GLY A 1 343 ? 16.880 -24.315 41.815 1.00 34.72 343 GLY A CA 1
ATOM 2702 C C . GLY A 1 343 ? 18.152 -24.904 41.229 1.00 36.10 343 GLY A C 1
ATOM 2703 O O . GLY A 1 343 ? 19.019 -24.163 40.764 1.00 37.85 343 GLY A O 1
ATOM 2704 N N . SER A 1 344 ? 18.270 -26.228 41.236 1.00 34.67 344 SER A N 1
ATOM 2705 C CA . SER A 1 344 ? 19.407 -26.872 40.595 1.00 36.00 344 SER A CA 1
ATOM 2706 C C . SER A 1 344 ? 19.181 -28.357 40.321 1.00 38.63 344 SER A C 1
ATOM 2707 O O . SER A 1 344 ? 18.119 -28.906 40.626 1.00 39.94 344 SER A O 1
ATOM 2710 N N . ALA A 1 345 ? 20.201 -28.994 39.750 1.00 37.98 345 ALA A N 1
ATOM 2711 C CA . ALA A 1 345 ? 20.164 -30.410 39.435 1.00 35.94 345 ALA A CA 1
ATOM 2712 C C . ALA A 1 345 ? 21.452 -31.042 39.923 1.00 40.20 345 ALA A C 1
ATOM 2713 O O . ALA A 1 345 ? 22.482 -30.377 40.000 1.00 42.20 345 ALA A O 1
ATOM 2715 N N . SER A 1 346 ? 21.393 -32.320 40.280 1.00 43.24 346 SER A N 1
ATOM 2716 C CA . SER A 1 346 ? 22.578 -33.029 40.747 1.00 45.50 346 SER A CA 1
ATOM 2717 C C . SER A 1 346 ?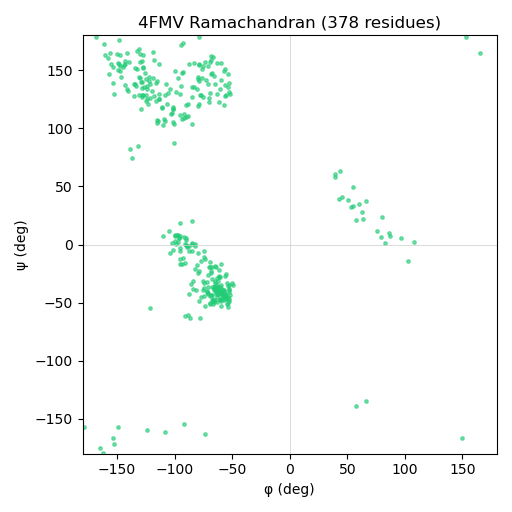 23.468 -33.332 39.548 1.00 42.21 346 SER A C 1
ATOM 2718 O O . SER A 1 346 ? 24.703 -33.263 39.629 1.00 40.24 346 SER A O 1
ATOM 2721 N N . SER A 1 347 ? 22.812 -33.657 38.434 1.00 37.27 347 SER A N 1
ATOM 2722 C CA . SER A 1 347 ? 23.488 -33.955 37.182 1.00 33.51 347 SER A CA 1
ATOM 2723 C C . SER A 1 347 ? 22.445 -33.998 36.064 1.00 30.46 347 SER A C 1
ATOM 2724 O O . SER A 1 347 ? 21.246 -33.838 36.314 1.00 30.44 347 SER A O 1
ATOM 2727 N N . VAL A 1 348 ? 22.897 -34.223 34.836 1.00 26.11 348 VAL A N 1
ATOM 2728 C CA . VAL A 1 348 ? 21.975 -34.358 33.715 1.00 25.45 348 VAL A CA 1
ATOM 2729 C C . VAL A 1 348 ? 22.477 -35.426 32.737 1.00 23.04 348 VAL A C 1
ATOM 2730 O O . VAL A 1 348 ? 23.666 -35.736 32.699 1.00 23.38 348 VAL A O 1
ATOM 2734 N N . VAL A 1 349 ? 21.558 -35.964 31.942 1.00 18.92 349 VAL A N 1
ATOM 2735 C CA . VAL A 1 349 ? 21.903 -36.869 30.869 1.00 18.66 349 VAL A CA 1
ATOM 2736 C C . VAL A 1 349 ? 21.455 -36.164 29.603 1.00 19.71 349 VAL A C 1
ATOM 2737 O O . VAL A 1 349 ? 20.654 -35.240 29.660 1.00 23.20 349 VAL A O 1
ATOM 2741 N N . SER A 1 350 ? 22.017 -36.546 28.466 1.00 18.09 350 SER A N 1
ATOM 2742 C CA . SER A 1 350 ? 21.729 -35.856 27.228 1.00 15.68 350 SER A CA 1
ATOM 2743 C C . SER A 1 350 ? 21.318 -36.838 26.149 1.00 17.96 350 SER A C 1
ATOM 2744 O O . SER A 1 350 ? 21.619 -38.028 26.221 1.00 16.04 350 SER A O 1
ATOM 2747 N N . TYR A 1 351 ? 20.620 -36.326 25.155 1.00 16.08 351 TYR A N 1
ATOM 2748 C CA . TYR A 1 351 ? 20.167 -37.129 24.035 1.00 15.15 351 TYR A CA 1
ATOM 2749 C C . TYR A 1 351 ? 20.335 -36.232 22.838 1.00 13.53 351 TYR A C 1
ATOM 2750 O O . TYR A 1 351 ? 19.928 -35.058 22.899 1.00 13.80 351 TYR A O 1
ATOM 2759 N N . VAL A 1 352 ? 20.909 -36.758 21.753 1.00 11.58 352 VAL A N 1
ATOM 2760 C CA . VAL A 1 352 ? 21.261 -35.890 20.632 1.00 14.60 352 VAL A CA 1
ATOM 2761 C C . VAL A 1 352 ? 20.752 -36.409 19.308 1.00 13.80 352 VAL A C 1
ATOM 2762 O O . VAL A 1 352 ? 20.795 -37.607 19.051 1.00 15.11 352 VAL A O 1
ATOM 2766 N N . THR A 1 353 ? 20.261 -35.500 18.472 1.00 11.32 353 THR A N 1
ATOM 2767 C CA . THR A 1 353 ? 19.913 -35.826 17.094 1.00 11.03 353 THR A CA 1
ATOM 2768 C C . THR A 1 353 ? 20.729 -34.939 16.144 1.00 13.06 353 THR A C 1
ATOM 2769 O O . THR A 1 353 ? 20.747 -33.712 16.274 1.00 10.70 353 THR A O 1
ATOM 2773 N N . ASP A 1 354 ? 21.420 -35.574 15.212 1.00 10.35 354 ASP A N 1
ATOM 2774 C CA . ASP A 1 354 ? 22.207 -34.878 14.194 1.00 13.26 354 ASP A CA 1
ATOM 2775 C C . ASP A 1 354 ? 22.305 -35.790 12.957 1.00 15.44 354 ASP A C 1
ATOM 2776 O O . ASP A 1 354 ? 21.512 -36.736 12.830 1.00 12.14 354 ASP A O 1
ATOM 2781 N N . SER A 1 355 ? 23.197 -35.469 12.019 1.00 16.55 355 SER A N 1
ATOM 2782 C CA . SER A 1 355 ? 23.315 -36.254 10.797 1.00 15.05 355 SER A CA 1
ATOM 2783 C C . SER A 1 355 ? 23.493 -37.761 11.041 1.00 16.52 355 SER A C 1
ATOM 2784 O O . SER A 1 355 ? 23.002 -38.558 10.256 1.00 19.06 355 SER A O 1
ATOM 2787 N N . SER A 1 356 ? 24.271 -38.155 12.049 1.00 16.42 356 SER A N 1
ATOM 2788 C CA . SER A 1 356 ? 24.441 -39.580 12.354 1.00 17.23 356 SER A CA 1
ATOM 2789 C C . SER A 1 356 ? 23.642 -40.137 13.531 1.00 18.86 356 SER A C 1
ATOM 2790 O O . SER A 1 356 ? 23.661 -41.350 13.777 1.00 18.10 356 SER A O 1
ATOM 2793 N N . ARG A 1 357 ? 22.929 -39.287 14.258 1.00 14.59 357 ARG A N 1
ATOM 2794 C CA . ARG A 1 357 ? 22.329 -39.767 15.494 1.00 13.41 357 ARG A CA 1
ATOM 2795 C C . ARG A 1 357 ? 20.846 -39.467 15.606 1.00 14.03 357 ARG A C 1
ATOM 2796 O O . ARG A 1 357 ? 20.401 -38.403 15.197 1.00 13.42 357 ARG A O 1
ATOM 2804 N N . ASN A 1 358 ? 20.085 -40.433 16.121 1.00 12.39 358 ASN A N 1
ATOM 2805 C CA . ASN A 1 358 ? 18.672 -40.223 16.382 1.00 12.83 358 ASN A CA 1
ATOM 2806 C C . ASN A 1 358 ? 18.379 -40.303 17.872 1.00 16.28 358 ASN A C 1
ATOM 2807 O O . ASN A 1 358 ? 18.311 -41.391 18.431 1.00 16.40 358 ASN A O 1
ATOM 2812 N N . MET A 1 359 ? 18.159 -39.160 18.515 1.00 14.06 359 MET A N 1
ATOM 2813 C CA . MET A 1 359 ? 17.937 -39.174 19.961 1.00 15.30 359 MET A CA 1
ATOM 2814 C C . MET A 1 359 ? 18.902 -40.126 20.676 1.00 17.26 359 MET A C 1
ATOM 2815 O O . MET A 1 359 ? 18.496 -40.813 21.607 1.00 19.91 359 MET A O 1
ATOM 2820 N N . ALA A 1 360 ? 20.163 -40.176 20.258 1.00 17.63 360 ALA A N 1
ATOM 2821 C CA . ALA A 1 360 ? 21.142 -41.071 20.877 1.00 18.90 360 ALA A CA 1
ATOM 2822 C C . ALA A 1 360 ? 21.565 -40.593 22.268 1.00 22.52 360 ALA A C 1
ATOM 2823 O O . ALA A 1 360 ? 21.727 -39.395 22.496 1.00 19.18 360 ALA A O 1
ATOM 2825 N N . ALA A 1 361 ? 21.752 -41.537 23.190 1.00 23.62 361 ALA A N 1
ATOM 2826 C CA . ALA A 1 361 ? 22.174 -41.201 24.545 1.00 29.95 361 ALA A CA 1
ATOM 2827 C C . ALA A 1 361 ? 23.458 -40.415 24.462 1.00 35.69 361 ALA A C 1
ATOM 2828 O O . ALA A 1 361 ? 24.332 -40.731 23.666 1.00 38.28 361 ALA A O 1
ATOM 2830 N N . GLY A 1 362 ? 23.560 -39.363 25.255 1.00 39.49 362 GLY A N 1
ATOM 2831 C CA . GLY A 1 362 ? 24.747 -38.535 25.231 1.00 43.27 362 GLY A CA 1
ATOM 2832 C C . GLY A 1 362 ? 25.591 -38.701 26.472 1.00 46.29 362 GLY A C 1
ATOM 2833 O O . GLY A 1 362 ? 25.454 -39.680 27.214 1.00 45.72 362 GLY A O 1
ATOM 2834 N N . ALA A 1 363 ? 26.454 -37.717 26.704 1.00 48.91 363 ALA A N 1
ATOM 2835 C CA . ALA A 1 363 ? 27.360 -37.745 27.844 1.00 51.06 363 ALA A CA 1
ATOM 2836 C C . ALA A 1 363 ? 26.611 -37.385 29.117 1.00 50.91 363 ALA A C 1
ATOM 2837 O O . ALA A 1 363 ? 25.914 -36.375 29.151 1.00 52.69 363 ALA A O 1
ATOM 2839 N N . ASN A 1 364 ? 26.735 -38.211 30.153 1.00 48.86 364 ASN A N 1
ATOM 2840 C CA . ASN A 1 364 ? 26.266 -37.816 31.483 1.00 47.89 364 ASN A CA 1
ATOM 2841 C C . ASN A 1 364 ? 27.157 -36.708 32.022 1.00 44.70 364 ASN A C 1
ATOM 2842 O O . ASN A 1 364 ? 28.381 -36.839 31.998 1.00 45.58 364 ASN A O 1
ATOM 2847 N N . ILE A 1 365 ? 26.552 -35.624 32.505 1.00 40.02 365 ILE A N 1
ATOM 2848 C CA . ILE A 1 365 ? 27.320 -34.446 32.908 1.00 35.29 365 ILE A CA 1
ATOM 2849 C C . ILE A 1 365 ? 27.026 -34.036 34.353 1.00 32.94 365 ILE A C 1
ATOM 2850 O O . ILE A 1 365 ? 25.867 -33.875 34.734 1.00 27.35 365 ILE A O 1
ATOM 2855 N N . ALA A 1 366 ? 28.083 -33.869 35.151 1.00 33.22 366 ALA A N 1
ATOM 2856 C CA . ALA A 1 366 ? 27.928 -33.409 36.530 1.00 31.05 366 ALA A CA 1
ATOM 2857 C C . ALA A 1 366 ? 27.523 -31.937 36.568 1.00 31.85 366 ALA A C 1
ATOM 2858 O O . ALA A 1 366 ? 28.044 -31.123 35.807 1.00 32.95 366 ALA A O 1
ATOM 2860 N N . VAL A 1 367 ? 26.590 -31.601 37.452 1.00 30.45 367 VAL A N 1
ATOM 2861 C CA . VAL A 1 367 ? 26.252 -30.206 37.698 1.00 29.95 367 VAL A CA 1
ATOM 2862 C C . VAL A 1 367 ? 26.907 -29.713 38.996 1.00 31.19 367 VAL A C 1
ATOM 2863 O O . VAL A 1 367 ? 26.630 -30.207 40.085 1.00 30.76 367 VAL A O 1
ATOM 2867 N N . THR A 1 368 ? 27.797 -28.743 38.854 1.00 31.91 368 THR A N 1
ATOM 2868 C CA . THR A 1 368 ? 28.529 -28.191 39.978 1.00 35.09 368 THR A CA 1
ATOM 2869 C C . THR A 1 368 ? 28.142 -26.732 40.237 1.00 36.56 368 THR A C 1
ATOM 2870 O O . THR A 1 368 ? 28.118 -25.906 39.321 1.00 35.74 368 THR A O 1
ATOM 2874 N N . ASN A 1 369 ? 27.823 -26.421 41.487 1.00 38.50 369 ASN A N 1
ATOM 2875 C CA . ASN A 1 369 ? 27.446 -25.062 41.854 1.00 42.96 369 ASN A CA 1
ATOM 2876 C C . ASN A 1 369 ? 26.354 -24.505 40.937 1.00 38.14 369 ASN A C 1
ATOM 2877 O O . ASN A 1 369 ? 26.380 -23.331 40.560 1.00 37.16 369 ASN A O 1
ATOM 2882 N N . GLY A 1 370 ? 25.403 -25.356 40.564 1.00 33.61 370 GLY A N 1
ATOM 2883 C CA . GLY A 1 370 ? 24.311 -24.934 39.705 1.00 30.61 370 GLY A CA 1
ATOM 2884 C C . GLY A 1 370 ? 24.705 -24.766 38.246 1.00 30.72 370 GLY A C 1
ATOM 2885 O O . GLY A 1 370 ? 23.931 -24.225 37.463 1.00 32.35 370 GLY A O 1
ATOM 2886 N N . SER A 1 371 ? 25.894 -25.241 37.875 1.00 32.10 371 SER A N 1
ATOM 2887 C CA . SER A 1 371 ? 26.425 -25.024 36.527 1.00 30.70 371 SER A CA 1
ATOM 2888 C C . SER A 1 371 ? 26.945 -26.288 35.838 1.00 29.69 371 SER A C 1
ATOM 2889 O O . SER A 1 371 ? 27.529 -27.159 36.484 1.00 32.89 371 SER A O 1
ATOM 2892 N N . PHE A 1 372 ? 26.745 -26.385 34.523 1.00 24.09 372 PHE A N 1
ATOM 2893 C CA . PHE A 1 372 ? 27.418 -27.430 33.743 1.00 22.27 372 PHE A CA 1
ATOM 2894 C C . PHE A 1 372 ? 27.727 -26.940 32.341 1.00 22.84 372 PHE A C 1
ATOM 2895 O O . PHE A 1 372 ? 26.993 -26.120 31.792 1.00 25.22 372 PHE A O 1
ATOM 2903 N N . THR A 1 373 ? 28.810 -27.448 31.761 1.00 22.83 373 THR A N 1
ATOM 2904 C CA . THR A 1 373 ? 29.177 -27.094 30.395 1.00 21.81 373 THR A CA 1
ATOM 2905 C C . THR A 1 373 ? 29.092 -28.314 29.476 1.00 22.48 373 THR A C 1
ATOM 2906 O O . THR A 1 373 ? 29.446 -29.432 29.858 1.00 24.33 373 THR A O 1
ATOM 2910 N N . ALA A 1 374 ? 28.606 -28.097 28.263 1.00 22.28 374 ALA A N 1
ATOM 2911 C CA . ALA A 1 374 ? 28.434 -29.187 27.319 1.00 22.84 374 ALA A CA 1
ATOM 2912 C C . ALA A 1 374 ? 28.962 -28.797 25.947 1.00 21.41 374 ALA A C 1
ATOM 2913 O O . ALA A 1 374 ? 29.002 -27.620 25.606 1.00 23.20 374 ALA A O 1
ATOM 2915 N N . GLN A 1 375 ? 29.394 -29.792 25.184 1.00 20.91 375 GLN A N 1
ATOM 2916 C CA . GLN A 1 375 ? 29.673 -29.623 23.763 1.00 21.43 375 GLN A CA 1
ATOM 2917 C C . GLN A 1 375 ? 28.378 -29.799 22.982 1.00 18.85 375 GLN A C 1
ATOM 2918 O O . GLN A 1 375 ? 27.702 -30.801 23.136 1.00 20.73 375 GLN A O 1
ATOM 2924 N N . LEU A 1 376 ? 28.033 -28.830 22.145 1.00 19.19 376 LEU A N 1
ATOM 2925 C CA . LEU A 1 376 ? 26.904 -28.988 21.227 1.00 17.22 376 LEU A CA 1
ATOM 2926 C C . LEU A 1 376 ? 27.457 -29.274 19.827 1.00 18.49 376 LEU A C 1
ATOM 2927 O O . LEU A 1 376 ? 28.101 -28.406 19.226 1.00 17.56 376 LEU A O 1
ATOM 2932 N N . PRO A 1 377 ? 27.232 -30.495 19.310 1.00 17.41 377 PRO A N 1
ATOM 2933 C CA . PRO A 1 377 ? 27.770 -30.833 17.989 1.00 14.48 377 PRO A CA 1
ATOM 2934 C C . PRO A 1 377 ? 27.253 -29.898 16.886 1.00 15.19 377 PRO A C 1
ATOM 2935 O O . PRO A 1 377 ? 26.186 -29.281 17.039 1.00 13.69 377 PRO A O 1
ATOM 2939 N N . ALA A 1 378 ? 28.011 -29.789 15.796 1.00 13.87 378 ALA A N 1
ATOM 2940 C CA . ALA A 1 378 ? 27.577 -29.033 14.624 1.00 14.23 378 ALA A CA 1
ATOM 2941 C C . ALA A 1 378 ? 26.210 -29.514 14.185 1.00 10.85 378 ALA A C 1
ATOM 2942 O O . ALA A 1 378 ? 25.947 -30.705 14.206 1.00 12.04 378 ALA A O 1
ATOM 2944 N N . GLN A 1 379 ? 25.341 -28.584 13.803 1.00 9.34 379 GLN A N 1
ATOM 2945 C CA . GLN A 1 379 ? 24.042 -28.915 13.232 1.00 12.97 379 GLN A CA 1
ATOM 2946 C C . GLN A 1 379 ? 23.323 -30.053 13.994 1.00 13.36 379 GLN A C 1
ATOM 2947 O O . GLN A 1 379 ? 23.024 -31.110 13.444 1.00 12.46 379 GLN A O 1
ATOM 2953 N N . SER A 1 380 ? 23.005 -29.787 15.255 1.00 12.43 380 SER A N 1
ATOM 2954 C CA . SER A 1 380 ? 22.503 -30.804 16.154 1.00 11.68 380 SER A CA 1
ATOM 2955 C C . SER A 1 380 ? 21.479 -30.173 17.071 1.00 13.78 380 SER A C 1
ATOM 2956 O O . SER A 1 380 ? 21.493 -28.949 17.312 1.00 14.12 380 SER A O 1
ATOM 2959 N N . ILE A 1 381 ? 20.583 -31.014 17.565 1.00 8.74 381 ILE A N 1
ATOM 2960 C CA . ILE A 1 381 ? 19.695 -30.651 18.655 1.00 11.07 381 ILE A CA 1
ATOM 2961 C C . ILE A 1 381 ? 19.984 -31.611 19.800 1.00 13.52 381 ILE A C 1
ATOM 2962 O O . ILE A 1 381 ? 20.108 -32.836 19.603 1.00 13.37 381 ILE A O 1
ATOM 2967 N N . THR A 1 382 ? 20.140 -31.046 20.988 1.00 13.65 382 THR A N 1
ATOM 2968 C CA . THR A 1 382 ? 20.445 -31.825 22.174 1.00 11.62 382 THR A CA 1
ATOM 2969 C C . THR A 1 382 ? 19.431 -31.496 23.254 1.00 12.02 382 THR A C 1
ATOM 2970 O O . THR A 1 382 ? 19.106 -30.316 23.491 1.00 12.23 382 THR A O 1
ATOM 2974 N N . THR A 1 383 ? 18.937 -32.536 23.919 1.00 9.77 383 THR A N 1
ATOM 2975 C CA . THR A 1 383 ? 18.074 -32.340 25.075 1.00 10.10 383 THR A CA 1
ATOM 2976 C C . THR A 1 383 ? 18.814 -32.845 26.306 1.00 12.30 383 THR A C 1
ATOM 2977 O O . THR A 1 383 ? 19.300 -33.987 26.324 1.00 14.52 383 THR A O 1
ATOM 2981 N N . PHE A 1 384 ? 18.945 -31.983 27.311 1.00 11.45 384 PHE A N 1
ATOM 2982 C CA . PHE A 1 384 ? 19.535 -32.371 28.589 1.00 13.92 384 PHE A CA 1
ATOM 2983 C C . PHE A 1 384 ? 18.420 -32.535 29.615 1.00 18.07 384 PHE A C 1
ATOM 2984 O O . PHE A 1 384 ? 17.540 -31.681 29.726 1.00 20.84 384 PHE A O 1
ATOM 2992 N N . VAL A 1 385 ? 18.467 -33.622 30.376 1.00 18.40 385 VAL A N 1
ATOM 2993 C CA . VAL A 1 385 ? 17.473 -33.882 31.400 1.00 17.70 385 VAL A CA 1
ATOM 2994 C C . VAL A 1 385 ? 18.147 -34.173 32.736 1.00 17.20 385 VAL A C 1
ATOM 2995 O O . VAL A 1 385 ? 19.106 -34.936 32.797 1.00 16.06 385 VAL A O 1
ATOM 2999 N N . GLY A 1 386 ? 17.642 -33.571 33.810 1.00 22.02 386 GLY A N 1
ATOM 3000 C CA . GLY A 1 386 ? 18.196 -33.809 35.132 1.00 23.83 386 GLY A CA 1
ATOM 3001 C C . GLY A 1 386 ? 17.139 -33.743 36.221 1.00 25.64 386 GLY A C 1
ATOM 3002 O O . GLY A 1 386 ? 16.029 -33.249 36.004 1.00 20.11 386 GLY A O 1
ATOM 3003 N N . ASN A 1 387 ? 17.469 -34.271 37.392 1.00 33.15 387 ASN A N 1
ATOM 3004 C CA . ASN A 1 387 ? 16.601 -34.110 38.549 1.00 38.25 387 ASN A CA 1
ATOM 3005 C C . ASN A 1 387 ? 16.737 -32.725 39.183 1.00 42.55 387 ASN A C 1
ATOM 3006 O O . ASN A 1 387 ? 17.842 -32.282 39.486 1.00 43.76 387 ASN A O 1
ATOM 3011 N N . ALA A 1 388 ? 15.605 -32.054 39.381 1.00 32.61 388 ALA A N 1
ATOM 3012 C CA . ALA A 1 388 ? 15.587 -30.695 39.922 1.00 34.86 388 ALA A CA 1
ATOM 3013 C C . ALA A 1 388 ? 15.933 -30.634 41.413 1.00 39.69 388 ALA A C 1
ATOM 3014 O O . ALA A 1 388 ? 16.026 -31.655 42.093 1.00 42.16 388 ALA A O 1
#

B-factor: mean 15.02, std 7.3, range [2.91, 58.93]